Protein AF-A0A820HTX0-F1 (afdb_monomer_lite)

Organism: NCBI:txid392030

Radius of gyration: 24.98 Å; chains: 1; bounding box: 69×53×77 Å

Sequence (394 aa):
MLLFDKSLSQFEWIAYDKIDEIMDRMNAVNGMNCFQKQPSELLLPEEAVYQKPSIEMLKKDIIMRNRTQLLHIRNMAHRNALLFSYLFQRLFDFEEPGLTYILLHNAADITGGRSMINGSGIYFDQDKYYPHWYKNFFNKTISLFGPYAWRADDFYDAFNWKHEWTNQTIQEEDSGAGRNHQYTSRYNRRNEWYSKWLPDQTRNDQGRGKPVHTVQLLLADRMYKLRDVPQNFEFYGPPHPEDPQGPTLWTRPYFDCGRSDKWIISSVSPIVDIYPRHTEYRHLQSMRNLAVAVTHIDFLMTDINQCIEVGQTSAQTNDPQSKQPNLFAGTDKCKPTTRCEPLFGFGFRRGGYQCLCQPGFRYPPYQDGPFKGYVIEKATKEEYQNNFDCIKVE

InterPro domains:
  IPR043458 G-protein coupled receptor 158/179 [PTHR32546] (10-392)
  IPR054714 GPR158/179, extracellular domain [PF22572] (250-361)

Secondary structure (DSSP, 8-state):
---------SSTTS---HHHHHHHHHHT--TTTTTTS-GGGGB--GGGS-S---HHHHHHS---GGGHHHHHHHHHHHHHHHHHHHHHHHS-TTTS--HHHHHHHHHHHHHHTTTT--EEEEEEPTT-B--SS-TT-TT--BS---EEEEE---TT-TT-TT----S--EEEEETTSSTT--TTSTT-TTTHHHHTT-S-----TTS-PPPEEEEEE--EEETTEE-SSPEEEEEE-S--TTSTT-S-EEPPPEE-TTTT-SEEEEEEEEEEEEESSS-S-GGG-EEEEEEEEEEEEEGGGSPP--S--TT--TTS---TTTTS--TTTT-----TTEEEEE-SS--S-TT-EEEEEPTTEE--TT--SSEEHHHHTT--HHHHHHSSPPEEP-

Foldseek 3Di:
DDDPPQPCAPFVPQDDALLSVVVVLQVVAFQVCPVVDDLVSQFDDQLQFAQQDAVVNVVPDDDDQQCPLSVLQQVLQLVVQFVQQCQQAPDDPQRGQAPVNQQVVFVVSLVVCDQRFFKKKKWFAAFQDQHPVDPVRHLGGDGTWMKMKGQDACLPPPVPPVSDGPSPDMDIDGLRDDDPRDLCDPPPSNNQQCVLFPPFVPPDCPDDHQDKDKDWAFDAPDVVRTDPHTDIDIGGGADDSPPPCGQKDKDGFGADHPHRRATKIKIKGFRWDWPPDPDPPPVPTHIGRGIIIMIIGGQQQRFADQAAPVPPPVPPDPDPSSPRNNSNHPSFPADPQWHWDAAHRPGSDWQRIWTHGDPQWAADPPDDGTHTRVVLSVDHPVCNVVDNHTHGDD

Structure (mmCIF, N/CA/C/O backbone):
data_AF-A0A820HTX0-F1
#
_entry.id   AF-A0A820HTX0-F1
#
loop_
_atom_site.group_PDB
_atom_site.id
_atom_site.type_symbol
_atom_site.label_atom_id
_atom_site.label_alt_id
_atom_site.label_comp_id
_atom_site.label_asym_id
_atom_site.label_entity_id
_atom_site.label_seq_id
_atom_site.pdbx_PDB_ins_code
_atom_site.Cartn_x
_atom_site.Cartn_y
_atom_site.Cartn_z
_atom_site.occupancy
_atom_site.B_iso_or_equiv
_atom_site.auth_seq_id
_atom_site.auth_comp_id
_atom_site.auth_asym_id
_atom_site.auth_atom_id
_atom_site.pdbx_PDB_model_num
ATOM 1 N N . MET A 1 1 ? -31.292 -30.244 4.567 1.00 29.84 1 MET A N 1
ATOM 2 C CA . MET A 1 1 ? -31.661 -28.845 4.861 1.00 29.84 1 MET A CA 1
ATOM 3 C C . MET A 1 1 ? -30.712 -28.384 5.961 1.00 29.84 1 MET A C 1
ATOM 5 O O . MET A 1 1 ? -30.989 -28.615 7.125 1.00 29.84 1 MET A O 1
ATOM 9 N N . LEU A 1 2 ? -29.514 -27.923 5.592 1.00 29.38 2 LEU A N 1
ATOM 10 C CA . LEU A 1 2 ? -28.525 -27.430 6.555 1.00 29.38 2 LEU A CA 1
ATOM 11 C C . LEU A 1 2 ? -28.782 -25.934 6.704 1.00 29.38 2 LEU A C 1
ATOM 13 O O . LEU A 1 2 ? -28.629 -25.183 5.743 1.00 29.38 2 LEU A O 1
ATOM 17 N N . LEU A 1 3 ? -29.297 -25.549 7.869 1.00 30.44 3 LEU A N 1
ATOM 18 C CA . LEU A 1 3 ? -29.492 -24.158 8.243 1.00 30.44 3 LEU A CA 1
ATOM 19 C C . LEU A 1 3 ? -28.118 -23.484 8.255 1.00 30.44 3 LEU A C 1
ATOM 21 O O . LEU A 1 3 ? -27.207 -23.924 8.949 1.00 30.44 3 LEU A O 1
ATOM 25 N N . PHE A 1 4 ? -27.978 -22.449 7.431 1.00 32.97 4 PHE A N 1
ATOM 26 C CA . PHE A 1 4 ? -26.896 -21.485 7.536 1.00 32.97 4 PHE A CA 1
ATOM 27 C C . PHE A 1 4 ? -27.087 -20.743 8.860 1.00 32.97 4 PHE A C 1
ATOM 29 O O . PHE A 1 4 ? -27.829 -19.761 8.911 1.00 32.97 4 PHE A O 1
ATOM 36 N N . ASP A 1 5 ? -26.467 -21.237 9.930 1.00 35.94 5 ASP A N 1
ATOM 37 C CA . ASP A 1 5 ? -26.311 -20.444 11.142 1.00 35.94 5 ASP A CA 1
ATOM 38 C C . ASP A 1 5 ? -25.429 -19.250 10.781 1.00 35.94 5 ASP A C 1
ATOM 40 O O . ASP A 1 5 ? -24.233 -19.376 10.507 1.00 35.94 5 ASP A O 1
ATOM 44 N N . LYS A 1 6 ? -26.065 -18.077 10.719 1.00 42.44 6 LYS A N 1
ATOM 45 C CA . LYS A 1 6 ? -25.364 -16.802 10.834 1.00 42.44 6 LYS A CA 1
ATOM 46 C C . LYS A 1 6 ? -24.528 -16.877 12.106 1.00 42.44 6 LYS A C 1
ATOM 48 O O . LYS A 1 6 ? -25.023 -17.362 13.120 1.00 42.44 6 LYS A O 1
ATOM 53 N N . SER A 1 7 ? -23.289 -16.408 12.042 1.00 41.72 7 SER A N 1
ATOM 54 C CA . SER A 1 7 ? -22.406 -16.234 13.192 1.00 41.72 7 SER A CA 1
ATOM 55 C C . SER A 1 7 ? -23.147 -15.460 14.292 1.00 41.72 7 SER A C 1
ATOM 57 O O . SER A 1 7 ? -23.249 -14.237 14.271 1.00 41.72 7 SER A O 1
ATOM 59 N N . LEU A 1 8 ? -23.744 -16.185 15.241 1.00 46.66 8 LEU A N 1
ATOM 60 C CA . LEU A 1 8 ? -24.303 -15.599 16.451 1.00 46.66 8 LEU A CA 1
ATOM 61 C C . LEU A 1 8 ? -23.124 -14.974 17.196 1.00 46.66 8 LEU A C 1
ATOM 63 O O . LEU A 1 8 ? -22.126 -15.649 17.463 1.00 46.66 8 LEU A O 1
ATOM 67 N N . SER A 1 9 ? -23.208 -13.669 17.460 1.00 54.16 9 SER A N 1
ATOM 68 C CA . SER A 1 9 ? -22.199 -12.971 18.249 1.00 54.16 9 SER A CA 1
ATOM 69 C C . SER A 1 9 ? -22.021 -13.699 19.586 1.00 54.16 9 SER A C 1
ATOM 71 O O . SER A 1 9 ? -22.962 -14.283 20.125 1.00 54.16 9 SER A O 1
ATOM 73 N N . GLN A 1 10 ? -20.797 -13.695 20.122 1.00 61.84 10 GLN A N 1
ATOM 74 C CA . GLN A 1 10 ? -20.457 -14.419 21.356 1.00 61.84 10 GLN A CA 1
ATOM 75 C C . GLN A 1 10 ? -21.379 -14.049 22.539 1.00 61.84 10 GLN A C 1
ATOM 77 O O . GLN A 1 10 ? -21.523 -14.837 23.473 1.00 61.84 10 GLN A O 1
ATOM 82 N N . PHE A 1 11 ? -22.027 -12.877 22.482 1.00 66.62 11 PHE A N 1
ATOM 83 C CA . PHE A 1 11 ? -22.972 -12.391 23.478 1.00 66.62 11 PHE A CA 1
ATOM 84 C C . PHE A 1 11 ? -24.242 -11.831 22.829 1.00 66.62 11 PHE A C 1
ATOM 86 O O . PHE A 1 11 ? -24.176 -10.927 22.003 1.00 66.62 11 PHE A O 1
ATOM 93 N N . GLU A 1 12 ? -25.406 -12.279 23.306 1.00 70.69 12 GLU A N 1
ATOM 94 C CA . GLU A 1 12 ? -26.744 -11.952 22.777 1.00 70.69 12 GLU A CA 1
ATOM 95 C C . GLU A 1 12 ? -27.060 -10.441 22.695 1.00 70.69 12 GLU A C 1
ATOM 97 O O . GLU A 1 12 ? -27.929 -10.021 21.935 1.00 70.69 12 GLU A O 1
ATOM 102 N N . TRP A 1 13 ? -26.362 -9.598 23.467 1.00 82.19 13 TRP A N 1
ATOM 103 C CA . TRP A 1 13 ? -26.576 -8.146 23.481 1.00 82.19 13 TRP A CA 1
ATOM 104 C C . TRP A 1 13 ? -25.798 -7.386 22.395 1.00 82.19 13 TRP A C 1
ATOM 106 O O . TRP A 1 13 ? -26.137 -6.238 22.101 1.00 82.19 13 TRP A O 1
ATOM 116 N N . ILE A 1 14 ? -24.774 -8.000 21.796 1.00 82.56 14 ILE A N 1
ATOM 117 C CA . ILE A 1 14 ? -23.995 -7.394 20.713 1.00 82.56 14 ILE A CA 1
ATOM 118 C C . ILE A 1 14 ? -24.735 -7.662 19.405 1.00 82.56 14 ILE A C 1
ATOM 120 O O . ILE A 1 14 ? -24.733 -8.782 18.891 1.00 82.56 14 ILE A O 1
ATOM 124 N N . ALA A 1 15 ? -25.392 -6.626 18.887 1.00 84.44 15 ALA A N 1
ATOM 125 C CA . ALA A 1 15 ? -26.109 -6.692 17.622 1.00 84.44 15 ALA A CA 1
ATOM 126 C C . ALA A 1 15 ? -25.151 -6.772 16.425 1.00 84.44 15 ALA A C 1
ATOM 128 O O . ALA A 1 15 ? -24.056 -6.210 16.456 1.00 84.44 15 ALA A O 1
ATOM 129 N N . TYR A 1 16 ? -25.626 -7.418 15.359 1.00 87.75 16 TYR A N 1
ATOM 130 C CA . TYR A 1 16 ? -24.926 -7.499 14.082 1.00 87.75 16 TYR A CA 1
ATOM 131 C C . TYR A 1 16 ? -24.640 -6.102 13.525 1.00 87.75 16 TYR A C 1
ATOM 133 O O . TYR A 1 16 ? -25.565 -5.298 13.367 1.00 87.75 16 TYR A O 1
ATOM 141 N N . ASP A 1 17 ? -23.379 -5.817 13.208 1.00 89.75 17 ASP A N 1
ATOM 142 C CA . ASP A 1 17 ? -22.950 -4.504 12.723 1.00 89.75 17 ASP A CA 1
ATOM 143 C C . ASP A 1 17 ? -22.108 -4.576 11.434 1.00 89.75 17 ASP A C 1
ATOM 145 O O . ASP A 1 17 ? -21.954 -5.619 10.798 1.00 89.75 17 ASP A O 1
ATOM 149 N N . LYS A 1 18 ? -21.578 -3.424 11.005 1.00 90.62 18 LYS A N 1
ATOM 150 C CA . LYS A 1 18 ? -20.765 -3.312 9.786 1.00 90.62 18 LYS A CA 1
ATOM 151 C C . LYS A 1 18 ? -19.429 -4.043 9.859 1.00 90.62 18 LYS A C 1
ATOM 153 O O . LYS A 1 18 ? -18.885 -4.392 8.814 1.00 90.62 18 LYS A O 1
ATOM 158 N N . ILE A 1 19 ? -18.900 -4.280 11.056 1.00 90.81 19 ILE A N 1
ATOM 159 C CA . ILE A 1 19 ? -17.682 -5.068 11.238 1.00 90.81 19 ILE A CA 1
ATOM 160 C C . ILE A 1 19 ? -17.994 -6.541 10.977 1.00 90.81 19 ILE A C 1
ATOM 162 O O . ILE A 1 19 ? -17.241 -7.166 10.232 1.00 90.81 19 ILE A O 1
ATOM 166 N N . ASP A 1 20 ? -19.113 -7.065 11.495 1.00 90.62 20 ASP A N 1
ATOM 167 C CA . ASP A 1 20 ? -19.547 -8.438 11.185 1.00 90.62 20 ASP A CA 1
ATOM 168 C C . AS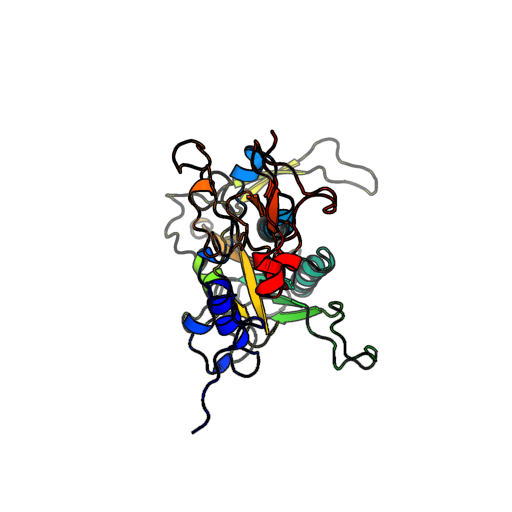P A 1 20 ? -19.765 -8.621 9.683 1.00 90.62 20 ASP A C 1
ATOM 170 O O . ASP A 1 20 ? -19.277 -9.589 9.110 1.00 90.62 20 ASP A O 1
ATOM 174 N N . GLU A 1 21 ? -20.421 -7.660 9.022 1.00 91.75 21 GLU A N 1
ATOM 175 C CA . GLU A 1 21 ? -20.665 -7.723 7.575 1.00 91.75 21 GLU A CA 1
ATOM 176 C C . GLU A 1 21 ? -19.364 -7.891 6.778 1.00 91.75 21 GLU A C 1
ATOM 178 O O . GLU A 1 21 ? -19.291 -8.695 5.846 1.00 91.75 21 GLU A O 1
ATOM 183 N N . ILE A 1 22 ? -18.319 -7.145 7.143 1.00 92.44 22 ILE A N 1
ATOM 184 C CA . ILE A 1 22 ? -17.016 -7.242 6.483 1.00 92.44 22 ILE A CA 1
ATOM 185 C C . ILE A 1 22 ? -16.288 -8.529 6.881 1.00 92.44 22 ILE A C 1
ATOM 187 O O . ILE A 1 22 ? -15.733 -9.187 6.002 1.00 92.44 22 ILE A O 1
ATOM 191 N N . MET A 1 23 ? -16.324 -8.931 8.154 1.00 91.25 23 MET A N 1
ATOM 192 C CA . MET A 1 23 ? -15.717 -10.186 8.612 1.00 91.25 23 MET A CA 1
ATOM 193 C C . MET A 1 23 ? -16.340 -11.407 7.929 1.00 91.25 23 MET A C 1
ATOM 195 O O . MET A 1 23 ? -15.608 -12.272 7.455 1.00 91.25 23 MET A O 1
ATOM 199 N N . ASP A 1 24 ? -17.665 -11.463 7.803 1.00 92.00 24 ASP A N 1
ATOM 200 C CA . ASP A 1 24 ? -18.372 -12.548 7.119 1.00 92.00 24 ASP A CA 1
ATOM 201 C C . ASP A 1 24 ? -17.973 -12.620 5.640 1.00 92.00 24 ASP A C 1
ATOM 203 O O . ASP A 1 24 ? -17.680 -13.702 5.124 1.00 92.00 24 ASP A O 1
ATOM 207 N N . ARG A 1 25 ? -17.891 -11.468 4.954 1.00 91.88 25 ARG A N 1
ATOM 208 C CA . ARG A 1 25 ? -17.400 -11.408 3.565 1.00 91.88 25 ARG A CA 1
ATOM 209 C C . ARG A 1 25 ? -15.956 -11.882 3.455 1.00 91.88 25 ARG A C 1
ATOM 211 O O . ARG A 1 25 ? -15.631 -12.615 2.521 1.00 91.88 25 ARG A O 1
ATOM 218 N N . MET A 1 26 ? -15.106 -11.490 4.402 1.00 92.00 26 MET A N 1
ATOM 219 C CA . MET A 1 26 ? -13.707 -11.900 4.423 1.00 92.00 26 MET A CA 1
ATOM 220 C C . MET A 1 26 ? -13.553 -13.404 4.650 1.00 92.00 26 MET A C 1
ATOM 222 O O . MET A 1 26 ? -12.779 -14.039 3.939 1.00 92.00 26 MET A O 1
ATOM 226 N N . ASN A 1 27 ? -14.323 -13.972 5.579 1.00 91.56 27 ASN A N 1
ATOM 227 C CA . ASN A 1 27 ? -14.307 -15.395 5.922 1.00 91.56 27 ASN A CA 1
ATOM 228 C C . ASN A 1 27 ? -14.944 -16.278 4.836 1.00 91.56 27 ASN A C 1
ATOM 230 O O . ASN A 1 27 ? -14.599 -17.452 4.707 1.00 91.56 27 ASN A O 1
ATOM 234 N N . ALA A 1 28 ? -15.855 -15.729 4.028 1.00 92.50 28 ALA A N 1
ATOM 235 C CA . ALA A 1 28 ? -16.484 -16.444 2.918 1.00 92.50 28 ALA A CA 1
ATOM 236 C C . ALA A 1 28 ? -15.524 -16.747 1.750 1.00 92.50 28 ALA A C 1
ATOM 238 O O . ALA A 1 28 ? -15.861 -17.550 0.867 1.00 92.50 28 ALA A O 1
ATOM 239 N N . VAL A 1 29 ? -14.351 -16.106 1.717 1.00 91.75 29 VAL A N 1
ATOM 240 C CA . VAL A 1 29 ? -13.335 -16.252 0.670 1.00 91.75 29 VAL A CA 1
ATOM 241 C C . VAL A 1 29 ? -12.064 -16.853 1.266 1.00 91.75 29 VAL A C 1
ATOM 243 O O . VAL A 1 29 ? -11.536 -16.377 2.261 1.00 91.75 29 VAL A O 1
ATOM 246 N N . ASN A 1 30 ? -11.544 -17.894 0.620 1.00 90.56 30 ASN A N 1
ATOM 247 C CA . ASN A 1 30 ? -10.256 -18.503 0.943 1.00 90.56 30 ASN A CA 1
ATOM 248 C C . ASN A 1 30 ? -9.488 -18.827 -0.352 1.00 90.56 30 ASN A C 1
ATOM 250 O O . ASN A 1 30 ? -10.059 -18.752 -1.445 1.00 90.56 30 ASN A O 1
ATOM 254 N N . GLY A 1 31 ? -8.218 -19.229 -0.234 1.00 86.88 31 GLY A N 1
ATOM 255 C CA . GLY A 1 31 ? -7.369 -19.569 -1.388 1.00 86.88 31 GLY A CA 1
ATOM 256 C C . GLY A 1 31 ? -7.931 -20.684 -2.284 1.00 86.88 31 GLY A C 1
ATOM 257 O O . GLY A 1 31 ? -7.726 -20.685 -3.493 1.00 86.88 31 GLY A O 1
ATOM 258 N N . MET A 1 32 ? -8.732 -21.602 -1.730 1.00 88.69 32 MET A N 1
ATOM 259 C CA . MET A 1 32 ? -9.348 -22.699 -2.494 1.00 88.69 32 MET A CA 1
ATOM 260 C C . MET A 1 32 ? -10.601 -22.265 -3.277 1.00 88.69 32 MET A C 1
ATOM 262 O O . MET A 1 32 ? -10.863 -22.763 -4.370 1.00 88.69 32 MET A O 1
ATOM 266 N N . ASN A 1 33 ? -11.391 -21.342 -2.727 1.00 91.56 33 ASN A N 1
ATOM 267 C CA . ASN A 1 33 ? -12.686 -20.909 -3.263 1.00 91.56 33 ASN A CA 1
ATOM 268 C C . ASN A 1 33 ? -12.571 -19.648 -4.133 1.00 91.56 33 ASN A C 1
ATOM 270 O O . ASN A 1 33 ? -13.433 -19.378 -4.967 1.00 91.56 33 ASN A O 1
ATOM 274 N N . CYS A 1 34 ? -11.504 -18.862 -3.985 1.00 87.69 34 CYS A N 1
ATOM 275 C CA . CYS A 1 34 ? -11.382 -17.560 -4.643 1.00 87.69 34 CYS A CA 1
ATOM 276 C C . CYS A 1 34 ? -11.518 -17.623 -6.178 1.00 87.69 34 CYS A C 1
ATOM 278 O O . CYS A 1 34 ? -12.058 -16.696 -6.788 1.00 87.69 34 CYS A O 1
ATOM 280 N N . PHE A 1 35 ? -11.140 -18.740 -6.812 1.00 86.31 35 PHE A N 1
ATOM 281 C CA . PHE A 1 35 ? -11.314 -18.961 -8.252 1.00 86.31 35 PHE A CA 1
ATOM 282 C C . PHE A 1 35 ? -12.774 -19.165 -8.695 1.00 86.31 35 PHE A C 1
ATOM 284 O O . PHE A 1 35 ? -13.099 -18.894 -9.854 1.00 86.31 35 PHE A O 1
ATOM 291 N N . GLN A 1 36 ? -13.687 -19.543 -7.801 1.00 89.12 36 GLN A N 1
ATOM 292 C CA . GLN A 1 36 ? -15.114 -19.726 -8.112 1.00 89.12 36 GLN A CA 1
ATOM 293 C C . GLN A 1 36 ? -15.959 -18.474 -7.822 1.00 89.12 36 GLN A C 1
ATOM 295 O O . GLN A 1 36 ? -17.037 -18.312 -8.389 1.00 89.12 36 GLN A O 1
ATOM 300 N N . LYS A 1 37 ? -15.452 -17.568 -6.980 1.00 88.56 37 LYS A N 1
ATOM 301 C CA . LYS A 1 37 ? -16.136 -16.338 -6.554 1.00 88.56 37 LYS A CA 1
ATOM 302 C C . LYS A 1 37 ? -16.203 -15.263 -7.639 1.00 88.56 37 LYS A C 1
ATOM 304 O O . LYS A 1 37 ? -15.333 -15.179 -8.512 1.00 88.56 37 LYS A O 1
ATOM 309 N N . GLN A 1 38 ? -17.225 -14.409 -7.574 1.00 88.19 38 GLN A N 1
ATOM 310 C CA . GLN A 1 38 ? -17.346 -13.272 -8.493 1.00 88.19 38 GLN A CA 1
ATOM 311 C C . GLN A 1 38 ? -16.347 -12.157 -8.137 1.00 88.19 38 GLN A C 1
ATOM 313 O O . GLN A 1 38 ? -16.005 -11.998 -6.967 1.00 88.19 38 GLN A O 1
ATOM 318 N N . PRO A 1 39 ? -15.902 -11.324 -9.103 1.00 84.56 39 PRO A N 1
ATOM 319 C CA . PRO A 1 39 ? -14.959 -10.237 -8.824 1.00 84.56 39 PRO A CA 1
ATOM 320 C C . PRO A 1 39 ? -15.435 -9.264 -7.735 1.00 84.56 39 PRO A C 1
ATOM 322 O O . PRO A 1 39 ? -14.628 -8.801 -6.940 1.00 84.56 39 PRO A O 1
ATOM 325 N N . SER A 1 40 ? -16.740 -8.987 -7.659 1.00 86.56 40 SER A N 1
ATOM 326 C CA . SER A 1 40 ? -17.333 -8.122 -6.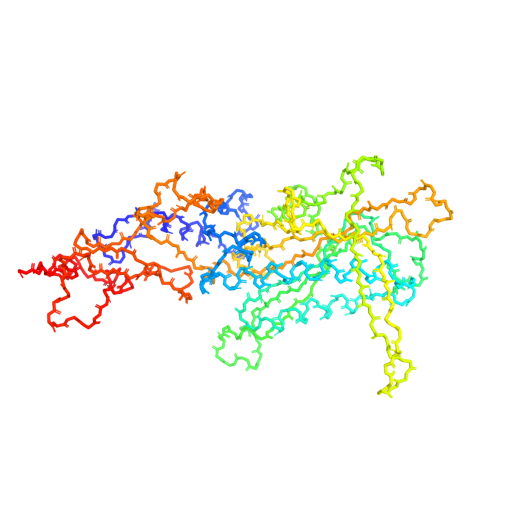630 1.00 86.56 40 SER A CA 1
ATOM 327 C C . SER A 1 40 ? -17.275 -8.711 -5.220 1.00 86.56 40 SER A C 1
ATOM 329 O O . SER A 1 40 ? -17.284 -7.955 -4.258 1.00 86.56 40 SER A O 1
ATOM 331 N N . GLU A 1 41 ? -17.222 -10.038 -5.086 1.00 89.06 41 GLU A N 1
ATOM 332 C CA . GLU A 1 41 ? -17.092 -10.724 -3.793 1.00 89.06 41 GLU A CA 1
ATOM 333 C C . GLU A 1 41 ? -15.640 -10.740 -3.298 1.00 89.06 41 GLU A C 1
ATOM 335 O O . GLU A 1 41 ? -15.399 -10.922 -2.112 1.00 89.06 41 GLU A O 1
ATOM 340 N N . LEU A 1 42 ? -14.675 -10.532 -4.200 1.00 90.19 42 LEU A N 1
ATOM 341 C CA . LEU A 1 42 ? -13.243 -10.451 -3.895 1.00 90.19 42 LEU A CA 1
ATOM 342 C C . LEU A 1 42 ? -12.786 -9.020 -3.577 1.00 90.19 42 LEU A C 1
ATOM 344 O O . LEU A 1 42 ? -11.590 -8.787 -3.413 1.00 90.19 42 LEU A O 1
ATOM 348 N N . LEU A 1 43 ? -13.719 -8.068 -3.526 1.00 91.31 43 LEU A N 1
ATOM 349 C CA . LEU A 1 43 ? -13.472 -6.648 -3.306 1.00 91.31 43 LEU A CA 1
ATOM 350 C C . LEU A 1 43 ? -14.249 -6.171 -2.078 1.00 91.31 43 LEU A C 1
ATOM 352 O O . LEU A 1 43 ? -15.450 -6.415 -1.951 1.00 91.31 43 LEU A O 1
ATOM 356 N N . LEU A 1 44 ? -13.569 -5.441 -1.200 1.00 91.94 44 LEU A N 1
ATOM 357 C CA . LEU A 1 44 ? -14.197 -4.731 -0.092 1.00 91.94 44 LEU A CA 1
ATOM 358 C C . LEU A 1 44 ? -14.527 -3.283 -0.491 1.00 91.94 44 LEU A C 1
ATOM 360 O O . LEU A 1 44 ? -13.916 -2.731 -1.414 1.00 91.94 44 LEU A O 1
ATOM 364 N N . PRO A 1 45 ? -15.504 -2.655 0.188 1.00 91.00 45 PRO A N 1
ATOM 365 C CA . PRO A 1 45 ? -15.792 -1.236 0.018 1.00 91.00 45 PRO A CA 1
ATOM 366 C C . PRO A 1 45 ? -14.558 -0.368 0.282 1.00 91.00 45 PRO A C 1
ATOM 368 O O . PRO A 1 45 ? -13.693 -0.704 1.094 1.00 91.00 45 PRO A O 1
ATOM 371 N N . GLU A 1 46 ? -14.481 0.770 -0.405 1.00 87.25 46 GLU A N 1
ATOM 372 C CA . GLU A 1 46 ? -13.359 1.697 -0.256 1.00 87.25 46 GLU A CA 1
ATOM 373 C C . GLU A 1 46 ? -13.338 2.334 1.141 1.00 87.25 46 GLU A C 1
ATOM 375 O O . GLU A 1 46 ? -12.267 2.580 1.702 1.00 87.25 46 GLU A O 1
ATOM 380 N N . GLU A 1 47 ? -14.528 2.525 1.711 1.00 85.75 47 GLU A N 1
ATOM 381 C CA . GLU A 1 47 ? -14.794 3.121 3.021 1.00 85.75 47 GLU A CA 1
ATOM 382 C C . GLU A 1 47 ? -14.374 2.223 4.195 1.00 85.75 47 GLU A C 1
ATOM 384 O O . GLU A 1 47 ? -14.334 2.675 5.340 1.00 85.75 47 GLU A O 1
ATOM 389 N N . ALA A 1 48 ? -14.038 0.953 3.932 1.00 87.38 48 ALA A N 1
ATOM 390 C CA . ALA A 1 48 ? -13.471 0.058 4.941 1.00 87.38 48 ALA A CA 1
ATOM 391 C C . ALA A 1 48 ? -12.064 0.498 5.380 1.00 87.38 48 ALA A C 1
ATOM 393 O O . ALA A 1 48 ? -11.567 0.073 6.419 1.00 87.38 48 ALA A O 1
ATOM 394 N N . VAL A 1 49 ? -11.399 1.348 4.597 1.00 86.19 49 VAL A N 1
ATOM 395 C CA . VAL A 1 49 ? -10.073 1.868 4.929 1.00 86.19 49 VAL A CA 1
ATOM 396 C C . VAL A 1 49 ? -10.239 3.292 5.417 1.00 86.19 49 VAL A C 1
ATOM 398 O O . VAL A 1 49 ? -10.370 4.230 4.631 1.00 86.19 49 VAL A O 1
ATOM 401 N N . TYR A 1 50 ? -10.209 3.447 6.733 1.00 77.50 50 TYR A N 1
ATOM 402 C CA . TYR A 1 50 ? -10.312 4.750 7.366 1.00 77.50 50 TYR A CA 1
ATOM 403 C C . TYR A 1 50 ? -9.051 5.599 7.136 1.00 77.50 50 TYR A C 1
ATOM 405 O O . TYR A 1 50 ? -7.931 5.111 7.313 1.00 77.50 50 TYR A O 1
ATOM 413 N N . GLN A 1 51 ? -9.251 6.878 6.803 1.00 75.06 51 GLN A N 1
ATOM 414 C CA . GLN A 1 51 ? -8.229 7.930 6.730 1.00 75.06 51 GLN A CA 1
ATOM 415 C C . GLN A 1 51 ? -6.971 7.525 5.941 1.00 75.06 51 GLN A C 1
ATOM 417 O O . GLN A 1 51 ? -5.889 7.292 6.492 1.00 75.06 51 GLN A O 1
ATOM 422 N N . LYS A 1 52 ? -7.105 7.446 4.614 1.00 81.12 52 LYS A N 1
ATOM 423 C CA . LYS A 1 52 ? -5.985 7.122 3.717 1.00 81.12 52 LYS A CA 1
ATOM 424 C C . LYS A 1 52 ? -4.955 8.257 3.734 1.00 81.12 52 LYS A C 1
ATOM 426 O O . LYS A 1 52 ? -5.326 9.394 3.430 1.00 81.12 52 LYS A O 1
ATOM 431 N N . PRO A 1 53 ? -3.667 7.988 4.026 1.00 77.88 53 PRO A N 1
ATOM 432 C CA . PRO A 1 53 ? -2.684 9.053 4.152 1.00 77.88 53 PRO A CA 1
ATOM 433 C C . PRO A 1 53 ? -2.437 9.715 2.792 1.00 77.88 53 PRO A C 1
ATOM 435 O O . PRO A 1 53 ? -2.127 9.046 1.800 1.00 77.88 53 PRO A O 1
ATOM 438 N N . SER A 1 54 ? -2.557 11.041 2.764 1.00 73.88 54 SER A N 1
ATOM 439 C CA . SER A 1 54 ? -2.190 11.898 1.637 1.00 73.88 54 SER A CA 1
ATOM 440 C C . SER A 1 54 ? -0.936 12.706 1.979 1.00 73.88 54 SER A C 1
ATOM 442 O O . SER A 1 54 ? -0.569 12.860 3.141 1.00 73.88 54 SER A O 1
ATOM 444 N N . ILE A 1 55 ? -0.246 13.237 0.970 1.00 71.50 55 ILE A N 1
ATOM 445 C CA . ILE A 1 55 ? 0.946 14.068 1.201 1.00 71.50 55 ILE A CA 1
ATOM 446 C C . ILE A 1 55 ? 0.613 15.399 1.886 1.00 71.50 55 ILE A C 1
ATOM 448 O O . ILE A 1 55 ? 1.421 15.921 2.644 1.00 71.50 55 ILE A O 1
ATOM 452 N N . GLU A 1 56 ? -0.588 15.932 1.656 1.00 67.94 56 GLU A N 1
ATOM 453 C CA . GLU A 1 56 ? -1.064 17.144 2.320 1.00 67.94 56 GLU A CA 1
ATOM 454 C C . GLU A 1 56 ? -1.203 16.936 3.830 1.00 67.94 56 GLU A C 1
ATOM 456 O O . GLU A 1 56 ? -0.935 17.860 4.592 1.00 67.94 56 GLU A O 1
ATOM 461 N N . MET A 1 57 ? -1.527 15.710 4.261 1.00 64.75 57 MET A N 1
ATOM 462 C CA . MET A 1 57 ? -1.542 15.322 5.673 1.00 64.75 57 MET A CA 1
ATOM 463 C C . MET A 1 57 ? -0.172 15.517 6.323 1.00 64.75 57 MET A C 1
ATOM 465 O O . MET A 1 57 ? -0.082 16.036 7.427 1.00 64.75 57 MET A O 1
ATOM 469 N N . LEU A 1 58 ? 0.904 15.158 5.610 1.00 66.44 58 LEU A N 1
ATOM 470 C CA . LEU A 1 58 ? 2.276 15.317 6.103 1.00 66.44 58 LEU A CA 1
ATOM 471 C C . LEU A 1 58 ? 2.669 16.787 6.271 1.00 66.44 58 LEU A C 1
ATOM 473 O O . LEU A 1 58 ? 3.537 17.089 7.082 1.00 66.44 58 LEU A O 1
ATOM 477 N N . LYS A 1 59 ? 2.059 17.687 5.486 1.00 66.38 59 LYS A N 1
ATOM 478 C CA . LYS A 1 59 ? 2.333 19.129 5.528 1.00 66.38 59 LYS A CA 1
ATOM 479 C C . LYS A 1 59 ? 1.565 19.850 6.647 1.00 66.38 59 LYS A C 1
ATOM 481 O O . LYS A 1 59 ? 2.004 20.927 7.035 1.00 66.38 59 LYS A O 1
ATOM 486 N N . LYS A 1 60 ? 0.417 19.320 7.102 1.00 60.00 60 LYS A N 1
ATOM 487 C CA . LYS A 1 60 ? -0.553 20.066 7.926 1.00 60.00 60 LYS A CA 1
ATOM 488 C C . LYS A 1 60 ? -0.529 19.768 9.430 1.00 60.00 60 LYS A C 1
ATOM 490 O O . LYS A 1 60 ? -0.671 20.744 10.146 1.00 60.00 60 LYS A O 1
ATOM 495 N N . ASP A 1 61 ? -0.371 18.522 9.907 1.00 48.44 61 ASP A N 1
ATOM 496 C CA . ASP A 1 61 ? -0.119 18.203 11.336 1.00 48.44 61 ASP A CA 1
ATOM 497 C C . ASP A 1 61 ? -0.068 16.683 11.643 1.00 48.44 61 ASP A C 1
ATOM 499 O O . ASP A 1 61 ? -0.287 15.847 10.767 1.00 48.44 61 ASP A O 1
ATOM 503 N N . ILE A 1 62 ? 0.262 16.356 12.908 1.00 52.22 62 ILE A N 1
ATOM 504 C CA . ILE A 1 62 ? 0.419 15.042 13.579 1.00 52.22 62 ILE A CA 1
ATOM 505 C C . ILE A 1 62 ? -0.182 13.856 12.804 1.00 52.22 62 ILE A C 1
ATOM 507 O O . ILE A 1 62 ? -1.383 13.586 12.840 1.00 52.22 62 ILE A O 1
ATOM 511 N N . ILE A 1 63 ? 0.695 13.053 12.197 1.00 56.19 63 ILE A N 1
ATOM 512 C CA . ILE A 1 63 ? 0.336 11.721 11.705 1.00 56.19 63 ILE A CA 1
ATOM 513 C C . ILE A 1 63 ? -0.079 10.898 12.923 1.00 56.19 63 ILE A C 1
ATOM 515 O O . ILE A 1 63 ? 0.751 10.582 13.782 1.00 56.19 63 ILE A O 1
ATOM 519 N N . MET A 1 64 ? -1.362 10.554 13.013 1.00 57.22 64 MET A N 1
ATOM 520 C CA . MET A 1 64 ? -1.829 9.650 14.055 1.00 57.22 64 MET A CA 1
ATOM 521 C C . MET A 1 64 ? -1.023 8.342 13.977 1.00 57.22 64 MET A C 1
ATOM 523 O O . MET A 1 64 ? -0.777 7.800 12.894 1.00 57.22 64 MET A O 1
ATOM 527 N N . ARG A 1 65 ? -0.576 7.831 15.131 1.00 59.62 65 ARG A N 1
ATOM 528 C CA . ARG A 1 65 ? 0.321 6.661 15.191 1.00 59.62 65 ARG A CA 1
ATOM 529 C C . ARG A 1 65 ? -0.262 5.417 14.494 1.00 59.62 65 ARG A C 1
ATOM 531 O O . ARG A 1 65 ? 0.517 4.620 13.973 1.00 59.62 65 ARG A O 1
ATOM 538 N N . ASN A 1 66 ? -1.591 5.292 14.405 1.00 57.38 66 ASN A N 1
ATOM 539 C CA . ASN A 1 66 ? -2.306 4.232 13.665 1.00 57.38 66 ASN A CA 1
ATOM 540 C C . ASN A 1 66 ? -2.043 4.197 12.155 1.00 57.38 66 ASN A C 1
ATOM 542 O O . ASN A 1 66 ? -2.229 3.157 11.530 1.00 57.38 66 ASN A O 1
ATOM 546 N N . ARG A 1 67 ? -1.628 5.305 11.530 1.00 73.62 67 ARG A N 1
ATOM 547 C CA . ARG A 1 67 ? -1.477 5.377 10.062 1.00 73.62 67 ARG A CA 1
ATOM 548 C C . ARG A 1 67 ? -0.036 5.314 9.584 1.00 73.62 67 ARG A C 1
ATOM 550 O O . ARG A 1 67 ? 0.213 5.405 8.383 1.00 73.62 67 ARG A O 1
ATOM 557 N N . THR A 1 68 ? 0.900 5.070 10.496 1.00 78.50 68 THR A N 1
ATOM 558 C CA . THR A 1 68 ? 2.317 4.874 10.167 1.00 78.50 68 THR A CA 1
ATOM 559 C C . THR A 1 68 ? 2.504 3.750 9.145 1.00 78.50 68 THR A C 1
ATOM 561 O O . THR A 1 68 ? 3.194 3.955 8.153 1.00 78.50 68 THR A O 1
ATOM 564 N N . GLN A 1 69 ? 1.816 2.612 9.296 1.00 82.31 69 GLN A N 1
ATOM 565 C CA . GLN A 1 69 ? 1.894 1.492 8.347 1.00 82.31 69 GLN A CA 1
ATOM 566 C C . GLN A 1 69 ? 1.455 1.870 6.929 1.00 82.31 69 GLN A C 1
ATOM 568 O O . GLN A 1 69 ? 2.230 1.707 5.986 1.00 82.31 69 GLN A O 1
ATOM 573 N N . LEU A 1 70 ? 0.253 2.439 6.779 1.00 86.00 70 LEU A N 1
ATOM 574 C CA . LEU A 1 70 ? -0.255 2.904 5.482 1.00 86.00 70 LEU A CA 1
ATOM 575 C C . LEU A 1 70 ? 0.666 3.960 4.863 1.00 86.00 70 LEU A C 1
ATOM 577 O O . LEU A 1 70 ? 0.922 3.939 3.659 1.00 86.00 70 LEU A O 1
ATOM 581 N N . LEU A 1 71 ? 1.224 4.851 5.681 1.00 87.00 71 LEU A N 1
ATOM 582 C CA . LEU A 1 71 ? 2.181 5.840 5.209 1.00 87.00 71 LEU A CA 1
ATOM 583 C C . LEU A 1 71 ? 3.483 5.195 4.709 1.00 87.00 71 LEU A C 1
ATOM 585 O O . LEU A 1 71 ? 3.991 5.595 3.662 1.00 87.00 71 LEU A O 1
ATOM 589 N N . HIS A 1 72 ? 4.010 4.195 5.415 1.00 87.50 72 HIS A N 1
ATOM 590 C CA . HIS A 1 72 ? 5.217 3.480 5.001 1.00 87.50 72 HIS A CA 1
ATOM 591 C C . HIS A 1 72 ? 5.032 2.793 3.648 1.00 87.50 72 HIS A C 1
ATOM 593 O O . HIS A 1 72 ? 5.872 2.959 2.769 1.00 87.50 72 HIS A O 1
ATOM 599 N N . ILE A 1 73 ? 3.916 2.094 3.442 1.00 90.56 73 ILE A N 1
ATOM 600 C CA . ILE A 1 73 ? 3.623 1.394 2.178 1.00 90.56 73 ILE A CA 1
ATOM 601 C C . ILE A 1 73 ? 3.488 2.389 1.030 1.00 90.56 73 ILE A C 1
ATOM 603 O O . ILE A 1 73 ? 4.066 2.180 -0.038 1.00 90.56 73 ILE A O 1
ATOM 607 N N . ARG A 1 74 ? 2.789 3.503 1.273 1.00 90.25 74 ARG A N 1
ATOM 608 C CA . ARG A 1 74 ? 2.669 4.607 0.318 1.00 90.25 74 ARG A CA 1
ATOM 609 C C . ARG A 1 74 ? 4.028 5.149 -0.094 1.00 90.25 74 ARG A C 1
ATOM 611 O O . ARG A 1 74 ? 4.318 5.259 -1.285 1.00 90.25 74 ARG A O 1
ATOM 618 N N . ASN A 1 75 ? 4.858 5.478 0.891 1.00 90.12 75 ASN A N 1
ATOM 619 C CA . ASN A 1 75 ? 6.195 6.002 0.650 1.00 90.12 75 ASN A CA 1
ATOM 620 C C . ASN A 1 75 ? 7.064 4.975 -0.077 1.00 90.12 75 ASN A C 1
ATOM 622 O O . ASN A 1 75 ? 7.855 5.366 -0.927 1.00 90.12 75 ASN A O 1
ATOM 626 N N . MET A 1 76 ? 6.877 3.682 0.191 1.00 92.31 76 MET A N 1
ATOM 627 C CA . MET A 1 76 ? 7.602 2.615 -0.485 1.00 92.31 76 MET A CA 1
ATOM 628 C C . MET A 1 76 ? 7.236 2.513 -1.971 1.00 92.31 76 MET A C 1
ATOM 630 O O . MET A 1 76 ? 8.129 2.520 -2.817 1.00 92.31 76 MET A O 1
ATOM 634 N N . ALA A 1 77 ? 5.939 2.520 -2.309 1.00 93.56 77 ALA A N 1
ATOM 635 C CA . ALA A 1 77 ? 5.488 2.539 -3.705 1.00 93.56 77 ALA A CA 1
ATOM 636 C C . ALA A 1 77 ? 6.017 3.773 -4.447 1.00 93.56 77 ALA A C 1
ATOM 638 O O . ALA A 1 77 ? 6.543 3.661 -5.554 1.00 93.56 77 ALA A O 1
ATOM 639 N N . HIS A 1 78 ? 5.917 4.950 -3.824 1.00 92.88 78 HIS A N 1
ATOM 640 C CA . HIS A 1 78 ? 6.395 6.195 -4.417 1.00 92.88 78 HIS A CA 1
ATOM 641 C C . HIS A 1 78 ? 7.921 6.217 -4.597 1.00 92.88 78 HIS A C 1
ATOM 643 O O . HIS A 1 78 ? 8.413 6.592 -5.660 1.00 92.88 78 HIS A O 1
ATOM 649 N N . ARG A 1 79 ? 8.675 5.763 -3.588 1.00 93.38 79 ARG A N 1
ATOM 650 C CA . ARG A 1 79 ? 10.138 5.633 -3.639 1.00 93.38 79 ARG A CA 1
ATOM 651 C C . ARG A 1 79 ? 10.567 4.702 -4.764 1.00 93.38 79 ARG A C 1
ATOM 653 O O . ARG A 1 79 ? 11.490 5.041 -5.495 1.00 93.38 79 ARG A O 1
ATOM 660 N N . ASN A 1 80 ? 9.898 3.562 -4.925 1.00 95.12 80 ASN A N 1
ATOM 661 C CA . ASN A 1 80 ? 10.189 2.623 -6.006 1.00 95.12 80 ASN A CA 1
ATOM 662 C C . ASN A 1 80 ? 9.904 3.251 -7.370 1.00 95.12 80 ASN A C 1
ATOM 664 O O . ASN A 1 80 ? 10.747 3.191 -8.260 1.00 95.12 80 ASN A O 1
ATOM 668 N N . ALA A 1 81 ? 8.764 3.925 -7.519 1.00 94.88 81 ALA A N 1
ATOM 669 C CA . ALA A 1 81 ? 8.438 4.630 -8.750 1.00 94.88 81 ALA A CA 1
ATOM 670 C C . ALA A 1 81 ? 9.488 5.684 -9.131 1.00 94.88 81 ALA A C 1
ATOM 672 O O . ALA A 1 81 ? 9.939 5.712 -10.277 1.00 94.88 81 ALA A O 1
ATOM 673 N N . LEU A 1 82 ? 9.916 6.511 -8.173 1.00 93.44 82 LEU A N 1
ATOM 674 C CA . LEU A 1 82 ? 10.977 7.499 -8.380 1.00 93.44 82 LEU A CA 1
ATOM 675 C C . LEU A 1 82 ? 12.311 6.841 -8.742 1.00 93.44 82 LEU A C 1
ATOM 677 O O . LEU A 1 82 ? 12.949 7.255 -9.706 1.00 93.44 82 LEU A O 1
ATOM 681 N N . LEU A 1 83 ? 12.710 5.803 -8.001 1.00 93.50 83 LEU A N 1
ATOM 682 C CA . LEU A 1 83 ? 13.971 5.097 -8.216 1.00 93.50 83 LEU A CA 1
ATOM 683 C C . LEU A 1 83 ? 14.043 4.495 -9.619 1.00 93.50 83 LEU A C 1
ATOM 685 O O . LEU A 1 83 ? 15.016 4.731 -10.326 1.00 93.50 83 LEU A O 1
ATOM 689 N N . PHE A 1 84 ? 13.024 3.742 -10.036 1.00 94.38 84 PHE A N 1
ATOM 690 C CA . PHE A 1 84 ? 13.036 3.098 -11.348 1.00 94.38 84 PHE A CA 1
ATOM 691 C C . PHE A 1 84 ? 12.902 4.104 -12.490 1.00 94.38 84 PHE A C 1
ATOM 693 O O . PHE A 1 84 ? 13.597 3.949 -13.487 1.00 94.38 84 PHE A O 1
ATOM 700 N N . SER A 1 85 ? 12.110 5.171 -12.330 1.00 93.31 85 SER A N 1
ATOM 701 C CA . SER A 1 85 ? 12.044 6.239 -13.343 1.00 93.31 85 SER A CA 1
ATOM 702 C C . SER A 1 85 ? 13.413 6.906 -13.536 1.00 93.31 85 SER A C 1
ATOM 704 O O . SER A 1 85 ? 13.841 7.149 -14.661 1.00 93.31 85 SER A O 1
ATOM 706 N N . TYR A 1 86 ? 14.140 7.131 -12.438 1.00 91.94 86 TYR A N 1
ATOM 707 C CA . TYR A 1 86 ? 15.502 7.654 -12.471 1.00 91.94 86 TYR A CA 1
ATOM 708 C C . TYR A 1 86 ? 16.501 6.669 -13.099 1.00 91.94 86 TYR A C 1
ATOM 710 O O . TYR A 1 86 ? 17.284 7.065 -13.959 1.00 91.94 86 TYR A O 1
ATOM 718 N N . LEU A 1 87 ? 16.485 5.392 -12.696 1.00 91.69 87 LEU A N 1
ATOM 719 C CA . LEU A 1 87 ? 17.413 4.378 -13.214 1.00 91.69 87 LEU A CA 1
ATOM 720 C C . LEU A 1 87 ? 17.245 4.182 -14.724 1.00 91.69 87 LEU A C 1
ATOM 722 O O . LEU A 1 87 ? 18.241 4.180 -15.440 1.00 91.69 87 LEU A O 1
ATOM 726 N N . PHE A 1 88 ? 16.004 4.076 -15.200 1.00 89.25 88 PHE A N 1
ATOM 727 C CA . PHE A 1 88 ? 15.688 3.849 -16.611 1.00 89.25 88 PHE A CA 1
ATOM 728 C C . PHE A 1 88 ? 16.053 5.020 -17.528 1.00 89.25 88 PHE A C 1
ATOM 730 O O . PHE A 1 88 ? 16.414 4.796 -18.677 1.00 89.25 88 PHE A O 1
ATOM 737 N N . GLN A 1 89 ? 16.010 6.257 -17.029 1.00 88.44 89 GLN A N 1
ATOM 738 C CA . GLN A 1 89 ? 16.384 7.435 -17.820 1.00 88.44 89 GLN A CA 1
ATOM 739 C C . GLN A 1 89 ? 17.873 7.784 -17.716 1.00 88.44 89 GLN A C 1
ATOM 741 O O . GLN A 1 89 ? 18.401 8.490 -18.575 1.00 88.44 89 GLN A O 1
ATOM 746 N N . ARG A 1 90 ? 18.555 7.325 -16.660 1.00 86.75 90 ARG A N 1
ATOM 747 C CA . ARG A 1 90 ? 19.977 7.609 -16.433 1.00 86.75 90 ARG A CA 1
ATOM 748 C C . ARG A 1 90 ? 20.903 6.577 -17.060 1.00 86.75 90 ARG A C 1
ATOM 750 O O . ARG A 1 90 ? 21.957 6.954 -17.568 1.00 86.75 90 ARG A O 1
ATOM 757 N N . LEU A 1 91 ? 20.598 5.299 -16.867 1.00 85.19 91 LEU A N 1
ATOM 758 C CA . LEU A 1 91 ? 21.498 4.210 -17.226 1.00 85.19 91 LEU A CA 1
ATOM 759 C C . LEU A 1 91 ? 21.381 3.904 -18.716 1.00 85.19 91 LEU A C 1
ATOM 761 O O . LEU A 1 91 ? 20.317 4.048 -19.308 1.00 85.19 91 LEU A O 1
ATOM 765 N N . PHE A 1 92 ? 22.492 3.482 -19.312 1.00 77.44 92 PHE A N 1
ATOM 766 C CA . PHE A 1 92 ? 22.477 2.930 -20.662 1.00 77.44 92 PHE A CA 1
ATOM 767 C C . PHE A 1 92 ? 21.979 1.480 -20.632 1.00 77.44 92 PHE A C 1
ATOM 769 O O . PHE A 1 92 ? 22.147 0.791 -19.628 1.00 77.44 92 PHE A O 1
ATOM 776 N N . ASP A 1 93 ? 21.462 0.995 -21.761 1.00 74.25 93 ASP A N 1
ATOM 777 C CA . ASP A 1 93 ? 20.788 -0.304 -21.920 1.00 74.25 93 ASP A CA 1
ATOM 778 C C . ASP A 1 93 ? 21.461 -1.506 -21.217 1.00 74.25 93 ASP A C 1
ATOM 780 O O . ASP A 1 93 ? 20.780 -2.388 -20.697 1.00 74.25 93 ASP A O 1
ATOM 784 N N . PHE A 1 94 ? 22.798 -1.569 -21.195 1.00 74.62 94 PHE A N 1
ATOM 785 C CA . PHE A 1 94 ? 23.558 -2.676 -20.586 1.00 74.62 94 PHE A CA 1
ATOM 786 C C . PHE A 1 94 ? 23.792 -2.532 -19.076 1.00 74.62 94 PHE A C 1
ATOM 788 O O . PHE A 1 94 ? 24.145 -3.509 -18.418 1.00 74.62 94 PHE A O 1
ATOM 795 N N . GLU A 1 95 ? 23.645 -1.324 -18.540 1.00 81.94 95 GLU A N 1
ATOM 796 C CA . GLU A 1 95 ? 23.840 -0.999 -17.123 1.00 81.94 95 GLU A CA 1
ATOM 797 C C . GLU A 1 95 ? 22.518 -1.007 -16.345 1.00 81.94 95 GLU A C 1
ATOM 799 O O . GLU A 1 95 ? 22.514 -0.891 -15.120 1.00 81.94 95 GLU A O 1
ATOM 804 N N . GLU A 1 96 ? 21.396 -1.137 -17.050 1.00 83.19 96 GLU A N 1
ATOM 805 C CA . GLU A 1 96 ? 20.058 -1.152 -16.480 1.00 83.19 96 GLU A CA 1
ATOM 806 C C . GLU A 1 96 ? 19.805 -2.301 -15.496 1.00 83.19 96 GLU A C 1
ATOM 808 O O . GLU A 1 96 ? 20.440 -3.357 -15.556 1.00 83.19 96 GLU A O 1
ATOM 813 N N . PRO A 1 97 ? 18.829 -2.129 -14.584 1.00 87.19 97 PRO A N 1
ATOM 814 C CA . PRO A 1 97 ? 18.481 -3.164 -13.623 1.00 87.19 97 PRO A CA 1
ATOM 815 C C . PRO A 1 97 ? 17.949 -4.421 -14.322 1.00 87.19 97 PRO A C 1
ATOM 817 O O . PRO A 1 97 ? 16.839 -4.436 -14.858 1.00 87.19 97 PRO A O 1
ATOM 820 N N . GLY A 1 98 ? 18.746 -5.491 -14.296 1.00 87.75 98 GLY A N 1
ATOM 821 C CA . GLY A 1 98 ? 18.368 -6.798 -14.834 1.00 87.75 98 GLY A CA 1
ATOM 822 C C . GLY A 1 98 ? 17.333 -7.547 -14.024 1.00 87.75 98 GLY A C 1
ATOM 823 O O . GLY A 1 98 ? 16.930 -7.120 -12.945 1.00 87.75 98 GLY A O 1
ATOM 824 N N . LEU A 1 99 ? 16.925 -8.707 -14.547 1.00 88.50 99 LEU A N 1
ATOM 825 C CA . LEU A 1 99 ? 15.895 -9.555 -13.947 1.00 88.50 99 LEU A CA 1
ATOM 826 C C . LEU A 1 99 ? 16.158 -9.785 -12.456 1.00 88.50 99 LEU A C 1
ATOM 828 O O . LEU A 1 99 ? 15.300 -9.513 -11.624 1.00 88.50 99 LEU A O 1
ATOM 832 N N . THR A 1 100 ? 17.376 -10.214 -12.121 1.00 91.19 100 THR A N 1
ATOM 833 C CA . THR A 1 100 ? 17.786 -10.478 -10.740 1.00 91.19 100 THR A CA 1
ATOM 834 C C . THR A 1 100 ? 17.748 -9.223 -9.872 1.00 91.19 100 THR A C 1
ATOM 836 O O . THR A 1 100 ? 17.387 -9.317 -8.707 1.00 91.19 100 THR A O 1
ATOM 839 N N . TYR A 1 101 ? 18.085 -8.049 -10.416 1.00 92.38 101 TYR A N 1
ATOM 840 C CA . TYR A 1 101 ? 18.014 -6.798 -9.659 1.00 92.38 101 TYR A CA 1
ATOM 841 C C . TYR A 1 101 ? 16.567 -6.462 -9.305 1.00 92.38 101 TYR A C 1
ATOM 843 O O . TYR A 1 101 ? 16.282 -6.149 -8.156 1.00 92.38 101 TYR A O 1
ATOM 851 N N . ILE A 1 102 ? 15.653 -6.547 -10.276 1.00 92.56 102 ILE A N 1
ATOM 852 C CA . ILE A 1 102 ? 14.241 -6.212 -10.058 1.00 92.56 102 ILE A CA 1
ATOM 853 C C . ILE A 1 102 ? 13.590 -7.200 -9.082 1.00 92.56 102 ILE A C 1
ATOM 855 O O . ILE A 1 102 ? 12.851 -6.783 -8.193 1.00 92.56 102 ILE A O 1
ATOM 859 N N . LEU A 1 103 ? 13.892 -8.493 -9.222 1.00 92.56 103 LEU A N 1
ATOM 860 C CA . LEU A 1 103 ? 13.431 -9.532 -8.302 1.00 92.56 103 LEU A CA 1
ATOM 861 C C . LEU A 1 103 ? 13.941 -9.267 -6.879 1.00 92.56 103 LEU A C 1
ATOM 863 O O . LEU A 1 103 ? 13.148 -8.960 -5.996 1.00 92.56 103 LEU A O 1
ATOM 867 N N . LEU A 1 104 ? 15.263 -9.206 -6.683 1.00 94.19 104 LEU A N 1
ATOM 868 C CA . LEU A 1 104 ? 15.852 -8.972 -5.361 1.00 94.19 104 LEU A CA 1
ATOM 869 C C . LEU A 1 104 ? 15.468 -7.619 -4.751 1.00 94.19 104 LEU A C 1
ATOM 871 O O . LEU A 1 104 ? 15.427 -7.502 -3.528 1.00 94.19 104 LEU A O 1
ATOM 875 N N . HIS A 1 105 ? 15.181 -6.601 -5.565 1.00 94.69 105 HIS A N 1
ATOM 876 C CA . HIS A 1 105 ? 14.626 -5.330 -5.095 1.00 94.69 105 HIS A CA 1
ATOM 877 C C . HIS A 1 105 ? 13.263 -5.541 -4.425 1.00 94.69 105 HIS A C 1
ATOM 879 O O . HIS A 1 105 ? 13.036 -5.037 -3.326 1.00 94.69 105 HIS A O 1
ATOM 885 N N . ASN A 1 106 ? 12.375 -6.329 -5.033 1.00 94.12 106 ASN A N 1
ATOM 886 C CA . ASN A 1 106 ? 11.058 -6.613 -4.463 1.00 94.12 106 ASN A CA 1
ATOM 887 C C . ASN A 1 106 ? 11.164 -7.415 -3.149 1.00 94.12 106 ASN A C 1
ATOM 889 O O . ASN A 1 106 ? 10.485 -7.068 -2.178 1.00 94.12 106 ASN A O 1
ATOM 893 N N . ALA A 1 107 ? 12.053 -8.414 -3.056 1.00 93.31 107 ALA A N 1
ATOM 894 C CA . ALA A 1 107 ? 12.377 -9.061 -1.777 1.00 93.31 107 ALA A CA 1
ATOM 895 C C . ALA A 1 107 ? 12.970 -8.083 -0.752 1.00 93.31 107 ALA A C 1
ATOM 897 O O . ALA A 1 107 ? 12.610 -8.125 0.431 1.00 93.31 107 ALA A O 1
ATOM 898 N N . ALA A 1 108 ? 13.878 -7.198 -1.172 1.00 93.06 108 ALA A N 1
ATOM 899 C CA . ALA A 1 108 ? 14.504 -6.209 -0.295 1.00 93.06 108 ALA A CA 1
ATOM 900 C C . ALA A 1 108 ? 13.460 -5.273 0.333 1.00 93.06 108 ALA A C 1
ATOM 902 O O . ALA A 1 108 ? 13.535 -4.959 1.522 1.00 93.06 108 ALA A O 1
ATOM 903 N N . ASP A 1 109 ? 12.435 -4.893 -0.427 1.00 92.62 109 ASP A N 1
ATOM 904 C CA . ASP A 1 109 ? 11.342 -4.068 0.079 1.00 92.62 109 ASP A CA 1
ATOM 905 C C . ASP A 1 109 ? 10.559 -4.771 1.200 1.00 92.62 109 ASP A C 1
ATOM 907 O O . ASP A 1 109 ? 10.263 -4.177 2.242 1.00 92.62 109 ASP A O 1
ATOM 911 N N . ILE A 1 110 ? 10.252 -6.058 1.015 1.00 91.62 110 ILE A N 1
ATOM 912 C CA . ILE A 1 110 ? 9.499 -6.864 1.987 1.00 91.62 110 ILE A CA 1
ATOM 913 C C . ILE A 1 110 ? 10.336 -7.133 3.240 1.00 91.62 110 ILE A C 1
ATOM 915 O O . ILE A 1 110 ? 9.821 -7.040 4.359 1.00 91.62 110 ILE A O 1
ATOM 919 N N . THR A 1 111 ? 11.618 -7.466 3.071 1.00 89.75 111 THR A N 1
ATOM 920 C CA . THR A 1 111 ? 12.545 -7.718 4.187 1.00 89.75 111 THR A CA 1
ATOM 921 C C . THR A 1 111 ? 12.818 -6.456 5.002 1.00 89.75 111 THR A C 1
ATOM 923 O O . THR A 1 111 ? 12.837 -6.532 6.233 1.00 89.75 111 THR A O 1
ATOM 926 N N . GLY A 1 112 ? 12.951 -5.295 4.350 1.00 86.69 112 GLY A N 1
ATOM 927 C CA . GLY A 1 112 ? 13.149 -4.004 5.012 1.00 86.69 112 GLY A CA 1
ATOM 928 C C . GLY A 1 112 ? 11.952 -3.567 5.864 1.00 86.69 112 GLY A C 1
ATOM 929 O O . GLY A 1 112 ? 12.132 -2.977 6.928 1.00 86.69 112 GLY A O 1
ATOM 930 N N . GLY A 1 113 ? 10.729 -3.905 5.447 1.00 77.88 113 GLY A N 1
ATOM 931 C CA . GLY A 1 113 ? 9.485 -3.628 6.175 1.00 77.88 113 GLY A CA 1
ATOM 932 C C . GLY A 1 113 ? 8.999 -4.803 7.026 1.00 77.88 113 GLY A C 1
ATOM 933 O O . GLY A 1 113 ? 7.867 -5.262 6.831 1.00 77.88 113 GLY A O 1
ATOM 934 N N . ARG A 1 114 ? 9.835 -5.320 7.943 1.00 69.38 114 ARG A N 1
ATOM 935 C CA . ARG A 1 114 ? 9.520 -6.521 8.745 1.00 69.38 114 ARG A CA 1
ATOM 936 C C . ARG A 1 114 ? 8.156 -6.383 9.434 1.00 69.38 114 ARG A C 1
ATOM 938 O O . ARG A 1 114 ? 7.954 -5.484 10.239 1.00 69.38 114 ARG A O 1
ATOM 945 N N . SER A 1 115 ? 7.240 -7.304 9.123 1.00 69.75 115 SER A N 1
ATOM 946 C CA . SER A 1 115 ? 5.854 -7.368 9.624 1.00 69.75 115 SER A CA 1
ATOM 947 C C . SER A 1 115 ? 4.864 -6.326 9.081 1.00 69.75 115 SER A C 1
ATOM 949 O O . SER A 1 115 ? 3.689 -6.437 9.406 1.00 69.75 115 SER A O 1
ATOM 951 N N . MET A 1 116 ? 5.283 -5.344 8.277 1.00 78.94 116 MET A N 1
ATOM 952 C CA . MET A 1 116 ? 4.387 -4.287 7.769 1.00 78.94 116 MET A CA 1
ATOM 953 C C . MET A 1 116 ? 4.080 -4.456 6.280 1.00 78.94 116 MET A C 1
ATOM 955 O O . MET A 1 116 ? 2.968 -4.184 5.846 1.00 78.94 116 MET A O 1
ATOM 959 N N . ILE A 1 117 ? 5.055 -4.897 5.483 1.00 88.50 117 ILE A N 1
ATOM 960 C CA . ILE A 1 117 ? 4.882 -5.079 4.038 1.00 88.50 117 ILE A CA 1
ATOM 961 C C . ILE A 1 117 ? 4.665 -6.564 3.758 1.00 88.50 117 ILE A C 1
ATOM 963 O O . ILE A 1 117 ? 5.514 -7.396 4.093 1.00 88.50 117 ILE A O 1
ATOM 967 N N . ASN A 1 118 ? 3.522 -6.885 3.149 1.00 89.06 118 ASN A N 1
ATOM 968 C CA . ASN A 1 118 ? 3.167 -8.251 2.764 1.00 89.06 118 ASN A CA 1
ATOM 969 C C . ASN A 1 118 ? 3.673 -8.597 1.357 1.00 89.06 118 ASN A C 1
ATOM 971 O O . ASN A 1 118 ? 4.039 -9.739 1.105 1.00 89.06 118 ASN A O 1
ATOM 975 N N . GLY A 1 119 ? 3.735 -7.614 0.455 1.00 92.00 119 GLY A N 1
ATOM 976 C CA . GLY A 1 119 ? 4.255 -7.813 -0.894 1.00 92.00 119 GLY A CA 1
ATOM 977 C C . GLY A 1 119 ? 4.712 -6.522 -1.562 1.00 92.00 119 GLY A C 1
ATOM 978 O O . GLY A 1 119 ? 4.262 -5.431 -1.203 1.00 92.00 119 GLY A O 1
ATOM 979 N N . SER A 1 120 ? 5.584 -6.663 -2.551 1.00 94.62 120 SER A N 1
ATOM 980 C CA . SER A 1 120 ? 6.076 -5.586 -3.412 1.00 94.62 120 SER A CA 1
ATOM 981 C C . SER A 1 120 ? 6.179 -6.111 -4.838 1.00 94.62 120 SER A C 1
ATOM 983 O O . SER A 1 120 ? 6.549 -7.265 -5.052 1.00 94.62 120 SER A O 1
ATOM 985 N N . GLY A 1 121 ? 5.824 -5.297 -5.821 1.00 94.25 121 GLY A N 1
ATOM 986 C CA . GLY A 1 121 ? 5.904 -5.686 -7.219 1.00 94.25 121 GLY A CA 1
ATOM 987 C C . GLY A 1 121 ? 6.061 -4.507 -8.152 1.00 94.25 121 GLY A C 1
ATOM 988 O O . GLY A 1 121 ? 5.641 -3.384 -7.864 1.00 94.25 121 GLY A O 1
ATOM 989 N N . ILE A 1 122 ? 6.637 -4.801 -9.309 1.00 94.88 122 ILE A N 1
ATOM 990 C CA . ILE A 1 122 ? 6.768 -3.859 -10.412 1.00 94.88 122 ILE A CA 1
ATOM 991 C C . ILE A 1 122 ? 6.107 -4.499 -11.609 1.00 94.88 122 ILE A C 1
ATOM 993 O O . ILE A 1 122 ? 6.530 -5.555 -12.062 1.00 94.88 122 ILE A O 1
ATOM 997 N N . TYR A 1 123 ? 5.063 -3.861 -12.114 1.00 93.62 123 TYR A N 1
ATOM 998 C CA . TYR A 1 123 ? 4.273 -4.393 -13.211 1.00 93.62 123 TYR A CA 1
ATOM 999 C C . TYR A 1 123 ? 4.420 -3.496 -14.424 1.00 93.62 123 TYR A C 1
ATOM 1001 O O . TYR A 1 123 ? 4.030 -2.330 -14.381 1.00 93.62 123 TYR A O 1
ATOM 1009 N N . PHE A 1 124 ? 4.971 -4.041 -15.501 1.00 93.19 124 PHE A N 1
ATOM 1010 C CA . PHE A 1 124 ? 5.114 -3.334 -16.764 1.00 93.19 124 PHE A CA 1
ATOM 1011 C C . PHE A 1 124 ? 3.833 -3.442 -17.584 1.00 93.19 124 PHE A C 1
ATOM 1013 O O . PHE A 1 124 ? 3.097 -4.430 -17.502 1.00 93.19 124 PHE A O 1
ATOM 1020 N N . ASP A 1 125 ? 3.561 -2.413 -18.374 1.00 91.38 125 ASP A N 1
ATOM 1021 C CA . ASP A 1 125 ? 2.477 -2.441 -19.341 1.00 91.38 125 ASP A CA 1
ATOM 1022 C C . ASP A 1 125 ? 2.782 -3.414 -20.494 1.00 91.38 125 ASP A C 1
ATOM 1024 O O . ASP A 1 125 ? 3.921 -3.850 -20.701 1.00 91.38 125 ASP A O 1
ATOM 1028 N N . GLN A 1 126 ? 1.743 -3.788 -21.234 1.00 89.88 126 GLN A N 1
ATOM 1029 C CA . GLN A 1 126 ? 1.838 -4.790 -22.282 1.00 89.88 126 GLN A CA 1
ATOM 1030 C C . GLN A 1 126 ? 2.779 -4.332 -23.408 1.00 89.88 126 GLN A C 1
ATOM 1032 O O . GLN A 1 126 ? 2.644 -3.226 -23.937 1.00 89.88 126 GLN A O 1
ATOM 1037 N N . ASP A 1 127 ? 3.715 -5.205 -23.791 1.00 89.00 127 ASP A N 1
ATOM 1038 C CA . ASP A 1 127 ? 4.697 -4.963 -24.857 1.00 89.00 127 ASP A CA 1
ATOM 1039 C C . ASP A 1 127 ? 5.551 -3.695 -24.623 1.00 89.00 127 ASP A C 1
ATOM 1041 O O . ASP A 1 127 ? 5.918 -2.981 -25.563 1.00 89.00 127 ASP A O 1
ATOM 1045 N N . LYS A 1 128 ? 5.861 -3.380 -23.356 1.00 88.50 128 LYS A N 1
ATOM 1046 C CA . LYS A 1 128 ? 6.613 -2.168 -22.981 1.00 88.50 128 LYS A CA 1
ATOM 1047 C C . LYS A 1 128 ? 8.016 -2.392 -22.438 1.00 88.50 128 LYS A C 1
ATOM 1049 O O . LYS A 1 128 ? 8.829 -1.478 -22.519 1.00 88.50 128 LYS A O 1
ATOM 1054 N N . TYR A 1 129 ? 8.324 -3.572 -21.918 1.00 89.19 129 TYR A N 1
ATOM 1055 C CA . TYR A 1 129 ? 9.624 -3.824 -21.304 1.00 89.19 129 TYR A CA 1
ATOM 1056 C C . TYR A 1 129 ? 10.645 -4.388 -22.299 1.00 89.19 129 TYR A C 1
ATOM 1058 O O . TYR A 1 129 ? 10.348 -5.364 -22.990 1.00 89.19 129 TYR A O 1
ATOM 1066 N N . TYR A 1 130 ? 11.852 -3.816 -22.327 1.00 87.44 130 TYR A N 1
ATOM 1067 C CA . TYR A 1 130 ? 12.985 -4.282 -23.132 1.00 87.44 130 TYR A CA 1
ATOM 1068 C C . TYR A 1 130 ? 13.944 -5.123 -22.268 1.00 87.44 130 TYR A C 1
ATOM 1070 O O . TYR A 1 130 ? 14.666 -4.566 -21.442 1.00 87.44 130 TYR A O 1
ATOM 1078 N N . PRO A 1 131 ? 13.982 -6.461 -22.412 1.00 87.06 131 PRO A N 1
ATOM 1079 C CA . PRO A 1 131 ? 14.889 -7.286 -21.624 1.00 87.06 131 PRO A CA 1
ATOM 1080 C C . PRO A 1 131 ? 16.311 -7.271 -22.191 1.00 87.06 131 PRO A C 1
ATOM 1082 O O . PRO A 1 131 ? 16.560 -7.734 -23.302 1.00 87.06 131 PRO A O 1
ATOM 1085 N N . HIS A 1 132 ? 17.278 -6.852 -21.383 1.00 81.88 132 HIS A N 1
ATOM 1086 C CA . HIS A 1 132 ? 18.699 -6.913 -21.747 1.00 81.88 132 HIS A CA 1
ATOM 1087 C C . HIS A 1 132 ? 19.370 -8.251 -21.371 1.00 81.88 132 HIS A C 1
ATOM 1089 O O . HIS A 1 132 ? 20.469 -8.544 -21.837 1.00 81.88 132 HIS A O 1
ATOM 1095 N N . TRP A 1 133 ? 18.723 -9.115 -20.574 1.00 83.12 133 TRP A N 1
ATOM 1096 C CA . TRP A 1 133 ? 19.256 -10.446 -20.224 1.00 83.12 133 TRP A CA 1
ATOM 1097 C C . TRP A 1 133 ? 19.043 -11.513 -21.308 1.00 83.12 133 TRP A C 1
ATOM 1099 O O . TRP A 1 133 ? 19.642 -12.589 -21.248 1.00 83.12 133 TRP A O 1
ATOM 1109 N N . TYR A 1 134 ? 18.213 -11.237 -22.318 1.00 80.31 134 TYR A N 1
ATOM 1110 C CA . TYR A 1 134 ? 18.006 -12.132 -23.454 1.00 80.31 134 TYR A CA 1
ATOM 1111 C C . TYR A 1 134 ? 18.861 -11.693 -24.650 1.00 80.31 134 TYR A C 1
ATOM 1113 O O . TYR A 1 134 ? 18.511 -10.768 -25.377 1.00 80.31 134 TYR A O 1
ATOM 1121 N N . LYS A 1 135 ? 19.959 -12.418 -24.912 1.00 69.94 135 LYS A N 1
ATOM 1122 C CA . LYS A 1 135 ? 20.946 -12.092 -25.967 1.00 69.94 135 LYS A CA 1
ATOM 1123 C C . LYS A 1 135 ? 20.358 -11.901 -27.377 1.00 69.94 135 LYS A C 1
ATOM 1125 O O . LYS A 1 135 ? 20.886 -11.110 -28.146 1.00 69.94 135 LYS A O 1
ATOM 1130 N N . ASN A 1 136 ? 19.265 -12.593 -27.712 1.00 75.50 136 ASN A N 1
ATOM 1131 C CA . ASN A 1 136 ? 18.623 -12.537 -29.037 1.00 75.50 136 ASN A CA 1
ATOM 1132 C C . ASN A 1 136 ? 17.405 -11.593 -29.091 1.00 75.50 136 ASN A C 1
ATOM 1134 O O . ASN A 1 136 ? 16.616 -11.648 -30.038 1.00 75.50 136 ASN A O 1
ATOM 1138 N N . PHE A 1 137 ? 17.216 -10.769 -28.059 1.00 72.62 137 PHE A N 1
ATOM 1139 C CA . PHE A 1 137 ? 16.017 -9.955 -27.856 1.00 72.62 137 PHE A CA 1
ATOM 1140 C C . PHE A 1 137 ? 16.336 -8.454 -27.793 1.00 72.62 137 PHE A C 1
ATOM 1142 O O . PHE A 1 137 ? 15.668 -7.684 -27.115 1.00 72.62 137 PHE A O 1
ATOM 1149 N N . PHE A 1 138 ? 17.359 -8.023 -28.532 1.00 70.44 138 PHE A N 1
ATOM 1150 C CA . PHE A 1 138 ? 17.693 -6.608 -28.661 1.00 70.44 138 PHE A CA 1
ATOM 1151 C C . PHE A 1 138 ? 16.594 -5.879 -29.455 1.00 70.44 138 PHE A C 1
ATOM 1153 O O . PHE A 1 138 ? 16.192 -6.343 -30.525 1.00 70.44 138 PHE A O 1
ATOM 1160 N N . ASN A 1 139 ? 16.088 -4.761 -28.923 1.00 76.81 139 ASN A N 1
ATOM 1161 C CA . ASN A 1 139 ? 14.999 -3.955 -29.501 1.00 76.81 139 ASN A CA 1
ATOM 1162 C C . ASN A 1 139 ? 13.642 -4.675 -29.670 1.00 76.81 139 ASN A C 1
ATOM 1164 O O . ASN A 1 139 ? 12.793 -4.265 -30.462 1.00 76.81 139 ASN A O 1
ATOM 1168 N N . LYS A 1 140 ? 13.416 -5.761 -28.929 1.00 85.81 140 LYS A N 1
ATOM 1169 C CA . LYS A 1 140 ? 12.107 -6.414 -28.839 1.00 85.81 140 LYS A CA 1
ATOM 1170 C C . LYS A 1 140 ? 11.563 -6.248 -27.430 1.00 85.81 140 LYS A C 1
ATOM 1172 O O . LYS A 1 140 ? 12.322 -6.241 -26.465 1.00 85.81 140 LYS A O 1
ATOM 1177 N N . THR A 1 141 ? 10.247 -6.139 -27.317 1.00 87.75 141 THR A N 1
ATOM 1178 C CA . THR A 1 141 ? 9.557 -6.040 -26.032 1.00 87.75 141 THR A CA 1
ATOM 1179 C C . THR A 1 141 ? 8.951 -7.376 -25.638 1.00 87.75 141 THR A C 1
ATOM 1181 O O . THR A 1 141 ? 8.498 -8.137 -26.497 1.00 87.75 141 THR A O 1
ATOM 1184 N N . ILE A 1 142 ? 8.976 -7.695 -24.346 1.00 87.88 142 ILE A N 1
ATOM 1185 C CA . ILE A 1 142 ? 8.261 -8.867 -23.826 1.00 87.88 142 ILE A CA 1
ATOM 1186 C C . ILE A 1 142 ? 6.801 -8.516 -23.591 1.00 87.88 142 ILE A C 1
ATOM 1188 O O . ILE A 1 142 ? 6.481 -7.391 -23.208 1.00 87.88 142 ILE A O 1
ATOM 1192 N N . SER A 1 143 ? 5.921 -9.487 -23.844 1.00 88.56 143 SER A N 1
ATOM 1193 C CA . SER A 1 143 ? 4.481 -9.239 -23.838 1.00 88.56 143 SER A CA 1
ATOM 1194 C C . SER A 1 143 ? 3.970 -8.822 -22.468 1.00 88.56 143 SER A C 1
ATOM 1196 O O . SER A 1 143 ? 3.260 -7.826 -22.358 1.00 88.56 143 SER A O 1
ATOM 1198 N N . LEU A 1 144 ? 4.374 -9.544 -21.425 1.00 90.06 144 LEU A N 1
ATOM 1199 C CA . LEU A 1 144 ? 4.052 -9.239 -20.039 1.00 90.06 144 LEU A CA 1
ATOM 1200 C C . LEU A 1 144 ? 5.287 -9.469 -19.183 1.00 90.06 144 LEU A C 1
ATOM 1202 O O . LEU A 1 144 ? 6.035 -10.419 -19.412 1.00 90.06 144 LEU A O 1
ATOM 1206 N N . PHE A 1 145 ? 5.476 -8.589 -18.209 1.00 91.69 145 PHE A N 1
ATOM 1207 C CA . PHE A 1 145 ? 6.540 -8.681 -17.225 1.00 91.69 145 PHE A CA 1
ATOM 1208 C C . PHE A 1 145 ? 6.086 -7.982 -15.956 1.00 91.69 145 PHE A C 1
ATOM 1210 O O . PHE A 1 145 ? 5.864 -6.771 -15.934 1.00 91.69 145 PHE A O 1
ATOM 1217 N N . GLY A 1 146 ? 5.898 -8.759 -14.905 1.00 92.50 146 GLY A N 1
ATOM 1218 C CA . GLY A 1 146 ? 5.384 -8.281 -13.635 1.00 92.50 146 GLY A CA 1
ATOM 1219 C C . GLY A 1 146 ? 6.023 -9.013 -12.468 1.00 92.50 146 GLY A C 1
ATOM 1220 O O . GLY A 1 146 ? 5.318 -9.776 -11.804 1.00 92.50 146 GLY A O 1
ATOM 1221 N N . PRO A 1 147 ? 7.330 -8.830 -12.214 1.00 93.19 147 PRO A N 1
ATOM 1222 C CA . PRO A 1 147 ? 7.979 -9.398 -11.043 1.00 93.19 147 PRO A CA 1
ATOM 1223 C C . PRO A 1 147 ? 7.260 -8.940 -9.776 1.00 93.19 147 PRO A C 1
ATOM 1225 O O . PRO A 1 147 ? 7.115 -7.743 -9.507 1.00 93.19 147 PRO A O 1
ATOM 1228 N N . TYR A 1 148 ? 6.807 -9.918 -9.005 1.00 92.19 148 TYR A N 1
ATOM 1229 C CA . TYR A 1 148 ? 6.041 -9.729 -7.791 1.00 92.19 148 TYR A CA 1
ATOM 1230 C C . TYR A 1 148 ? 6.590 -10.631 -6.696 1.00 92.19 148 TYR A C 1
ATOM 1232 O O . TYR A 1 148 ? 6.754 -11.831 -6.900 1.00 92.19 148 TYR A O 1
ATOM 1240 N N . ALA A 1 149 ? 6.847 -10.048 -5.533 1.00 93.75 149 ALA A N 1
ATOM 1241 C CA . ALA A 1 149 ? 7.269 -10.756 -4.340 1.00 93.75 149 ALA A CA 1
ATOM 1242 C C . ALA A 1 149 ? 6.198 -10.628 -3.253 1.00 93.75 149 ALA A C 1
ATOM 1244 O O . ALA A 1 149 ? 5.576 -9.570 -3.089 1.00 93.75 149 ALA A O 1
ATOM 1245 N N . TRP A 1 150 ? 6.004 -11.690 -2.478 1.00 92.06 150 TRP A N 1
ATOM 1246 C CA . TRP A 1 150 ? 5.114 -11.695 -1.320 1.00 92.06 150 TRP A CA 1
ATOM 1247 C C . TRP A 1 150 ? 5.638 -12.603 -0.210 1.00 92.06 150 TRP A C 1
ATOM 1249 O O . TRP A 1 150 ? 6.466 -13.487 -0.436 1.00 92.06 150 TRP A O 1
ATOM 1259 N N . ARG A 1 151 ? 5.147 -12.386 1.012 1.00 88.62 151 ARG A N 1
ATOM 1260 C CA . ARG A 1 151 ? 5.393 -13.289 2.141 1.00 88.62 151 ARG A CA 1
ATOM 1261 C C . ARG A 1 151 ? 4.572 -14.558 1.951 1.00 88.62 151 ARG A C 1
ATOM 1263 O O . ARG A 1 151 ? 3.342 -14.523 2.039 1.00 88.62 151 ARG A O 1
ATOM 1270 N N . ALA A 1 152 ? 5.263 -15.656 1.685 1.00 86.00 152 ALA A N 1
ATOM 1271 C CA . ALA A 1 152 ? 4.662 -16.975 1.604 1.00 86.00 152 ALA A CA 1
ATOM 1272 C C . ALA A 1 152 ? 4.601 -17.613 2.994 1.00 86.00 152 ALA A C 1
ATOM 1274 O O . ALA A 1 152 ? 5.345 -17.238 3.905 1.00 86.00 152 ALA A O 1
ATOM 1275 N N . ASP A 1 153 ? 3.684 -18.560 3.149 1.00 79.00 153 ASP A N 1
ATOM 1276 C CA . ASP A 1 153 ? 3.593 -19.348 4.367 1.00 79.00 153 ASP A CA 1
ATOM 1277 C C . ASP A 1 153 ? 4.574 -20.521 4.334 1.00 79.00 153 ASP A C 1
ATOM 1279 O O . ASP A 1 153 ? 4.725 -21.186 3.309 1.00 79.00 153 ASP A O 1
ATOM 1283 N N . ASP A 1 154 ? 5.233 -20.775 5.457 1.00 78.31 154 ASP A N 1
ATOM 1284 C CA . ASP A 1 154 ? 6.271 -21.789 5.623 1.00 78.31 154 ASP A CA 1
ATOM 1285 C C . ASP A 1 154 ? 5.823 -22.942 6.529 1.00 78.31 154 ASP A C 1
ATOM 1287 O O . ASP A 1 154 ? 6.651 -23.667 7.078 1.00 78.31 154 ASP A O 1
ATOM 1291 N N . PHE A 1 155 ? 4.510 -23.146 6.680 1.00 72.62 155 PHE A N 1
ATOM 1292 C CA . PHE A 1 155 ? 3.942 -24.238 7.478 1.00 72.62 155 PHE A CA 1
ATOM 1293 C C . PHE A 1 155 ? 4.495 -25.627 7.141 1.00 72.62 155 PHE A C 1
ATOM 1295 O O . PHE A 1 155 ? 4.585 -26.467 8.029 1.00 72.62 155 PHE A O 1
ATOM 1302 N N . TYR A 1 156 ? 4.840 -25.882 5.876 1.00 71.00 156 TYR A N 1
ATOM 1303 C CA . TYR A 1 156 ? 5.340 -27.180 5.408 1.00 71.00 156 TYR A CA 1
ATOM 1304 C C . TYR A 1 156 ? 6.869 -27.260 5.329 1.00 71.00 156 TYR A C 1
ATOM 1306 O O . TYR A 1 156 ? 7.398 -28.244 4.808 1.00 71.00 156 TYR A O 1
ATOM 1314 N N . ASP A 1 157 ? 7.589 -26.242 5.806 1.00 78.06 157 ASP A N 1
ATOM 1315 C CA . ASP A 1 157 ? 9.047 -26.286 5.828 1.00 78.06 157 ASP A CA 1
ATOM 1316 C C . ASP A 1 157 ? 9.540 -27.247 6.921 1.00 78.06 157 ASP A C 1
ATOM 1318 O O . ASP A 1 157 ? 9.080 -27.218 8.063 1.00 78.06 157 ASP A O 1
ATOM 1322 N N . ALA A 1 158 ? 10.523 -28.084 6.586 1.00 78.81 158 ALA A N 1
ATOM 1323 C CA . ALA A 1 158 ? 11.096 -29.077 7.493 1.00 78.81 158 ALA A CA 1
ATOM 1324 C C . ALA A 1 158 ? 11.728 -28.439 8.746 1.00 78.81 158 ALA A C 1
ATOM 1326 O O . ALA A 1 158 ? 11.855 -29.095 9.781 1.00 78.81 158 ALA A O 1
ATOM 1327 N N . PHE A 1 159 ? 12.117 -27.163 8.662 1.00 79.88 159 PHE A N 1
ATOM 1328 C CA . PHE A 1 159 ? 12.686 -26.404 9.777 1.00 79.88 159 PHE A CA 1
ATOM 1329 C C . PHE A 1 159 ? 11.625 -25.735 10.669 1.00 79.88 159 PHE A C 1
ATOM 1331 O O . PHE A 1 159 ? 11.927 -25.373 11.812 1.00 79.88 159 PHE A O 1
ATOM 1338 N N . ASN A 1 160 ? 10.376 -25.623 10.205 1.00 80.94 160 ASN A N 1
ATOM 1339 C CA . ASN A 1 160 ? 9.259 -25.072 10.966 1.00 80.94 160 ASN A CA 1
ATOM 1340 C C . ASN A 1 160 ? 8.505 -26.177 11.723 1.00 80.94 160 ASN A C 1
ATOM 1342 O O . ASN A 1 160 ? 7.370 -26.530 11.418 1.00 80.94 160 ASN A O 1
ATOM 1346 N N . TRP A 1 161 ? 9.135 -26.721 12.765 1.00 78.56 161 TRP A N 1
ATOM 1347 C CA . TRP A 1 161 ? 8.565 -27.822 13.556 1.00 78.56 161 TRP A CA 1
ATOM 1348 C C . TRP A 1 161 ? 7.216 -27.487 14.210 1.00 78.56 161 TRP A C 1
ATOM 1350 O O . TRP A 1 161 ? 6.413 -28.385 14.470 1.00 78.56 161 TRP A O 1
ATOM 1360 N N . LYS A 1 162 ? 6.949 -26.204 14.474 1.00 79.75 162 LYS A N 1
ATOM 1361 C CA . LYS A 1 162 ? 5.684 -25.759 15.063 1.00 79.75 162 LYS A CA 1
ATOM 1362 C C . LYS A 1 162 ? 4.541 -25.698 14.061 1.00 79.75 162 LYS A C 1
ATOM 1364 O O . LYS A 1 162 ? 3.398 -25.626 14.497 1.00 79.75 162 LYS A O 1
ATOM 1369 N N . HIS A 1 163 ? 4.841 -25.733 12.759 1.00 77.50 163 HIS A N 1
ATOM 1370 C CA . HIS A 1 163 ? 3.862 -25.475 11.708 1.00 77.50 163 HIS A CA 1
ATOM 1371 C C . HIS A 1 163 ? 3.071 -24.193 12.037 1.00 77.50 163 HIS A C 1
ATOM 1373 O O . HIS A 1 163 ? 1.847 -24.145 11.938 1.00 77.50 163 HIS A O 1
ATOM 1379 N N . GLU A 1 164 ? 3.790 -23.160 12.487 1.00 77.44 164 GLU A N 1
ATOM 1380 C CA . GLU A 1 164 ? 3.257 -21.835 12.809 1.00 77.44 164 GLU A CA 1
ATOM 1381 C C . GLU A 1 164 ? 3.706 -20.843 11.736 1.00 77.44 164 GLU A C 1
ATOM 1383 O O . GLU A 1 164 ? 4.801 -20.963 11.198 1.00 77.44 164 GLU A O 1
ATOM 1388 N N . TRP A 1 165 ? 2.894 -19.831 11.447 1.00 70.50 165 TRP A N 1
ATOM 1389 C CA . TRP A 1 165 ? 3.225 -18.844 10.427 1.00 70.50 165 TRP A CA 1
ATOM 1390 C C . TRP A 1 165 ? 4.407 -17.985 10.903 1.00 70.50 165 TRP A C 1
ATOM 1392 O O . TRP A 1 165 ? 4.261 -17.188 11.836 1.00 70.50 165 TRP A O 1
ATOM 1402 N N . THR A 1 166 ? 5.588 -18.127 10.286 1.00 74.00 166 THR A N 1
ATOM 1403 C CA . THR A 1 166 ? 6.790 -17.411 10.762 1.00 74.00 166 THR A CA 1
ATOM 1404 C C . THR A 1 166 ? 6.986 -16.050 10.101 1.00 74.00 166 THR A C 1
ATOM 1406 O O . THR A 1 166 ? 7.736 -15.211 10.614 1.00 74.00 166 THR A O 1
ATOM 1409 N N . ASN A 1 167 ? 6.313 -15.799 8.972 1.00 76.56 167 ASN A N 1
ATOM 1410 C CA . ASN A 1 167 ? 6.497 -14.603 8.148 1.00 76.56 167 ASN A CA 1
ATOM 1411 C C . ASN A 1 167 ? 7.940 -14.418 7.628 1.00 76.56 167 ASN A C 1
ATOM 1413 O O . ASN A 1 167 ? 8.323 -13.293 7.303 1.00 76.56 167 ASN A O 1
ATOM 1417 N N . GLN A 1 168 ? 8.761 -15.469 7.565 1.00 80.00 168 GLN A N 1
ATOM 1418 C CA . GLN A 1 168 ? 10.177 -15.359 7.172 1.00 80.00 168 GLN A CA 1
ATOM 1419 C C . GLN A 1 168 ? 10.428 -15.683 5.702 1.00 80.00 168 GLN A C 1
ATOM 1421 O O . GLN A 1 168 ? 11.402 -15.193 5.131 1.00 80.00 168 GLN A O 1
ATOM 1426 N N . THR A 1 169 ? 9.536 -16.447 5.083 1.00 86.19 169 THR A N 1
ATOM 1427 C CA . THR A 1 169 ? 9.694 -16.896 3.703 1.00 86.19 169 THR A CA 1
ATOM 1428 C C . THR A 1 169 ? 9.114 -15.881 2.730 1.00 86.19 169 THR A C 1
ATOM 1430 O O . THR A 1 169 ? 7.998 -15.383 2.894 1.00 86.19 169 THR A O 1
ATOM 1433 N N . ILE A 1 170 ? 9.894 -15.564 1.701 1.00 89.62 170 ILE A N 1
ATOM 1434 C CA . ILE A 1 170 ? 9.483 -14.702 0.596 1.00 89.62 170 ILE A CA 1
ATOM 1435 C C . ILE A 1 170 ? 9.487 -15.552 -0.661 1.00 89.62 170 ILE A C 1
ATOM 1437 O O . ILE A 1 170 ? 10.467 -16.239 -0.948 1.00 89.62 170 ILE A O 1
ATOM 1441 N N . GLN A 1 171 ? 8.385 -15.491 -1.393 1.00 90.75 171 GLN A N 1
ATOM 1442 C CA . GLN A 1 171 ? 8.261 -16.098 -2.702 1.00 90.75 171 GLN A CA 1
ATOM 1443 C C . GLN A 1 171 ? 8.185 -14.995 -3.748 1.00 90.75 171 GLN A C 1
ATOM 1445 O O . GLN A 1 171 ? 7.551 -13.961 -3.532 1.00 90.75 171 GLN A O 1
ATOM 1450 N N . GLU A 1 172 ? 8.850 -15.224 -4.873 1.00 91.38 172 GLU A N 1
ATOM 1451 C CA . GLU A 1 172 ? 8.876 -14.301 -5.997 1.00 91.38 172 GLU A CA 1
ATOM 1452 C C . GLU A 1 172 ? 8.437 -15.021 -7.261 1.00 91.38 172 GLU A C 1
ATOM 1454 O O . GLU A 1 172 ? 8.872 -16.139 -7.545 1.00 91.38 172 GLU A O 1
ATOM 1459 N N . GLU A 1 173 ? 7.577 -14.368 -8.031 1.00 90.75 173 GLU A N 1
ATOM 1460 C CA . GLU A 1 173 ? 7.080 -14.880 -9.299 1.00 90.75 173 GLU A CA 1
ATOM 1461 C C . GLU A 1 173 ? 6.920 -13.731 -10.293 1.00 90.75 173 GLU A C 1
ATOM 1463 O O . GLU A 1 173 ? 6.519 -12.617 -9.942 1.00 90.75 173 GLU A O 1
ATOM 1468 N N . ASP A 1 174 ? 7.201 -14.003 -11.565 1.00 90.75 174 ASP A N 1
ATOM 1469 C CA . ASP A 1 174 ? 6.770 -13.115 -12.635 1.00 90.75 174 ASP A CA 1
ATOM 1470 C C . ASP A 1 174 ? 5.278 -13.332 -12.904 1.00 90.75 174 ASP A C 1
ATOM 1472 O O . ASP A 1 174 ? 4.857 -14.304 -13.529 1.00 90.75 174 ASP A O 1
ATOM 1476 N N . SER A 1 175 ? 4.477 -12.364 -12.470 1.00 86.31 175 SER A N 1
ATOM 1477 C CA . SER A 1 175 ? 3.033 -12.320 -12.674 1.00 86.31 175 SER A CA 1
ATOM 1478 C C . SER A 1 175 ? 2.608 -12.266 -14.136 1.00 86.31 175 SER A C 1
ATOM 1480 O O . SER A 1 175 ? 1.412 -12.373 -14.383 1.00 86.31 175 SER A O 1
ATOM 1482 N N . GLY A 1 176 ? 3.525 -12.005 -15.070 1.00 83.75 176 GLY A N 1
ATOM 1483 C CA . GLY A 1 176 ? 3.299 -12.047 -16.515 1.00 83.75 176 GLY A CA 1
ATOM 1484 C C . GLY A 1 176 ? 3.697 -13.373 -17.164 1.00 83.75 176 GLY A C 1
ATOM 1485 O O . GLY A 1 176 ? 3.368 -13.602 -18.330 1.00 83.75 176 GLY A O 1
ATOM 1486 N N . ALA A 1 177 ? 4.380 -14.255 -16.430 1.00 83.56 177 ALA A N 1
ATOM 1487 C CA . ALA A 1 177 ? 4.848 -15.535 -16.933 1.00 83.56 177 ALA A CA 1
ATOM 1488 C C . ALA A 1 177 ? 3.817 -16.644 -16.665 1.00 83.56 177 ALA A C 1
ATOM 1490 O O . ALA A 1 177 ? 3.454 -16.949 -15.531 1.00 83.56 177 ALA A O 1
ATOM 1491 N N . GLY A 1 178 ? 3.354 -17.295 -17.734 1.00 74.81 178 GLY A N 1
ATOM 1492 C CA . GLY A 1 178 ? 2.494 -18.477 -17.651 1.00 74.81 178 GLY A CA 1
ATOM 1493 C C . GLY A 1 178 ? 1.131 -18.320 -18.321 1.00 74.81 178 GLY A C 1
ATOM 1494 O O . GLY A 1 178 ? 0.680 -17.234 -18.675 1.00 74.81 178 GLY A O 1
ATOM 1495 N N . ARG A 1 179 ? 0.455 -19.456 -18.519 1.00 59.34 179 ARG A N 1
ATOM 1496 C CA . ARG A 1 179 ? -0.736 -19.571 -19.381 1.00 59.34 179 ARG A CA 1
ATOM 1497 C C . ARG A 1 179 ? -1.993 -18.884 -18.820 1.00 59.34 179 ARG A C 1
ATOM 1499 O O . ARG A 1 179 ? -2.899 -18.595 -19.589 1.00 59.34 179 ARG A O 1
ATOM 1506 N N . ASN A 1 180 ? -2.023 -18.601 -17.513 1.00 62.94 180 ASN A N 1
ATOM 1507 C CA . ASN A 1 180 ? -3.170 -18.031 -16.788 1.00 62.94 180 ASN A CA 1
ATOM 1508 C C . ASN A 1 180 ? -2.833 -16.721 -16.043 1.00 62.94 180 ASN A C 1
ATOM 1510 O O . ASN A 1 180 ? -3.610 -16.254 -15.209 1.00 62.94 180 ASN A O 1
ATOM 1514 N N . HIS A 1 181 ? -1.680 -16.120 -16.335 1.00 69.81 181 HIS A N 1
ATOM 1515 C CA . HIS A 1 181 ? -1.123 -14.992 -15.588 1.00 69.81 181 HIS A CA 1
ATOM 1516 C C . HIS A 1 181 ? -1.159 -13.693 -16.408 1.00 69.81 181 HIS A C 1
ATOM 1518 O O . HIS A 1 181 ? -0.157 -13.033 -16.641 1.00 69.81 181 HIS A O 1
ATOM 1524 N N . GLN A 1 182 ? -2.355 -13.307 -16.869 1.00 82.44 182 GLN A N 1
ATOM 1525 C CA . GLN A 1 182 ? -2.551 -12.047 -17.591 1.00 82.44 182 GLN A CA 1
ATOM 1526 C C . GLN A 1 182 ? -3.100 -10.966 -16.654 1.00 82.44 182 GLN A C 1
ATOM 1528 O O . GLN A 1 182 ? -4.314 -10.824 -16.492 1.00 82.44 182 GLN A O 1
ATOM 1533 N N . TYR A 1 183 ? -2.217 -10.199 -16.007 1.00 86.06 183 TYR A N 1
ATOM 1534 C CA . TYR A 1 183 ? -2.617 -9.113 -15.095 1.00 86.06 183 TYR A CA 1
ATOM 1535 C C . TYR A 1 183 ? -3.230 -7.893 -15.792 1.00 86.06 183 TYR A C 1
ATOM 1537 O O . TYR A 1 183 ? -3.961 -7.150 -15.151 1.00 86.06 183 TYR A O 1
ATOM 1545 N N . THR A 1 184 ? -3.026 -7.731 -17.100 1.00 86.12 184 THR A N 1
ATOM 1546 C CA . THR A 1 184 ? -3.577 -6.610 -17.885 1.00 86.12 184 THR A CA 1
ATOM 1547 C C . THR A 1 184 ? -5.043 -6.807 -18.283 1.00 86.12 184 THR A C 1
ATOM 1549 O O . THR A 1 184 ? -5.768 -5.845 -18.542 1.00 86.12 184 THR A O 1
ATOM 1552 N N . SER A 1 185 ? -5.519 -8.055 -18.324 1.00 83.62 185 SER A N 1
ATOM 1553 C CA . SER A 1 185 ? -6.872 -8.384 -18.773 1.00 83.62 185 SER A CA 1
ATOM 1554 C C . SER A 1 185 ? -7.926 -7.836 -17.815 1.00 83.62 185 SER A C 1
ATOM 1556 O O . SER A 1 185 ? -7.855 -8.060 -16.607 1.00 83.62 185 SER A O 1
ATOM 1558 N N . ARG A 1 186 ? -8.971 -7.182 -18.337 1.00 73.88 186 ARG A N 1
ATOM 1559 C CA . ARG A 1 186 ? -10.121 -6.724 -17.526 1.00 73.88 186 ARG A CA 1
ATOM 1560 C C . ARG A 1 186 ? -10.849 -7.869 -16.819 1.00 73.88 186 ARG A C 1
ATOM 1562 O O . ARG A 1 186 ? -11.503 -7.642 -15.810 1.00 73.88 186 ARG A O 1
ATOM 1569 N N . TYR A 1 187 ? -10.725 -9.087 -17.343 1.00 72.88 187 TYR A N 1
ATOM 1570 C CA . TYR A 1 187 ? -11.279 -10.292 -16.728 1.00 72.88 187 TYR A CA 1
ATOM 1571 C C . TYR A 1 187 ? -10.441 -10.787 -15.544 1.00 72.88 187 TYR A C 1
ATOM 1573 O O . TYR A 1 187 ? -10.905 -11.630 -14.774 1.00 72.88 187 TYR A O 1
ATOM 1581 N N . ASN A 1 188 ? -9.218 -10.275 -15.372 1.00 75.75 188 ASN A N 1
ATOM 1582 C CA . ASN A 1 188 ? -8.435 -10.560 -14.186 1.00 75.75 188 ASN A CA 1
ATOM 1583 C C . ASN A 1 188 ? -9.045 -9.828 -12.990 1.00 75.75 188 ASN A C 1
ATOM 1585 O O . ASN A 1 188 ? -9.124 -8.602 -12.938 1.00 75.75 188 ASN A O 1
ATOM 1589 N N . ARG A 1 189 ? -9.456 -10.615 -12.000 1.00 69.50 189 ARG A N 1
ATOM 1590 C CA . ARG A 1 189 ? -10.195 -10.154 -10.820 1.00 69.50 189 ARG A CA 1
ATOM 1591 C C . ARG A 1 189 ? -9.370 -9.228 -9.916 1.00 69.50 189 ARG A C 1
ATOM 1593 O O . ARG A 1 189 ? -9.936 -8.548 -9.074 1.00 69.50 189 ARG A O 1
ATOM 1600 N N . ARG A 1 190 ? -8.047 -9.187 -10.120 1.00 72.62 190 ARG A N 1
ATOM 1601 C CA . ARG A 1 190 ? -7.054 -8.444 -9.325 1.00 72.62 190 ARG A CA 1
ATOM 1602 C C . ARG A 1 190 ? -6.610 -7.120 -9.970 1.00 72.62 190 ARG A C 1
ATOM 1604 O O . ARG A 1 190 ? -5.724 -6.468 -9.446 1.00 72.62 190 ARG A O 1
ATOM 1611 N N . ASN A 1 191 ? -7.191 -6.718 -11.103 1.00 74.88 191 ASN A N 1
ATOM 1612 C CA . ASN A 1 191 ? -6.657 -5.688 -12.014 1.00 74.88 191 ASN A CA 1
ATOM 1613 C C . ASN A 1 191 ? -6.864 -4.218 -11.559 1.00 74.88 191 ASN A C 1
ATOM 1615 O O . ASN A 1 191 ? -6.501 -3.284 -12.273 1.00 74.88 191 ASN A O 1
ATOM 1619 N N . GLU A 1 192 ? -7.454 -3.951 -10.386 1.00 85.62 192 GLU A N 1
ATOM 1620 C CA . GLU A 1 192 ? -7.768 -2.559 -10.021 1.00 85.62 192 GLU A CA 1
ATOM 1621 C C . GLU A 1 192 ? -6.507 -1.682 -9.964 1.00 85.62 192 GLU A C 1
ATOM 1623 O O . GLU A 1 192 ? -6.530 -0.579 -10.505 1.00 85.62 192 GLU A O 1
ATOM 1628 N N . TRP A 1 193 ? -5.397 -2.182 -9.403 1.00 88.25 193 TRP A N 1
ATOM 1629 C CA . TRP A 1 193 ? -4.136 -1.434 -9.316 1.00 88.25 193 TRP A CA 1
ATOM 1630 C C . TRP A 1 193 ? -3.562 -1.055 -10.687 1.00 88.25 193 TRP A C 1
ATOM 1632 O O . TRP A 1 193 ? -3.095 0.069 -10.849 1.00 88.25 193 TRP A O 1
ATOM 1642 N N . TYR A 1 194 ? -3.624 -1.944 -11.680 1.00 89.38 194 TYR A N 1
ATOM 1643 C CA . TYR A 1 194 ? -3.078 -1.688 -13.017 1.00 89.38 194 TYR A CA 1
ATOM 1644 C C . TYR A 1 194 ? -3.893 -0.602 -13.719 1.00 89.38 194 TYR A C 1
ATOM 1646 O O . TYR A 1 194 ? -3.322 0.386 -14.176 1.00 89.38 194 TYR A O 1
ATOM 1654 N N . SER A 1 195 ? -5.227 -0.700 -13.666 1.00 88.56 195 SER A N 1
ATOM 1655 C CA . SER A 1 195 ? -6.137 0.268 -14.296 1.00 88.56 195 SER A CA 1
ATOM 1656 C C . SER A 1 195 ? -6.037 1.709 -13.769 1.00 88.56 195 SER A C 1
ATOM 1658 O O . SER A 1 195 ? -6.564 2.623 -14.401 1.00 88.56 195 SER A O 1
ATOM 1660 N N . LYS A 1 196 ? -5.373 1.938 -12.623 1.00 89.56 196 LYS A N 1
ATOM 1661 C CA . LYS A 1 196 ? -5.171 3.286 -12.059 1.00 89.56 196 LYS A CA 1
ATOM 1662 C C . LYS A 1 196 ? -4.218 4.139 -12.899 1.00 89.56 196 LYS A C 1
ATOM 1664 O O . LYS A 1 196 ? -4.424 5.344 -12.988 1.00 89.56 196 LYS A O 1
ATOM 1669 N N . TRP A 1 197 ? -3.191 3.526 -13.490 1.00 89.44 197 TRP A N 1
ATOM 1670 C CA . TRP A 1 197 ? -2.133 4.238 -14.223 1.00 89.44 197 TRP A CA 1
ATOM 1671 C C . TRP A 1 197 ? -1.846 3.673 -15.614 1.00 89.44 197 TRP A C 1
ATOM 1673 O O . TRP A 1 197 ? -1.270 4.393 -16.433 1.00 89.44 197 TRP A O 1
ATOM 1683 N N . LEU A 1 198 ? -2.221 2.415 -15.867 1.00 90.25 198 LEU A N 1
ATOM 1684 C CA . LEU A 1 198 ? -1.946 1.675 -17.094 1.00 90.25 198 LEU A CA 1
ATOM 1685 C C . LEU A 1 198 ? -3.250 1.138 -17.724 1.00 90.25 198 LEU A C 1
ATOM 1687 O O . LEU A 1 198 ? -4.198 0.809 -17.007 1.00 90.25 198 LEU A O 1
ATOM 1691 N N . PRO A 1 199 ? -3.322 1.010 -19.059 1.00 88.50 199 PRO A N 1
ATOM 1692 C CA . PRO A 1 199 ? -2.344 1.508 -20.025 1.00 88.50 199 PRO A CA 1
ATOM 1693 C C . PRO A 1 199 ? -2.341 3.040 -20.064 1.00 88.50 199 PRO A C 1
ATOM 1695 O O . PRO A 1 199 ? -3.376 3.678 -19.848 1.00 88.50 199 PRO A O 1
ATOM 1698 N N . ASP A 1 200 ? -1.188 3.639 -20.357 1.00 84.31 200 ASP A N 1
ATOM 1699 C CA . ASP A 1 200 ? -1.096 5.095 -20.452 1.00 84.31 200 ASP A CA 1
ATOM 1700 C C . ASP A 1 200 ? -1.809 5.601 -21.714 1.00 84.31 200 ASP A C 1
ATOM 1702 O O . ASP A 1 200 ? -1.344 5.418 -22.842 1.00 84.31 200 ASP A O 1
ATOM 1706 N N . GLN A 1 201 ? -2.974 6.223 -21.525 1.00 76.06 201 GLN A N 1
ATOM 1707 C CA . GLN A 1 201 ? -3.800 6.753 -22.612 1.00 76.06 201 GLN A CA 1
ATOM 1708 C C . GLN A 1 201 ? -3.457 8.202 -22.974 1.00 76.06 201 GLN A C 1
ATOM 1710 O O . GLN A 1 201 ? -4.139 8.785 -23.824 1.00 76.06 201 GLN A O 1
ATOM 1715 N N . THR A 1 202 ? -2.444 8.818 -22.349 1.00 70.56 202 THR A N 1
ATOM 1716 C CA . THR A 1 202 ? -2.049 10.194 -22.678 1.00 70.56 202 THR A CA 1
ATOM 1717 C C . THR A 1 202 ? -1.618 10.266 -24.138 1.00 70.56 202 THR A C 1
ATOM 1719 O O . THR A 1 202 ? -0.585 9.730 -24.533 1.00 70.56 202 THR A O 1
ATOM 1722 N N . ARG A 1 203 ? -2.480 10.870 -24.965 1.00 53.56 203 ARG A N 1
ATOM 1723 C CA . ARG A 1 203 ? -2.473 10.643 -26.412 1.00 53.56 203 ARG A CA 1
ATOM 1724 C C . ARG A 1 203 ? -1.500 11.522 -27.191 1.00 53.56 203 ARG A C 1
ATOM 1726 O O . ARG A 1 203 ? -1.326 11.223 -28.356 1.00 53.56 203 ARG A O 1
ATOM 1733 N N . ASN A 1 204 ? -0.887 12.550 -26.595 1.00 49.84 204 ASN A N 1
ATOM 1734 C CA . ASN A 1 204 ? 0.071 13.449 -27.253 1.00 49.84 204 ASN A CA 1
ATOM 1735 C C . ASN A 1 204 ? 0.945 14.183 -26.217 1.00 49.84 204 ASN A C 1
ATOM 1737 O O . ASN A 1 204 ? 0.417 14.703 -25.232 1.00 49.84 204 ASN A O 1
ATOM 1741 N N . ASP A 1 205 ? 2.241 14.316 -26.503 1.00 49.31 205 ASP A N 1
ATOM 1742 C CA . ASP A 1 205 ? 3.274 14.995 -25.694 1.00 49.31 205 ASP A CA 1
ATOM 1743 C C . ASP A 1 205 ? 3.056 16.507 -25.472 1.00 49.31 205 ASP A C 1
ATOM 1745 O O . ASP A 1 205 ? 3.859 17.169 -24.824 1.00 49.31 205 ASP A O 1
ATOM 1749 N N . GLN A 1 206 ? 1.983 17.090 -26.011 1.00 46.69 206 GLN A N 1
ATOM 1750 C CA . GLN A 1 206 ? 1.839 18.546 -26.130 1.00 46.69 206 GLN A CA 1
ATOM 1751 C C . GLN A 1 206 ? 0.906 19.205 -25.101 1.00 46.69 206 GLN A C 1
ATOM 1753 O O . GLN A 1 206 ? 0.793 20.425 -25.096 1.00 46.69 206 GLN A O 1
ATOM 1758 N N . GLY A 1 207 ? 0.224 18.444 -24.235 1.00 43.78 207 GLY A N 1
ATOM 1759 C CA . GLY A 1 207 ? -0.819 19.017 -23.362 1.00 43.78 207 GLY A CA 1
ATOM 1760 C C . GLY A 1 207 ? -0.583 18.929 -21.855 1.00 43.78 207 GLY A C 1
ATOM 1761 O O . GLY A 1 207 ? -1.041 19.792 -21.111 1.00 43.78 207 GLY A O 1
ATOM 1762 N N . ARG A 1 208 ? 0.096 17.881 -21.383 1.00 50.94 208 ARG A N 1
ATOM 1763 C CA . ARG A 1 208 ? 0.438 17.675 -19.967 1.00 50.94 208 ARG A CA 1
ATOM 1764 C C . ARG A 1 208 ? 1.752 16.910 -19.921 1.00 50.94 208 ARG A C 1
ATOM 1766 O O . ARG A 1 208 ? 1.741 15.681 -19.938 1.00 50.94 208 ARG A O 1
ATOM 1773 N N . GLY A 1 209 ? 2.873 17.628 -19.951 1.00 64.31 209 GLY A N 1
ATOM 1774 C CA . GLY A 1 209 ? 4.173 17.007 -19.713 1.00 64.31 209 GLY A CA 1
ATOM 1775 C C . GLY A 1 209 ? 4.127 16.240 -18.391 1.00 64.31 209 GLY A C 1
ATOM 1776 O O . GLY A 1 209 ? 3.541 16.721 -17.419 1.00 64.31 209 GLY A O 1
ATOM 1777 N N . LYS A 1 210 ? 4.690 15.027 -18.365 1.00 79.31 210 LYS A N 1
ATOM 1778 C CA . LYS A 1 210 ? 4.929 14.325 -17.098 1.00 79.31 210 LYS A CA 1
ATOM 1779 C C . LYS A 1 210 ? 5.823 15.230 -16.232 1.00 79.31 210 LYS A C 1
ATOM 1781 O O . LYS A 1 210 ? 6.651 15.953 -16.793 1.00 79.31 210 LYS A O 1
ATOM 1786 N N . PRO A 1 211 ? 5.657 15.246 -14.904 1.00 84.94 211 PRO A N 1
ATOM 1787 C CA . PRO A 1 211 ? 6.449 16.131 -14.063 1.00 84.94 211 PRO A CA 1
ATOM 1788 C C . PRO A 1 211 ? 7.929 15.760 -14.150 1.00 84.94 211 PRO A C 1
ATOM 1790 O O . PRO A 1 211 ? 8.297 14.581 -14.147 1.00 84.94 211 PRO A O 1
ATOM 1793 N N . VAL A 1 212 ? 8.761 16.794 -14.212 1.00 87.81 212 VAL A N 1
ATOM 1794 C CA . VAL A 1 212 ? 10.215 16.676 -14.163 1.00 87.81 212 VAL A CA 1
ATOM 1795 C C . VAL A 1 212 ? 10.648 16.821 -12.712 1.00 87.81 212 VAL A C 1
ATOM 1797 O O . VAL A 1 212 ? 10.287 17.782 -12.035 1.00 87.81 212 VAL A O 1
ATOM 1800 N N . HIS A 1 213 ? 11.418 15.852 -12.238 1.00 88.94 213 HIS A N 1
ATOM 1801 C CA . HIS A 1 213 ? 12.060 15.858 -10.934 1.00 88.94 213 HIS A CA 1
ATOM 1802 C C . HIS A 1 213 ? 13.531 16.208 -11.118 1.00 88.94 213 HIS A C 1
ATOM 1804 O O . HIS A 1 213 ? 14.217 15.620 -11.955 1.00 88.94 213 HIS A O 1
ATOM 1810 N N . THR A 1 214 ? 14.023 17.139 -10.307 1.00 89.88 214 THR A N 1
ATOM 1811 C CA . THR A 1 214 ? 15.438 17.512 -10.278 1.00 89.88 214 THR A CA 1
ATOM 1812 C C . THR A 1 214 ? 16.059 16.973 -8.999 1.00 89.88 214 THR A C 1
ATOM 1814 O O . THR A 1 214 ? 15.635 17.324 -7.898 1.00 89.88 214 THR A O 1
ATOM 1817 N N . VAL A 1 215 ? 17.077 16.125 -9.134 1.00 87.81 215 VAL A N 1
ATOM 1818 C CA . VAL A 1 215 ? 17.853 15.600 -8.005 1.00 87.81 215 VAL A CA 1
ATOM 1819 C C . VAL A 1 215 ? 19.283 16.100 -8.071 1.00 87.81 215 VAL A C 1
ATOM 1821 O O . VAL A 1 215 ? 19.933 16.066 -9.115 1.00 87.81 215 VAL A O 1
ATOM 1824 N N . GLN A 1 216 ? 19.781 16.552 -6.926 1.00 89.25 216 GLN A N 1
ATOM 1825 C CA . GLN A 1 216 ? 21.161 16.973 -6.768 1.00 89.25 216 GLN A CA 1
ATOM 1826 C C . GLN A 1 216 ? 21.964 15.816 -6.170 1.00 89.25 216 GLN A C 1
ATOM 1828 O O . GLN A 1 216 ? 21.715 15.391 -5.042 1.00 89.25 216 GLN A O 1
ATOM 1833 N N . LEU A 1 217 ? 22.910 15.281 -6.941 1.00 85.31 217 LEU A N 1
ATOM 1834 C CA . LEU A 1 217 ? 23.705 14.118 -6.559 1.00 85.31 217 LEU A CA 1
ATOM 1835 C C . LEU A 1 217 ? 25.173 14.493 -6.393 1.00 85.31 217 LEU A C 1
ATOM 1837 O O . LEU A 1 217 ? 25.796 15.085 -7.277 1.00 85.31 217 LEU A O 1
ATOM 1841 N N . LEU A 1 218 ? 25.736 14.085 -5.261 1.00 86.38 218 LEU A N 1
ATOM 1842 C CA . LEU A 1 218 ? 27.157 14.199 -4.970 1.00 86.38 218 LEU A CA 1
ATOM 1843 C C . LEU A 1 218 ? 27.805 12.829 -5.207 1.00 86.38 218 LEU A C 1
ATOM 1845 O O . LEU A 1 218 ? 27.667 11.909 -4.402 1.00 86.38 218 LEU A O 1
ATOM 1849 N N . LEU A 1 219 ? 28.451 12.672 -6.360 1.00 82.69 219 LEU A N 1
ATOM 1850 C CA . LEU A 1 219 ? 29.102 11.421 -6.751 1.00 82.69 219 LEU A CA 1
ATOM 1851 C C . LEU A 1 219 ? 30.516 11.350 -6.165 1.00 82.69 219 LEU A C 1
ATOM 1853 O O . LEU A 1 219 ? 31.183 12.372 -6.004 1.00 82.69 219 LEU A O 1
ATOM 1857 N N . ALA A 1 220 ? 30.985 10.142 -5.862 1.00 83.50 220 ALA A N 1
ATOM 1858 C CA . ALA A 1 220 ? 32.372 9.907 -5.477 1.00 83.50 220 ALA A CA 1
ATOM 1859 C C . ALA A 1 220 ? 33.212 9.565 -6.714 1.00 83.50 220 ALA A C 1
ATOM 1861 O O . ALA A 1 220 ? 32.872 8.641 -7.448 1.00 83.50 220 ALA A O 1
ATOM 1862 N N . ASP A 1 221 ? 34.315 10.286 -6.934 1.00 79.31 221 ASP A N 1
ATOM 1863 C CA . ASP A 1 221 ? 35.257 9.981 -8.024 1.00 79.31 221 ASP A CA 1
ATOM 1864 C C . ASP A 1 221 ? 36.197 8.823 -7.648 1.00 79.31 221 ASP A C 1
ATOM 1866 O O . ASP A 1 221 ? 36.711 8.118 -8.516 1.00 79.31 221 ASP A O 1
ATOM 1870 N N . ARG A 1 222 ? 36.454 8.630 -6.345 1.00 82.38 222 ARG A N 1
ATOM 1871 C CA . ARG A 1 222 ? 37.237 7.515 -5.787 1.00 82.38 222 ARG A CA 1
ATOM 1872 C C . ARG A 1 222 ? 36.653 7.086 -4.447 1.00 82.38 222 ARG A C 1
ATOM 1874 O O . ARG A 1 222 ? 35.930 7.846 -3.804 1.00 82.38 222 ARG A O 1
ATOM 1881 N N . MET A 1 223 ? 37.028 5.894 -3.988 1.00 77.12 223 MET A N 1
ATOM 1882 C CA . MET A 1 223 ? 36.690 5.421 -2.644 1.00 77.12 223 MET A CA 1
ATOM 1883 C C . MET A 1 223 ? 37.107 6.475 -1.602 1.00 77.12 223 MET A C 1
ATOM 1885 O O . MET A 1 223 ? 38.256 6.913 -1.593 1.00 77.12 223 MET A O 1
ATOM 1889 N N . TYR A 1 224 ? 36.152 6.919 -0.780 1.00 79.44 224 TYR A N 1
ATOM 1890 C CA . TYR A 1 224 ? 36.301 7.979 0.233 1.00 79.44 224 TYR A CA 1
ATOM 1891 C C . TYR A 1 224 ? 36.591 9.406 -0.271 1.00 79.44 224 TYR A C 1
ATOM 1893 O O . TYR A 1 224 ? 36.839 10.286 0.552 1.00 79.44 224 TYR A O 1
ATOM 1901 N N . LYS A 1 225 ? 36.522 9.681 -1.581 1.00 85.00 225 LYS A N 1
ATOM 1902 C CA . LYS A 1 225 ? 36.624 11.048 -2.119 1.00 85.00 225 LYS A CA 1
ATOM 1903 C C . LYS A 1 225 ? 35.368 11.423 -2.900 1.00 85.00 225 LYS A C 1
ATOM 1905 O O . LYS A 1 225 ? 35.175 10.991 -4.038 1.00 85.00 225 LYS A O 1
ATOM 1910 N N . LEU A 1 226 ? 34.545 12.258 -2.275 1.00 83.12 226 LEU A N 1
ATOM 1911 C CA . LEU A 1 226 ? 33.390 12.882 -2.910 1.00 83.12 226 LEU A CA 1
ATOM 1912 C C . LEU A 1 226 ? 33.847 13.994 -3.860 1.00 83.12 226 LEU A C 1
ATOM 1914 O O . LEU A 1 226 ? 34.891 14.612 -3.646 1.00 83.12 226 LEU A O 1
ATOM 1918 N N . ARG A 1 227 ? 33.082 14.219 -4.926 1.00 82.94 227 ARG A N 1
ATOM 1919 C CA . ARG A 1 227 ? 33.303 15.329 -5.849 1.00 82.94 227 ARG A CA 1
ATOM 1920 C C . ARG A 1 227 ? 32.879 16.642 -5.189 1.00 82.94 227 ARG A C 1
ATOM 1922 O O . ARG A 1 227 ? 31.851 16.690 -4.521 1.00 82.94 227 ARG A O 1
ATOM 1929 N N . ASP A 1 228 ? 33.643 17.704 -5.430 1.00 80.88 228 ASP A N 1
ATOM 1930 C CA . ASP A 1 228 ? 33.399 19.020 -4.821 1.00 80.88 228 ASP A CA 1
ATOM 1931 C C . ASP A 1 228 ? 32.136 19.703 -5.371 1.00 80.88 228 ASP A C 1
ATOM 1933 O O . ASP A 1 228 ? 31.485 20.478 -4.673 1.00 80.88 228 ASP A O 1
ATOM 1937 N N . VAL A 1 229 ? 31.775 19.406 -6.625 1.00 84.25 229 VAL A N 1
ATOM 1938 C CA . VAL A 1 229 ? 30.617 20.001 -7.299 1.00 84.25 229 VAL A CA 1
ATOM 1939 C C . VAL A 1 229 ? 29.494 18.968 -7.419 1.00 84.25 229 VAL A C 1
ATOM 1941 O O . VAL A 1 229 ? 29.674 17.956 -8.111 1.00 84.25 229 VAL A O 1
ATOM 1944 N N . PRO A 1 230 ? 28.331 19.212 -6.792 1.00 84.75 230 PRO A N 1
ATOM 1945 C CA . PRO A 1 230 ? 27.161 18.373 -6.981 1.00 84.75 230 PRO A CA 1
ATOM 1946 C C . PRO A 1 230 ? 26.627 18.508 -8.411 1.00 84.75 230 PRO A C 1
ATOM 1948 O O . PRO A 1 230 ? 26.610 19.596 -8.986 1.00 84.75 230 PRO A O 1
ATOM 1951 N N . GLN A 1 231 ? 26.171 17.398 -8.983 1.00 85.25 231 GLN A N 1
ATOM 1952 C CA . GLN A 1 231 ? 25.561 17.372 -10.309 1.00 85.25 231 GLN A CA 1
ATOM 1953 C C . GLN A 1 231 ? 24.041 17.334 -10.192 1.00 85.25 231 GLN A C 1
ATOM 1955 O O . GLN A 1 231 ? 23.492 16.513 -9.457 1.00 85.25 231 GLN A O 1
ATOM 1960 N N . ASN A 1 232 ? 23.374 18.205 -10.945 1.00 88.00 232 ASN A N 1
ATOM 1961 C CA . ASN A 1 232 ? 21.923 18.200 -11.060 1.00 88.00 232 ASN A CA 1
ATOM 1962 C C . ASN A 1 232 ? 21.520 17.254 -12.189 1.00 88.00 232 ASN A C 1
ATOM 1964 O O . ASN A 1 232 ? 22.035 17.359 -13.302 1.00 88.00 232 ASN A O 1
ATOM 1968 N N . PHE A 1 233 ? 20.602 16.344 -11.891 1.00 86.12 233 PHE A N 1
ATOM 1969 C CA . PHE A 1 233 ? 20.003 15.445 -12.864 1.00 86.12 233 PHE A CA 1
ATOM 1970 C C . PHE A 1 233 ? 18.505 15.680 -12.899 1.00 86.12 233 PHE A C 1
ATOM 1972 O O . PHE A 1 233 ? 17.847 15.699 -11.859 1.00 86.12 233 PHE A O 1
ATOM 1979 N N . GLU A 1 234 ? 17.984 15.842 -14.105 1.00 89.81 234 GLU A N 1
ATOM 1980 C CA . GLU A 1 234 ? 16.563 16.009 -14.366 1.00 89.81 234 GLU A CA 1
ATOM 1981 C C . GLU A 1 234 ? 16.036 14.730 -15.003 1.00 89.81 234 GLU A C 1
ATOM 1983 O O . GLU A 1 234 ? 16.644 14.197 -15.932 1.00 89.81 234 GLU A O 1
ATOM 1988 N N . PHE A 1 235 ? 14.927 14.218 -14.482 1.00 90.00 235 PHE A N 1
ATOM 1989 C CA . PHE A 1 235 ? 14.264 13.032 -15.010 1.00 90.00 235 PHE A CA 1
ATOM 1990 C C . PHE A 1 235 ? 12.753 13.152 -14.836 1.00 90.00 235 PHE A C 1
ATOM 1992 O O . PHE A 1 235 ? 12.262 13.838 -13.941 1.00 90.00 235 PHE A O 1
ATOM 1999 N N . TYR A 1 236 ? 11.997 12.472 -15.684 1.00 90.00 236 TYR A N 1
ATOM 2000 C CA . TYR A 1 236 ? 10.544 12.418 -15.591 1.00 90.00 236 TYR A CA 1
ATOM 2001 C C . TYR A 1 236 ? 10.128 11.370 -14.568 1.00 90.00 236 TYR A C 1
ATOM 2003 O O . TYR A 1 236 ? 10.701 10.286 -14.525 1.00 90.00 236 TYR A O 1
ATOM 2011 N N . GLY A 1 237 ? 9.130 11.662 -13.745 1.00 90.12 237 GLY A N 1
ATOM 2012 C CA . GLY A 1 237 ? 8.746 10.763 -12.658 1.00 90.12 237 GLY A CA 1
ATOM 2013 C C . GLY A 1 237 ? 7.246 10.729 -12.393 1.00 90.12 237 GLY A C 1
ATOM 2014 O O . GLY A 1 237 ? 6.459 11.273 -13.172 1.00 90.12 237 GLY A O 1
ATOM 2015 N N . PRO A 1 238 ? 6.832 10.082 -11.289 1.00 90.44 238 PRO A N 1
ATOM 2016 C CA . PRO A 1 238 ? 5.443 10.089 -10.855 1.00 90.44 238 PRO A CA 1
ATOM 2017 C C . PRO A 1 238 ? 4.928 11.519 -10.602 1.00 90.44 238 PRO A C 1
ATOM 2019 O O . PRO A 1 238 ? 5.736 12.420 -10.351 1.00 90.44 238 PRO A O 1
ATOM 2022 N N . PRO A 1 239 ? 3.594 11.716 -10.626 1.00 88.19 239 PRO A N 1
ATOM 2023 C CA . PRO A 1 239 ? 2.927 12.988 -10.336 1.00 88.19 239 PRO A CA 1
ATOM 2024 C C . PRO A 1 239 ? 3.465 13.686 -9.088 1.00 88.19 239 PRO A C 1
ATOM 2026 O O . PRO A 1 239 ? 3.859 13.034 -8.116 1.00 88.19 239 PRO A O 1
ATOM 2029 N N . HIS A 1 240 ? 3.444 15.014 -9.092 1.00 83.25 240 HIS A N 1
ATOM 2030 C CA . HIS A 1 240 ? 3.808 15.792 -7.921 1.00 83.25 240 HIS A CA 1
ATOM 2031 C C . HIS A 1 240 ? 2.752 15.606 -6.811 1.00 83.25 240 HIS A C 1
ATOM 2033 O O . HIS A 1 240 ? 1.566 15.425 -7.091 1.00 83.25 240 HIS A O 1
ATOM 2039 N N . PRO A 1 241 ? 3.144 15.694 -5.529 1.00 80.38 241 PRO A N 1
ATOM 2040 C CA . PRO A 1 241 ? 2.251 15.854 -4.382 1.00 80.38 241 PRO A CA 1
ATOM 2041 C C . PRO A 1 241 ? 1.028 16.762 -4.555 1.00 80.38 241 PRO A C 1
ATOM 2043 O O . PRO A 1 241 ? 0.001 16.508 -3.938 1.00 80.38 241 PRO A O 1
ATOM 2046 N N . GLU A 1 242 ? 1.171 17.825 -5.339 1.00 76.12 242 GLU A N 1
ATOM 2047 C CA . GLU A 1 242 ? 0.161 18.875 -5.527 1.00 76.12 242 GLU A CA 1
ATOM 2048 C C . GLU A 1 242 ? -0.741 18.620 -6.738 1.00 76.12 242 GLU A C 1
ATOM 2050 O O . GLU A 1 242 ? -1.733 19.322 -6.929 1.00 76.12 242 GLU A O 1
ATOM 2055 N N . ASP A 1 243 ? -0.424 17.605 -7.544 1.00 78.81 243 ASP A N 1
ATOM 2056 C CA . ASP A 1 243 ? -1.285 17.214 -8.648 1.00 78.81 243 ASP A CA 1
ATOM 2057 C C . ASP A 1 243 ? -2.604 16.644 -8.098 1.00 78.81 243 ASP A C 1
ATOM 2059 O O . ASP A 1 243 ? -2.584 15.914 -7.106 1.00 78.81 243 ASP A O 1
ATOM 2063 N N . PRO A 1 244 ? -3.758 16.872 -8.758 1.00 73.31 244 PRO A N 1
ATOM 2064 C CA . PRO A 1 244 ? -5.063 16.421 -8.257 1.00 73.31 244 PRO A CA 1
ATOM 2065 C C . PRO A 1 244 ? -5.166 14.913 -7.992 1.00 73.31 244 PRO A C 1
ATOM 2067 O O . PRO A 1 244 ? -5.955 14.476 -7.160 1.00 73.31 244 PRO A O 1
ATOM 2070 N N . GLN A 1 245 ? -4.394 14.107 -8.725 1.00 76.00 245 GLN A N 1
ATOM 2071 C CA . GLN A 1 245 ? -4.329 12.653 -8.544 1.00 76.00 245 GLN A CA 1
ATOM 2072 C C . GLN A 1 245 ? -3.364 12.247 -7.420 1.00 76.00 245 GLN A C 1
ATOM 2074 O O . GLN A 1 245 ? -3.485 11.159 -6.862 1.00 76.00 245 GLN A O 1
ATOM 2079 N N . GLY A 1 246 ? -2.415 13.120 -7.084 1.00 83.50 246 GLY A N 1
ATOM 2080 C CA . GLY A 1 246 ? -1.292 12.833 -6.213 1.00 83.50 246 GLY A CA 1
ATOM 2081 C C . GLY A 1 246 ? -0.293 11.828 -6.809 1.00 83.50 246 GLY A C 1
ATOM 2082 O O . GLY A 1 246 ? -0.553 11.174 -7.820 1.00 83.50 246 GLY A O 1
ATOM 2083 N N . PRO A 1 247 ? 0.867 11.655 -6.155 1.00 86.75 247 PRO A N 1
ATOM 2084 C CA . PRO A 1 247 ? 1.934 10.758 -6.603 1.00 86.75 247 PRO A CA 1
ATOM 2085 C C . PRO A 1 247 ? 1.555 9.278 -6.536 1.00 86.75 247 PRO A C 1
ATOM 2087 O O . PRO A 1 247 ? 2.259 8.425 -7.069 1.00 86.75 247 PRO A O 1
ATOM 2090 N N . THR A 1 248 ? 0.514 8.936 -5.779 1.00 89.94 248 THR A N 1
ATOM 2091 C CA . THR A 1 248 ? 0.219 7.558 -5.402 1.00 89.94 248 THR A CA 1
ATOM 2092 C C . THR A 1 248 ? -1.270 7.392 -5.176 1.00 89.94 248 THR A C 1
ATOM 2094 O O . THR A 1 248 ? -1.884 8.195 -4.474 1.00 89.94 248 THR A O 1
ATOM 2097 N N . LEU A 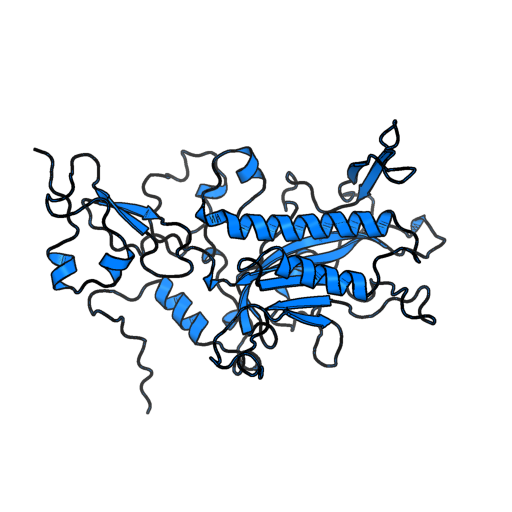1 249 ? -1.827 6.325 -5.740 1.00 91.06 249 LEU A N 1
ATOM 2098 C CA . LEU A 1 249 ? -3.238 5.980 -5.643 1.00 91.06 249 LEU A CA 1
ATOM 2099 C C . LEU A 1 249 ? -3.416 4.718 -4.804 1.00 91.06 249 LEU A C 1
ATOM 2101 O O . LEU A 1 249 ? -2.603 3.797 -4.856 1.00 91.06 249 LEU A O 1
ATOM 2105 N N . TRP A 1 250 ? -4.512 4.670 -4.055 1.00 91.00 250 TRP A N 1
ATOM 2106 C CA . TRP A 1 250 ? -4.905 3.501 -3.276 1.00 91.00 250 TRP A CA 1
ATOM 2107 C C . TRP A 1 250 ? -5.874 2.625 -4.069 1.00 91.00 250 TRP A C 1
ATOM 2109 O O . TRP A 1 250 ? -6.752 3.131 -4.777 1.00 91.00 250 TRP A O 1
ATOM 2119 N N . THR A 1 251 ? -5.747 1.309 -3.925 1.00 91.62 251 THR A N 1
ATOM 2120 C CA . THR A 1 251 ? -6.793 0.376 -4.355 1.00 91.62 251 THR A CA 1
ATOM 2121 C C . THR A 1 251 ? -7.861 0.232 -3.280 1.00 91.62 251 THR A C 1
ATOM 2123 O O . THR A 1 251 ? -7.618 0.495 -2.097 1.00 91.62 251 THR A O 1
ATOM 2126 N N . ARG A 1 252 ? -9.036 -0.262 -3.668 1.00 92.00 252 ARG A N 1
ATOM 2127 C CA . ARG A 1 252 ? -9.913 -0.939 -2.705 1.00 92.00 252 ARG A CA 1
ATOM 2128 C C . ARG A 1 252 ? -9.208 -2.172 -2.126 1.00 92.00 252 ARG A C 1
ATOM 2130 O O . ARG A 1 252 ? -8.342 -2.733 -2.809 1.00 92.00 252 ARG A O 1
ATOM 2137 N N . PRO A 1 253 ? -9.521 -2.594 -0.889 1.00 92.62 253 PRO A N 1
ATOM 2138 C CA . PRO A 1 253 ? -9.004 -3.853 -0.381 1.00 92.62 253 PRO A CA 1
ATOM 2139 C C . PRO A 1 253 ? -9.563 -5.013 -1.208 1.00 92.62 253 PRO A C 1
ATOM 2141 O O . PRO A 1 253 ? -10.755 -5.036 -1.523 1.00 92.62 253 PRO A O 1
ATOM 2144 N N . TYR A 1 254 ? -8.711 -5.962 -1.571 1.00 92.56 254 TYR A N 1
ATOM 2145 C CA . TYR A 1 254 ? -9.096 -7.123 -2.367 1.00 92.56 254 TYR A CA 1
ATOM 2146 C C . TYR A 1 254 ? -8.386 -8.382 -1.891 1.00 92.56 254 TYR A C 1
ATOM 2148 O O . TYR A 1 254 ? -7.359 -8.311 -1.218 1.00 92.56 254 TYR A O 1
ATOM 2156 N N . PHE A 1 255 ? -8.935 -9.539 -2.245 1.00 92.25 255 PHE A N 1
ATOM 2157 C CA . PHE A 1 255 ? -8.333 -10.828 -1.926 1.00 92.25 255 PHE A CA 1
ATOM 2158 C C . PHE A 1 255 ? -7.313 -11.252 -2.994 1.00 92.25 255 PHE A C 1
ATOM 2160 O O . PHE A 1 255 ? -7.647 -11.369 -4.179 1.00 92.25 255 PHE A O 1
ATOM 2167 N N . ASP A 1 256 ? -6.072 -11.507 -2.585 1.00 89.00 256 ASP A N 1
ATOM 2168 C CA . ASP A 1 256 ? -4.990 -11.930 -3.477 1.00 89.00 256 ASP A CA 1
ATOM 2169 C C . ASP A 1 256 ? -4.974 -13.450 -3.686 1.00 89.00 256 ASP A C 1
ATOM 2171 O O . ASP A 1 256 ? -4.238 -14.201 -3.052 1.00 89.00 256 ASP A O 1
ATOM 2175 N N . CYS A 1 257 ? -5.839 -13.891 -4.596 1.00 87.31 257 CYS A N 1
ATOM 2176 C CA . CYS A 1 257 ? -6.072 -15.294 -4.924 1.00 87.31 257 CYS A CA 1
ATOM 2177 C C . CYS A 1 257 ? -4.865 -15.970 -5.605 1.00 87.31 257 CYS A C 1
ATOM 2179 O O . CYS A 1 257 ? -4.434 -15.527 -6.677 1.00 87.31 257 CYS A O 1
ATOM 2181 N N . GLY A 1 258 ? -4.387 -17.082 -5.039 1.00 82.38 258 GLY A N 1
ATOM 2182 C CA . GLY A 1 258 ? -3.355 -17.951 -5.615 1.00 82.38 258 GLY A CA 1
ATOM 2183 C C . GLY A 1 258 ? -1.919 -17.469 -5.405 1.00 82.38 258 GLY A C 1
ATOM 2184 O O . GLY A 1 258 ? -1.030 -17.905 -6.130 1.00 82.38 258 GLY A O 1
ATOM 2185 N N . ARG A 1 259 ? -1.702 -16.536 -4.473 1.00 84.88 259 ARG A N 1
ATOM 2186 C CA . ARG A 1 259 ? -0.379 -15.991 -4.127 1.00 84.88 259 ARG A CA 1
ATOM 2187 C C . ARG A 1 259 ? -0.236 -15.865 -2.618 1.00 84.88 259 ARG A C 1
ATOM 2189 O O . ARG A 1 259 ? 0.162 -16.823 -1.966 1.00 84.88 259 ARG A O 1
ATOM 2196 N N . SER A 1 260 ? -0.571 -14.698 -2.061 1.00 85.25 260 SER A N 1
ATOM 2197 C CA . SER A 1 260 ? -0.543 -14.488 -0.613 1.00 85.25 260 SER A CA 1
ATOM 2198 C C . SER A 1 260 ? -1.798 -15.008 0.095 1.00 85.25 260 SER A C 1
ATOM 2200 O O . SER A 1 260 ? -1.771 -15.126 1.318 1.00 85.25 260 SER A O 1
ATOM 2202 N N . ASP A 1 261 ? -2.874 -15.312 -0.651 1.00 88.06 261 ASP A N 1
ATOM 2203 C CA . ASP A 1 261 ? -4.167 -15.827 -0.167 1.00 88.06 261 ASP A CA 1
ATOM 2204 C C . ASP A 1 261 ? -4.733 -15.033 1.021 1.00 88.06 261 ASP A C 1
ATOM 2206 O O . ASP A 1 261 ? -5.372 -15.567 1.931 1.00 88.06 261 ASP A O 1
ATOM 2210 N N . LYS A 1 262 ? -4.491 -13.718 1.001 1.00 89.62 262 LYS A N 1
ATOM 2211 C CA . LYS A 1 262 ? -4.874 -12.768 2.046 1.00 89.62 262 LYS A CA 1
ATOM 2212 C C . LYS A 1 262 ? -5.642 -11.597 1.461 1.00 89.62 262 LYS A C 1
ATOM 2214 O O . LYS A 1 262 ? -5.509 -11.243 0.287 1.00 89.62 262 LYS A O 1
ATOM 2219 N N . TRP A 1 263 ? -6.436 -10.969 2.317 1.00 92.19 263 TRP A N 1
ATOM 2220 C CA . TRP A 1 263 ? -7.023 -9.671 2.027 1.00 92.19 263 TRP A CA 1
ATOM 2221 C C . TRP A 1 263 ? -5.934 -8.614 2.127 1.00 92.19 263 TRP A C 1
ATOM 2223 O O . TRP A 1 263 ? -5.270 -8.504 3.152 1.00 92.19 263 TRP A O 1
ATOM 2233 N N . ILE A 1 264 ? -5.740 -7.842 1.066 1.00 92.25 264 ILE A N 1
ATOM 2234 C CA . ILE A 1 264 ? -4.672 -6.854 0.984 1.00 92.25 264 ILE A CA 1
ATOM 2235 C C . ILE A 1 264 ? -5.198 -5.509 0.507 1.00 92.25 264 ILE A C 1
ATOM 2237 O O . ILE A 1 264 ? -6.153 -5.419 -0.264 1.00 92.25 264 ILE A O 1
ATOM 2241 N N . ILE A 1 265 ? -4.523 -4.447 0.931 1.00 92.69 265 ILE A N 1
ATOM 2242 C CA . ILE A 1 265 ? -4.657 -3.113 0.347 1.00 92.69 265 ILE A CA 1
ATOM 2243 C C . ILE A 1 265 ? -3.343 -2.727 -0.316 1.00 92.69 265 ILE A C 1
ATOM 2245 O O . ILE A 1 265 ? -2.261 -2.993 0.210 1.00 92.69 265 ILE A O 1
ATOM 2249 N N . SER A 1 266 ? -3.454 -2.109 -1.491 1.00 92.75 266 SER A N 1
ATOM 2250 C CA . SER A 1 266 ? -2.308 -1.789 -2.330 1.00 92.75 266 SER A CA 1
ATOM 2251 C C . SER A 1 266 ? -2.179 -0.291 -2.544 1.00 92.75 266 SER A C 1
ATOM 2253 O O . SER A 1 266 ? -3.164 0.413 -2.784 1.00 92.75 266 SER A O 1
ATOM 2255 N N . SER A 1 267 ? -0.938 0.171 -2.505 1.00 93.50 267 SER A N 1
ATOM 2256 C CA . SER A 1 267 ? -0.537 1.510 -2.902 1.00 93.50 267 SER A CA 1
ATOM 2257 C C . SER A 1 267 ? 0.158 1.441 -4.257 1.00 93.50 267 SER A C 1
ATOM 2259 O O . SER A 1 267 ? 1.039 0.604 -4.444 1.00 93.50 267 SER A O 1
ATOM 2261 N N . VAL A 1 268 ? -0.219 2.312 -5.193 1.00 94.94 268 VAL A N 1
ATOM 2262 C CA . VAL A 1 268 ? 0.209 2.239 -6.598 1.00 94.94 268 VAL A CA 1
ATOM 2263 C C . VAL A 1 268 ? 0.787 3.569 -7.061 1.00 94.94 268 VAL A C 1
ATOM 2265 O O . VAL A 1 268 ? 0.112 4.600 -7.005 1.00 94.94 268 VAL A O 1
ATOM 2268 N N . SER A 1 269 ? 2.012 3.539 -7.580 1.00 94.69 269 SER A N 1
ATOM 2269 C CA . SER A 1 269 ? 2.698 4.705 -8.144 1.00 94.69 269 SER A CA 1
ATOM 2270 C C . SER A 1 269 ? 3.225 4.392 -9.552 1.00 94.69 269 SER A C 1
ATOM 2272 O O . SER A 1 269 ? 3.758 3.301 -9.758 1.00 94.69 269 SER A O 1
ATOM 2274 N N . PRO A 1 270 ? 3.108 5.308 -10.529 1.00 94.25 270 PRO A N 1
ATOM 2275 C CA . PRO A 1 270 ? 3.549 5.059 -11.898 1.00 94.25 270 PRO A CA 1
ATOM 2276 C C . PRO A 1 270 ? 5.063 5.258 -12.043 1.00 94.25 270 PRO A C 1
ATOM 2278 O O . PRO A 1 270 ? 5.632 6.183 -11.466 1.00 94.25 270 PRO A O 1
ATOM 2281 N N . ILE A 1 271 ? 5.698 4.412 -12.847 1.00 94.44 271 ILE A N 1
ATOM 2282 C CA . ILE A 1 271 ? 7.082 4.542 -13.306 1.00 94.44 271 ILE A CA 1
ATOM 2283 C C . ILE A 1 271 ? 7.045 5.141 -14.706 1.00 94.44 271 ILE A C 1
ATOM 2285 O O . ILE A 1 271 ? 6.354 4.621 -15.589 1.00 94.44 271 ILE A O 1
ATOM 2289 N N . VAL A 1 272 ? 7.786 6.226 -14.898 1.00 91.44 272 VAL A N 1
ATOM 2290 C CA . VAL A 1 272 ? 7.809 6.985 -16.147 1.00 91.44 272 VAL A CA 1
ATOM 2291 C C . VAL A 1 272 ? 9.134 6.777 -16.854 1.00 91.44 272 VAL A C 1
ATOM 2293 O O . VAL A 1 272 ? 10.197 6.802 -16.232 1.00 91.44 272 VAL A O 1
ATOM 2296 N N . ASP A 1 273 ? 9.055 6.582 -18.163 1.00 89.19 273 ASP A N 1
ATOM 2297 C CA . ASP A 1 273 ? 10.220 6.404 -19.012 1.00 89.19 273 ASP A CA 1
ATOM 2298 C C . ASP A 1 273 ? 9.954 6.880 -20.449 1.00 89.19 273 ASP A C 1
ATOM 2300 O O . ASP A 1 273 ? 8.807 7.098 -20.860 1.00 89.19 273 ASP A O 1
ATOM 2304 N N . ILE A 1 274 ? 11.035 7.036 -21.209 1.00 85.94 274 ILE A N 1
ATOM 2305 C CA . ILE A 1 274 ? 11.020 7.338 -22.634 1.00 85.94 274 ILE A CA 1
ATOM 2306 C C . ILE A 1 274 ? 10.641 6.074 -23.402 1.00 85.94 274 ILE A C 1
ATOM 2308 O O . ILE A 1 274 ? 11.358 5.076 -23.384 1.00 85.94 274 ILE A O 1
ATOM 2312 N N . TYR A 1 275 ? 9.544 6.132 -24.153 1.00 84.12 275 TYR A N 1
ATOM 2313 C CA . TYR A 1 275 ? 9.116 5.026 -24.998 1.00 84.12 275 TYR A CA 1
ATOM 2314 C C . TYR A 1 275 ? 8.746 5.497 -26.412 1.00 84.12 275 TYR A C 1
ATOM 2316 O O . TYR A 1 275 ? 7.979 6.456 -26.548 1.00 84.12 275 TYR A O 1
ATOM 2324 N N . PRO A 1 276 ? 9.198 4.799 -27.475 1.00 85.06 276 PRO A N 1
ATOM 2325 C CA . PRO A 1 276 ? 10.146 3.673 -27.480 1.00 85.06 276 PRO A CA 1
ATOM 2326 C C . PRO A 1 276 ? 11.602 4.132 -27.267 1.00 85.06 276 PRO A C 1
ATOM 2328 O O . PRO A 1 276 ? 11.990 5.189 -27.757 1.00 85.06 276 PRO A O 1
ATOM 2331 N N . ARG A 1 277 ? 12.427 3.339 -26.567 1.00 78.06 277 ARG A N 1
ATOM 2332 C CA . ARG A 1 277 ? 13.795 3.741 -26.183 1.00 78.06 277 ARG A CA 1
ATOM 2333 C C . ARG A 1 277 ? 14.806 3.623 -27.329 1.00 78.06 277 ARG A C 1
ATOM 2335 O O . ARG A 1 277 ? 15.438 4.609 -27.693 1.00 78.06 277 ARG A O 1
ATOM 2342 N N . HIS A 1 278 ? 14.909 2.453 -27.960 1.00 78.69 278 HIS A N 1
ATOM 2343 C CA . HIS A 1 278 ? 15.927 2.159 -28.986 1.00 78.69 278 HIS A CA 1
ATOM 2344 C C . HIS A 1 278 ? 15.480 2.544 -30.411 1.00 78.69 278 HIS A C 1
ATOM 2346 O O . HIS A 1 278 ? 15.621 1.770 -31.362 1.00 78.69 278 HIS A O 1
ATOM 2352 N N . THR A 1 279 ? 14.896 3.735 -30.561 1.00 79.69 279 THR A N 1
ATOM 2353 C CA . THR A 1 279 ? 14.560 4.314 -31.869 1.00 79.69 279 THR A CA 1
ATOM 2354 C C . THR A 1 279 ? 15.499 5.470 -32.194 1.00 79.69 279 THR A C 1
ATOM 2356 O O . THR A 1 279 ? 15.774 6.316 -31.347 1.00 79.69 279 THR A O 1
ATOM 2359 N N . GLU A 1 280 ? 15.963 5.548 -33.440 1.00 77.31 280 GLU A N 1
ATOM 2360 C CA . GLU A 1 280 ? 16.724 6.706 -33.934 1.00 77.31 280 GLU A CA 1
ATOM 2361 C C . GLU A 1 280 ? 15.815 7.927 -34.164 1.00 77.31 280 GLU A C 1
ATOM 2363 O O . GLU A 1 280 ? 16.258 9.079 -34.188 1.00 77.31 280 GLU A O 1
ATOM 2368 N N . TYR A 1 281 ? 14.507 7.692 -34.290 1.00 79.31 281 TYR A N 1
ATOM 2369 C CA . TYR A 1 281 ? 13.510 8.723 -34.527 1.00 79.31 281 TYR A CA 1
ATOM 2370 C C . TYR A 1 281 ? 13.100 9.403 -33.218 1.00 79.31 281 TYR A C 1
ATOM 2372 O O . TYR A 1 281 ? 12.080 9.069 -32.617 1.00 79.31 281 TYR A O 1
ATOM 2380 N N . ARG A 1 282 ? 13.870 10.416 -32.799 1.00 76.25 282 ARG A N 1
ATOM 2381 C CA . ARG A 1 282 ? 13.607 11.196 -31.569 1.00 76.25 282 ARG A CA 1
ATOM 2382 C C . ARG A 1 282 ? 12.206 11.810 -31.496 1.00 76.25 282 ARG A C 1
ATOM 2384 O O . ARG A 1 282 ? 11.669 11.968 -30.414 1.00 76.25 282 ARG A O 1
ATOM 2391 N N . HIS A 1 283 ? 11.593 12.126 -32.633 1.00 74.94 283 HIS A N 1
ATOM 2392 C CA . HIS A 1 283 ? 10.235 12.677 -32.685 1.00 74.94 283 HIS A CA 1
ATOM 2393 C C . HIS A 1 283 ? 9.133 11.650 -32.360 1.00 74.94 283 HIS A C 1
ATOM 2395 O O . HIS A 1 283 ? 7.981 12.037 -32.200 1.00 74.94 283 HIS A O 1
ATOM 2401 N N . LEU A 1 284 ? 9.467 10.354 -32.298 1.00 77.12 284 LEU A N 1
ATOM 2402 C CA . LEU A 1 284 ? 8.561 9.288 -31.856 1.00 77.12 284 LEU A CA 1
ATOM 2403 C C . LEU A 1 284 ? 8.721 8.968 -30.365 1.00 77.12 284 LEU A C 1
ATOM 2405 O O . LEU A 1 284 ? 7.888 8.252 -29.811 1.00 77.12 284 LEU A O 1
ATOM 2409 N N . GLN A 1 285 ? 9.795 9.453 -29.736 1.00 79.19 285 GLN A N 1
ATOM 2410 C CA . GLN A 1 285 ? 10.067 9.239 -28.321 1.00 79.19 285 GLN A CA 1
ATOM 2411 C C . GLN A 1 285 ? 9.146 10.125 -27.484 1.00 79.19 285 GLN A C 1
ATOM 2413 O O . GLN A 1 285 ? 9.118 11.341 -27.651 1.00 79.19 285 GLN A O 1
ATOM 2418 N N . SER A 1 286 ? 8.402 9.496 -26.582 1.00 80.56 286 SER A N 1
ATOM 2419 C CA . SER A 1 286 ? 7.393 10.136 -25.743 1.00 80.56 286 SER A CA 1
ATOM 2420 C C . SER A 1 286 ? 7.543 9.658 -24.303 1.00 80.56 286 SER A C 1
ATOM 2422 O O . SER A 1 286 ? 7.897 8.501 -24.062 1.00 80.56 286 SER A O 1
ATOM 2424 N N . MET A 1 287 ? 7.267 10.538 -23.340 1.00 84.44 287 MET A N 1
ATOM 2425 C CA . MET A 1 287 ? 7.293 10.189 -21.918 1.00 84.44 287 MET A CA 1
ATOM 2426 C C . MET A 1 287 ? 5.995 9.481 -21.545 1.00 84.44 287 MET A C 1
ATOM 2428 O O . MET A 1 287 ? 4.919 10.084 -21.579 1.00 84.44 287 MET A O 1
ATOM 2432 N N . ARG A 1 288 ? 6.084 8.207 -21.162 1.00 86.25 288 ARG A N 1
ATOM 2433 C CA . ARG A 1 288 ? 4.914 7.377 -20.846 1.00 86.25 288 ARG A CA 1
ATOM 2434 C C . ARG A 1 288 ? 5.055 6.700 -19.495 1.00 86.25 288 ARG A C 1
ATOM 2436 O O . ARG A 1 288 ? 6.159 6.390 -19.056 1.00 86.25 288 ARG A O 1
ATOM 2443 N N . ASN A 1 289 ? 3.921 6.428 -18.854 1.00 89.69 289 ASN A N 1
ATOM 2444 C CA . ASN A 1 289 ? 3.875 5.496 -17.734 1.00 89.69 289 ASN A CA 1
ATOM 2445 C C . ASN A 1 289 ? 4.137 4.095 -18.302 1.00 89.69 289 ASN A C 1
ATOM 2447 O O . ASN A 1 289 ? 3.282 3.520 -18.975 1.00 89.69 289 ASN A O 1
ATOM 2451 N N . LEU A 1 290 ? 5.342 3.580 -18.080 1.00 89.88 290 LEU A N 1
ATOM 2452 C CA . LEU A 1 290 ? 5.784 2.288 -18.601 1.00 89.88 290 LEU A CA 1
ATOM 2453 C C . LEU A 1 290 ? 5.358 1.142 -17.684 1.00 89.88 290 LEU A C 1
ATOM 2455 O O . LEU A 1 290 ? 5.044 0.042 -18.137 1.00 89.88 290 LEU A O 1
ATOM 2459 N N . ALA A 1 291 ? 5.392 1.406 -16.381 1.00 93.38 291 ALA A N 1
ATOM 2460 C CA . ALA A 1 291 ? 5.150 0.425 -15.342 1.00 93.38 291 ALA A CA 1
ATOM 2461 C C . ALA A 1 291 ? 4.487 1.066 -14.125 1.00 93.38 291 ALA A C 1
ATOM 2463 O O . ALA A 1 291 ? 4.368 2.288 -14.023 1.00 93.38 291 ALA A O 1
ATOM 2464 N N . VAL A 1 292 ? 4.065 0.234 -13.183 1.00 95.12 292 VAL A N 1
ATOM 2465 C CA . VAL A 1 292 ? 3.575 0.650 -11.870 1.00 95.12 292 VAL A CA 1
ATOM 2466 C C . VAL A 1 292 ? 4.338 -0.081 -10.780 1.00 95.12 292 VAL A C 1
ATOM 2468 O O . VAL A 1 292 ? 4.501 -1.299 -10.831 1.00 95.12 292 VAL A O 1
ATOM 2471 N N . ALA A 1 293 ? 4.784 0.673 -9.783 1.00 95.94 293 ALA A N 1
ATOM 2472 C CA . ALA A 1 293 ? 5.267 0.135 -8.525 1.00 95.94 293 ALA A CA 1
ATOM 2473 C C . ALA A 1 293 ? 4.072 -0.057 -7.588 1.00 95.94 293 ALA A C 1
ATOM 2475 O O . ALA A 1 293 ? 3.320 0.890 -7.326 1.00 95.94 293 ALA A O 1
ATOM 2476 N N . VAL A 1 294 ? 3.901 -1.280 -7.096 1.00 94.88 294 VAL A N 1
ATOM 2477 C CA . VAL A 1 294 ? 2.802 -1.674 -6.218 1.00 94.88 294 VAL A CA 1
ATOM 2478 C C . VAL A 1 294 ? 3.373 -2.238 -4.930 1.00 94.88 294 VAL A C 1
ATOM 2480 O O . VAL A 1 294 ? 4.218 -3.127 -4.953 1.00 94.88 294 VAL A O 1
ATOM 2483 N N . THR A 1 295 ? 2.894 -1.743 -3.798 1.00 94.19 295 THR A N 1
ATOM 2484 C CA . THR A 1 295 ? 3.244 -2.272 -2.478 1.00 94.19 295 THR A CA 1
ATOM 2485 C C . THR A 1 295 ? 1.978 -2.608 -1.708 1.00 94.19 295 THR A C 1
ATOM 2487 O O . THR A 1 295 ? 0.969 -1.902 -1.804 1.00 94.19 295 THR A O 1
ATOM 2490 N N . HIS A 1 296 ? 2.022 -3.704 -0.956 1.00 91.75 296 HIS A N 1
ATOM 2491 C CA . HIS A 1 296 ? 0.858 -4.299 -0.309 1.00 91.75 296 HIS A CA 1
ATOM 2492 C C . HIS A 1 296 ? 1.072 -4.477 1.191 1.00 91.75 296 HIS A C 1
ATOM 2494 O O . HIS A 1 296 ? 2.162 -4.837 1.643 1.00 91.75 296 HIS A O 1
ATOM 2500 N N . ILE A 1 297 ? -0.011 -4.330 1.944 1.00 91.12 297 ILE A N 1
ATOM 2501 C CA . ILE A 1 297 ? -0.125 -4.782 3.334 1.00 91.12 297 ILE A CA 1
ATOM 2502 C C . ILE A 1 297 ? -1.347 -5.666 3.483 1.00 91.12 297 ILE A C 1
ATOM 2504 O O . ILE A 1 297 ? -2.322 -5.523 2.743 1.00 91.12 297 ILE A O 1
ATOM 2508 N N . ASP A 1 298 ? -1.277 -6.558 4.460 1.00 89.69 298 ASP A N 1
ATOM 2509 C CA . ASP A 1 298 ? -2.426 -7.309 4.933 1.00 89.69 298 ASP A CA 1
ATOM 2510 C C . ASP A 1 298 ? -3.486 -6.348 5.494 1.00 89.69 298 ASP A C 1
ATOM 2512 O O . ASP A 1 298 ? -3.226 -5.537 6.386 1.00 89.69 298 ASP A O 1
ATOM 2516 N N . PHE A 1 299 ? -4.701 -6.436 4.966 1.00 90.69 299 PHE A N 1
ATOM 2517 C CA . PHE A 1 299 ? -5.827 -5.629 5.411 1.00 90.69 299 PHE A CA 1
ATOM 2518 C C . PHE A 1 299 ? -6.115 -5.836 6.905 1.00 90.69 299 PHE A C 1
ATOM 2520 O O . PHE A 1 299 ? -6.478 -4.881 7.593 1.00 90.69 299 PHE A O 1
ATOM 2527 N N . LEU A 1 300 ? -5.854 -7.031 7.445 1.00 88.12 300 LEU A N 1
ATOM 2528 C CA . LEU A 1 300 ? -6.032 -7.324 8.868 1.00 88.12 300 LEU A CA 1
ATOM 2529 C C . LEU A 1 300 ? -5.088 -6.534 9.782 1.00 88.12 300 LEU A C 1
ATOM 2531 O O . LEU A 1 300 ? -5.374 -6.378 10.969 1.00 88.12 300 LEU A O 1
ATOM 2535 N N . MET A 1 301 ? -3.976 -6.024 9.254 1.00 84.94 301 MET A N 1
ATOM 2536 C CA . MET A 1 301 ? -3.056 -5.170 10.008 1.00 84.94 301 MET A CA 1
ATOM 2537 C C . MET A 1 301 ? -3.515 -3.711 10.042 1.00 84.94 301 MET A C 1
ATOM 2539 O O . MET A 1 301 ? -3.022 -2.934 10.855 1.00 84.94 301 MET A O 1
ATOM 2543 N N . THR A 1 302 ? -4.470 -3.328 9.191 1.00 86.06 302 THR A N 1
ATOM 2544 C CA . THR A 1 302 ? -4.976 -1.958 9.169 1.00 86.06 302 THR A CA 1
ATOM 2545 C C . THR A 1 302 ? -5.934 -1.713 10.330 1.00 86.06 302 THR A C 1
ATOM 2547 O O . THR A 1 302 ? -6.878 -2.467 10.552 1.00 86.06 302 THR A O 1
ATOM 2550 N N . ASP A 1 303 ? -5.687 -0.640 11.081 1.00 85.56 303 ASP A N 1
ATOM 2551 C CA . ASP A 1 303 ? -6.557 -0.248 12.188 1.00 85.56 303 ASP A CA 1
ATOM 2552 C C . ASP A 1 303 ? -7.917 0.242 11.673 1.00 85.56 303 ASP A C 1
ATOM 2554 O O . ASP A 1 303 ? -7.985 1.025 10.713 1.00 85.56 303 ASP A O 1
ATOM 2558 N N . ILE A 1 304 ? -8.988 -0.135 12.370 1.00 86.81 304 ILE A N 1
ATOM 2559 C CA . ILE A 1 304 ? -10.340 0.403 12.172 1.00 86.81 304 ILE A CA 1
ATOM 2560 C C . ILE A 1 304 ? -10.631 1.536 13.159 1.00 86.81 304 ILE A C 1
ATOM 2562 O O . ILE A 1 304 ? -10.069 1.579 14.250 1.00 86.81 304 ILE A O 1
ATOM 2566 N N . ASN A 1 305 ? -11.526 2.455 12.791 1.00 85.94 305 ASN A N 1
ATOM 2567 C CA . ASN A 1 305 ? -12.035 3.471 13.711 1.00 85.94 305 ASN A CA 1
ATOM 2568 C C . ASN A 1 305 ? -13.520 3.213 13.986 1.00 85.94 305 ASN A C 1
ATOM 2570 O O . ASN A 1 305 ? -14.352 3.408 13.105 1.00 85.94 305 ASN A O 1
ATOM 2574 N N . GLN A 1 306 ? -13.842 2.776 15.202 1.00 87.75 306 GLN A N 1
ATOM 2575 C CA . GLN A 1 306 ? -15.223 2.490 15.606 1.00 87.75 306 GLN A CA 1
ATOM 2576 C C . GLN A 1 306 ? -15.964 3.728 16.125 1.00 87.75 306 GLN A C 1
ATOM 2578 O O . GLN A 1 306 ? -17.192 3.736 16.166 1.00 87.75 306 GLN A O 1
ATOM 2583 N N . CYS A 1 307 ? -15.227 4.775 16.498 1.00 87.06 307 CYS A N 1
ATOM 2584 C CA . CYS A 1 307 ? -15.793 5.971 17.094 1.00 87.06 307 CYS A CA 1
ATOM 2585 C C . CYS A 1 307 ? -16.505 6.831 16.048 1.00 87.06 307 CYS A C 1
ATOM 2587 O O . CYS A 1 307 ? -16.000 7.053 14.944 1.00 87.06 307 CYS A O 1
ATOM 2589 N N . ILE A 1 308 ? -17.655 7.383 16.430 1.00 81.94 308 ILE A N 1
ATOM 2590 C CA . ILE A 1 308 ? -18.271 8.497 15.704 1.00 81.94 308 ILE A CA 1
ATOM 2591 C C . ILE A 1 308 ? -17.383 9.728 15.891 1.00 81.94 308 ILE A C 1
ATOM 2593 O O . ILE A 1 308 ? -16.959 10.030 17.009 1.00 81.94 308 ILE A O 1
ATOM 2597 N N . GLU A 1 309 ? -17.129 10.479 14.821 1.00 67.12 309 GLU A N 1
ATOM 2598 C CA . GLU A 1 309 ? -16.495 11.795 14.913 1.00 67.12 309 GLU A CA 1
ATOM 2599 C C . GLU A 1 309 ? -17.467 12.813 15.536 1.00 67.12 309 GLU A C 1
ATOM 2601 O O . GLU A 1 309 ? -18.018 13.695 14.879 1.00 67.12 309 GLU A O 1
ATOM 2606 N N . VAL A 1 310 ? -17.724 12.683 16.839 1.00 44.97 310 VAL A N 1
ATOM 2607 C CA . VAL A 1 310 ? -18.548 13.632 17.590 1.00 44.97 310 VAL A CA 1
ATOM 2608 C C . VAL A 1 310 ? -17.754 14.929 17.736 1.00 44.97 310 VAL A C 1
ATOM 2610 O O . VAL A 1 310 ? -16.801 15.006 18.513 1.00 44.97 310 VAL A O 1
ATOM 2613 N N . GLY A 1 311 ? -18.135 15.946 16.962 1.00 40.69 311 GLY A N 1
ATOM 2614 C CA . GLY A 1 311 ? -17.552 17.291 17.023 1.00 40.69 311 GLY A CA 1
ATOM 2615 C C . GLY A 1 311 ? -16.789 17.732 15.776 1.00 40.69 311 GLY A C 1
ATOM 2616 O O . GLY A 1 311 ? -16.424 18.900 15.692 1.00 40.69 311 GLY A O 1
ATOM 2617 N N . GLN A 1 312 ? -16.623 16.869 14.772 1.00 40.09 312 GLN A N 1
ATOM 2618 C CA . GLN A 1 312 ? -16.375 17.351 13.418 1.00 40.09 312 GLN A CA 1
ATOM 2619 C C . GLN A 1 312 ? -17.735 17.543 12.759 1.00 40.09 312 GLN A C 1
ATOM 2621 O O . GLN A 1 312 ? -18.212 16.728 11.976 1.00 40.09 312 GLN A O 1
ATOM 2626 N N . THR A 1 313 ? -18.382 18.677 13.051 1.00 32.44 313 THR A N 1
ATOM 2627 C CA . THR A 1 313 ? -19.145 19.289 11.965 1.00 32.44 313 THR A CA 1
ATOM 2628 C C . THR A 1 313 ? -18.182 19.325 10.791 1.00 32.44 313 THR A C 1
ATOM 2630 O O . THR A 1 313 ? -17.094 19.897 10.913 1.00 32.44 313 THR A O 1
ATOM 2633 N N . SER A 1 314 ? -18.575 18.730 9.679 1.00 38.91 314 SER A N 1
ATOM 2634 C CA . SER A 1 314 ? -17.944 18.760 8.358 1.00 38.91 314 SER A CA 1
ATOM 2635 C C . SER A 1 314 ? -17.787 20.192 7.783 1.00 38.91 314 SER A C 1
ATOM 2637 O O . SER A 1 314 ? -17.739 20.397 6.573 1.00 38.91 314 SER A O 1
ATOM 2639 N N . ALA A 1 315 ? -17.713 21.191 8.670 1.00 35.41 315 ALA A N 1
ATOM 2640 C CA . ALA A 1 315 ? -17.764 22.628 8.478 1.00 35.41 315 ALA A CA 1
ATOM 2641 C C . ALA A 1 315 ? -16.736 23.424 9.323 1.00 35.41 315 ALA A C 1
ATOM 2643 O O . ALA A 1 315 ? -16.663 24.633 9.133 1.00 35.41 315 ALA A O 1
ATOM 2644 N N . GLN A 1 316 ? -15.957 22.822 10.242 1.00 34.97 316 GLN A N 1
ATOM 2645 C CA . GLN A 1 316 ? -15.011 23.588 11.096 1.00 34.97 316 GLN A CA 1
ATOM 2646 C C . GLN A 1 316 ? -13.535 23.186 11.002 1.00 34.97 316 GLN A C 1
ATOM 2648 O O . GLN A 1 316 ? -12.679 23.883 11.543 1.00 34.97 316 GLN A O 1
ATOM 2653 N N . THR A 1 317 ? -13.198 22.153 10.237 1.00 38.97 317 THR A N 1
ATOM 2654 C CA . THR A 1 317 ? -11.822 21.928 9.792 1.00 38.97 317 THR A CA 1
ATOM 2655 C C . THR A 1 317 ? -11.788 22.062 8.273 1.00 38.97 317 THR A C 1
ATOM 2657 O O . THR A 1 317 ? -12.472 21.336 7.556 1.00 38.97 317 THR A O 1
ATOM 2660 N N . ASN A 1 318 ? -10.965 22.974 7.747 1.00 41.75 318 ASN A N 1
ATOM 2661 C CA . ASN A 1 318 ? -10.581 23.004 6.324 1.00 41.75 318 ASN A CA 1
ATOM 2662 C C . ASN A 1 318 ? -9.652 21.816 5.980 1.00 41.75 318 ASN A C 1
ATOM 2664 O O . ASN A 1 318 ? -8.721 21.939 5.177 1.00 41.75 318 ASN A O 1
ATOM 2668 N N . ASP A 1 319 ? -9.858 20.685 6.653 1.00 45.09 319 ASP A N 1
ATOM 2669 C CA . ASP A 1 319 ? -9.093 19.471 6.490 1.00 45.09 319 ASP A CA 1
ATOM 2670 C C . ASP A 1 319 ? -9.856 18.562 5.516 1.00 45.09 319 ASP A C 1
ATOM 2672 O O . ASP A 1 319 ? -10.959 18.115 5.839 1.00 45.09 319 ASP A O 1
ATOM 2676 N N . PRO A 1 320 ? -9.325 18.295 4.310 1.00 45.97 320 PRO A N 1
ATOM 2677 C CA . PRO A 1 320 ? -9.968 17.419 3.331 1.00 45.97 320 PRO A CA 1
ATOM 2678 C C . PRO A 1 320 ? -10.245 15.993 3.845 1.00 45.97 320 PRO A C 1
ATOM 2680 O O . PRO A 1 320 ? -10.957 15.240 3.179 1.00 45.97 320 PRO A O 1
ATOM 2683 N N . GLN A 1 321 ? -9.721 15.615 5.016 1.00 49.09 321 GLN A N 1
ATOM 2684 C CA . GLN A 1 321 ? -9.889 14.292 5.618 1.00 49.09 321 GLN A CA 1
ATOM 2685 C C . GLN A 1 321 ? -11.144 14.119 6.484 1.00 49.09 321 GLN A C 1
ATOM 2687 O O . GLN A 1 321 ? -11.636 12.996 6.551 1.00 49.09 321 GLN A O 1
ATOM 2692 N N . SER A 1 322 ? -11.744 15.191 7.025 1.00 48.88 322 SER A N 1
ATOM 2693 C CA . SER A 1 322 ? -13.035 15.126 7.758 1.00 48.88 322 SER A CA 1
ATOM 2694 C C . SER A 1 322 ? -14.228 14.741 6.868 1.00 48.88 322 SER A C 1
ATOM 2696 O O . SER A 1 322 ? -15.366 14.614 7.317 1.00 48.88 322 SER A O 1
ATOM 2698 N N . LYS A 1 323 ? -13.976 14.581 5.563 1.00 52.81 323 LYS A N 1
ATOM 2699 C CA . LYS A 1 323 ? -14.949 14.179 4.544 1.00 52.81 323 LYS A CA 1
ATOM 2700 C C . LYS A 1 323 ? -14.796 12.728 4.085 1.00 52.81 323 LYS A C 1
ATOM 2702 O O . LYS A 1 323 ? -15.602 12.297 3.262 1.00 52.81 323 LYS A O 1
ATOM 2707 N N . GLN A 1 324 ? -13.784 11.979 4.545 1.00 64.25 324 GLN A N 1
ATOM 2708 C CA . GLN A 1 324 ? -13.660 10.571 4.155 1.00 64.25 324 GLN A CA 1
ATOM 2709 C C . GLN A 1 324 ? -14.686 9.721 4.920 1.00 64.25 324 GLN A C 1
ATOM 2711 O O . GLN A 1 324 ? -14.687 9.733 6.150 1.00 64.25 324 GLN A O 1
ATOM 2716 N N . PRO A 1 325 ? -15.561 8.976 4.223 1.00 71.81 325 PRO A N 1
ATOM 2717 C CA . PRO A 1 325 ? -16.553 8.140 4.883 1.00 71.81 325 PRO A CA 1
ATOM 2718 C C . PRO A 1 325 ? -15.868 7.007 5.656 1.00 71.81 325 PRO A C 1
ATOM 2720 O O . PRO A 1 325 ? -15.092 6.233 5.097 1.00 71.81 325 PRO A O 1
ATOM 2723 N N . ASN A 1 326 ? -16.173 6.909 6.949 1.00 83.81 326 ASN A N 1
ATOM 2724 C CA . ASN A 1 326 ? -15.763 5.799 7.798 1.00 83.81 326 ASN A CA 1
ATOM 2725 C C . ASN A 1 326 ? -16.896 4.772 7.878 1.00 83.81 326 ASN A C 1
ATOM 2727 O O . ASN A 1 326 ? -17.934 5.051 8.480 1.00 83.81 326 ASN A O 1
ATOM 2731 N N . LEU A 1 327 ? -16.693 3.578 7.317 1.00 88.25 327 LEU A N 1
ATOM 2732 C CA . LEU A 1 327 ? -17.702 2.514 7.354 1.00 88.25 327 LEU A CA 1
ATOM 2733 C C . LEU A 1 327 ? -18.010 2.019 8.778 1.00 88.25 327 LEU A C 1
ATOM 2735 O O . LEU A 1 327 ? -19.112 1.537 9.034 1.00 88.25 327 LEU A O 1
ATOM 2739 N N . PHE A 1 328 ? -17.044 2.120 9.695 1.00 89.31 328 PHE A N 1
ATOM 2740 C CA . PHE A 1 328 ? -17.133 1.544 11.040 1.00 89.31 328 PHE A CA 1
ATOM 2741 C C . PHE A 1 328 ? -17.533 2.552 12.120 1.00 89.31 328 PHE A C 1
ATOM 2743 O O . PHE A 1 328 ? -17.647 2.174 13.287 1.00 89.31 328 PHE A O 1
ATOM 2750 N N . ALA A 1 329 ? -17.768 3.816 11.762 1.00 87.56 329 ALA A N 1
ATOM 2751 C CA . ALA A 1 329 ? -18.189 4.835 12.716 1.00 87.56 329 ALA A CA 1
ATOM 2752 C C . ALA A 1 329 ? -19.517 4.450 13.395 1.00 87.56 329 ALA A C 1
ATOM 2754 O O . ALA A 1 329 ? -20.484 4.091 12.724 1.00 87.56 329 ALA A O 1
ATOM 2755 N N . GLY A 1 330 ? -19.571 4.549 14.725 1.00 86.56 330 GLY A N 1
ATOM 2756 C CA . GLY A 1 330 ? -20.769 4.241 15.518 1.00 86.56 330 GLY A CA 1
ATOM 2757 C C . GLY A 1 330 ? -20.981 2.762 15.798 1.00 86.56 330 GLY A C 1
ATOM 2758 O O . GLY A 1 330 ? -22.059 2.367 16.233 1.00 86.56 330 GLY A O 1
ATOM 2759 N N . THR A 1 331 ? -19.962 1.938 15.557 1.00 89.69 331 THR A N 1
ATOM 2760 C CA . THR A 1 331 ? -19.963 0.540 16.007 1.00 89.69 331 THR A CA 1
ATOM 2761 C C . THR A 1 331 ? -19.471 0.396 17.447 1.00 89.69 331 THR A C 1
ATOM 2763 O O . THR A 1 331 ? -19.620 -0.683 18.024 1.00 89.69 331 THR A O 1
ATOM 2766 N N . ASP A 1 332 ? -18.929 1.463 18.044 1.00 91.12 332 ASP A N 1
ATOM 2767 C CA . ASP A 1 332 ? -18.479 1.478 19.429 1.00 91.12 332 ASP A CA 1
ATOM 2768 C C . ASP A 1 332 ? -19.623 1.231 20.423 1.00 91.12 332 ASP A C 1
ATOM 2770 O O . ASP A 1 332 ? -20.784 1.569 20.193 1.00 91.12 332 ASP A O 1
ATOM 2774 N N . LYS A 1 333 ? -19.288 0.606 21.552 1.00 91.25 333 LYS A N 1
ATOM 2775 C CA . LYS A 1 333 ? -20.224 0.308 22.647 1.00 91.25 333 LYS A CA 1
ATOM 2776 C C . LYS A 1 333 ? -20.026 1.237 23.847 1.00 91.25 333 LYS A C 1
ATOM 2778 O O . LYS A 1 333 ? -20.307 0.842 24.980 1.00 91.25 333 LYS A O 1
ATOM 2783 N N . CYS A 1 334 ? -19.503 2.447 23.637 1.00 91.31 334 CYS A N 1
ATOM 2784 C CA . CYS A 1 334 ? -19.334 3.408 24.724 1.00 91.31 334 CYS A CA 1
ATOM 2785 C C . CYS A 1 334 ? -20.693 3.834 25.309 1.00 91.31 334 CYS A C 1
ATOM 2787 O O . CYS A 1 334 ? -21.690 3.971 24.602 1.00 91.31 334 CYS A O 1
ATOM 2789 N N . LYS A 1 335 ? -20.736 4.045 26.628 1.00 91.38 335 LYS A N 1
ATOM 2790 C CA . LYS A 1 335 ? -21.931 4.516 27.341 1.00 91.38 335 LYS A CA 1
ATOM 2791 C C . LYS A 1 335 ? -22.169 6.010 27.096 1.00 91.38 335 LYS A C 1
ATOM 2793 O O . LYS A 1 335 ? -21.199 6.737 26.873 1.00 91.38 335 LYS A O 1
ATOM 2798 N N . PRO A 1 336 ? -23.406 6.521 27.245 1.00 89.75 336 PRO A N 1
ATOM 2799 C CA . PRO A 1 336 ? -23.705 7.946 27.069 1.00 89.75 336 PRO A CA 1
ATOM 2800 C C . PRO A 1 336 ? -22.897 8.893 27.969 1.00 89.75 336 PRO A C 1
ATOM 2802 O O . PRO A 1 336 ? -22.640 10.027 27.579 1.00 89.75 336 PRO A O 1
ATOM 2805 N N . THR A 1 337 ? -22.459 8.440 29.151 1.00 90.81 337 THR A N 1
ATOM 2806 C CA . THR A 1 337 ? -21.600 9.215 30.072 1.00 90.81 337 THR A CA 1
ATOM 2807 C C . THR A 1 337 ? -20.127 9.260 29.646 1.00 90.81 337 THR A C 1
ATOM 2809 O O . THR A 1 337 ? -19.299 9.899 30.300 1.00 90.81 337 THR A O 1
ATOM 2812 N N . THR A 1 338 ? -19.773 8.547 28.577 1.00 91.62 338 THR A N 1
ATOM 2813 C CA . THR A 1 338 ? -18.409 8.410 28.059 1.00 91.62 338 THR A CA 1
ATOM 2814 C C . THR A 1 338 ? -18.289 8.957 26.632 1.00 91.62 338 THR A C 1
ATOM 2816 O O . THR A 1 338 ? -19.279 9.219 25.951 1.00 91.62 338 THR A O 1
ATOM 2819 N N . ARG A 1 339 ? -17.059 9.183 26.180 1.00 90.94 339 ARG A N 1
ATOM 2820 C CA . ARG A 1 339 ? -16.674 9.627 24.842 1.00 90.94 339 ARG A CA 1
ATOM 2821 C C . ARG A 1 339 ? -15.694 8.616 24.257 1.00 90.94 339 ARG A C 1
ATOM 2823 O O . ARG A 1 339 ? -14.722 8.260 24.915 1.00 90.94 339 ARG A O 1
ATOM 2830 N N . CYS A 1 340 ? -15.930 8.198 23.020 1.00 89.81 340 CYS A N 1
ATOM 2831 C CA . CYS A 1 340 ? -15.069 7.261 22.308 1.00 89.81 340 CYS A CA 1
ATOM 2832 C C . CYS A 1 340 ? -13.792 7.944 21.787 1.00 89.81 340 CYS A C 1
ATOM 2834 O O . CYS A 1 340 ? -13.850 9.036 21.216 1.00 89.81 340 CYS A O 1
ATOM 2836 N N . GLU A 1 341 ? -12.653 7.279 21.957 1.00 87.62 341 GLU A N 1
ATOM 2837 C CA . GLU A 1 341 ? -11.367 7.614 21.346 1.00 87.62 341 GLU A CA 1
ATOM 2838 C C . GLU A 1 341 ? -10.756 6.352 20.705 1.00 87.62 341 GLU A C 1
ATOM 2840 O O . GLU A 1 341 ? -10.685 5.313 21.367 1.00 87.62 341 GLU A O 1
ATOM 2845 N N . PRO A 1 342 ? -10.313 6.391 19.435 1.00 85.50 342 PRO A N 1
ATOM 2846 C CA . PRO A 1 342 ? -9.737 5.223 18.774 1.00 85.50 342 PRO A CA 1
ATOM 2847 C C . PRO A 1 342 ? -8.369 4.850 19.359 1.00 85.50 342 PRO A C 1
ATOM 2849 O O . PRO A 1 342 ? -7.548 5.711 19.670 1.00 85.50 342 PRO A O 1
ATOM 2852 N N . LEU A 1 343 ? -8.101 3.548 19.461 1.00 84.56 343 LEU A N 1
ATOM 2853 C CA . LEU A 1 343 ? -6.786 3.002 19.792 1.00 84.56 343 LEU A CA 1
ATOM 2854 C C . LEU A 1 343 ? -6.011 2.668 18.513 1.00 84.56 343 LEU A C 1
ATOM 2856 O O . LEU A 1 343 ? -6.581 2.452 17.446 1.00 84.56 343 LEU A O 1
ATOM 2860 N N . PHE A 1 344 ? -4.687 2.629 18.629 1.00 79.44 344 PHE A N 1
ATOM 2861 C CA . PHE A 1 344 ? -3.773 2.441 17.505 1.00 79.44 344 PHE A CA 1
ATOM 2862 C C . PHE A 1 344 ? -3.004 1.121 17.637 1.00 79.44 344 PHE A C 1
ATOM 2864 O O . PHE A 1 344 ? -2.671 0.716 18.752 1.00 79.44 344 PHE A O 1
ATOM 2871 N N . GLY A 1 345 ? -2.679 0.481 16.512 1.00 79.12 345 GLY A N 1
ATOM 2872 C CA . GLY A 1 345 ? -1.963 -0.798 16.457 1.00 79.12 345 GLY A CA 1
ATOM 2873 C C . GLY A 1 345 ? -2.805 -2.000 16.893 1.00 79.12 345 GLY A C 1
ATOM 2874 O O . GLY A 1 345 ? -2.252 -3.005 17.336 1.00 79.12 345 GLY A O 1
ATOM 2875 N N . PHE A 1 346 ? -4.130 -1.886 16.814 1.00 83.56 346 PHE A N 1
ATOM 2876 C CA . PHE A 1 346 ? -5.070 -2.937 17.203 1.00 83.56 346 PHE A CA 1
ATOM 2877 C C . PHE A 1 346 ? -5.414 -3.879 16.031 1.00 83.56 346 PHE A C 1
ATOM 2879 O O . PHE A 1 346 ? -5.874 -5.004 16.248 1.00 83.56 346 PHE A O 1
ATOM 2886 N N . GLY A 1 347 ? -5.138 -3.439 14.798 1.00 86.06 347 GLY A N 1
ATOM 2887 C CA . GLY A 1 347 ? -5.477 -4.118 13.554 1.00 86.06 347 GLY A CA 1
ATOM 2888 C C . GLY A 1 347 ? -6.978 -4.104 13.271 1.00 86.06 347 GLY A C 1
ATOM 2889 O O . GLY A 1 347 ? -7.755 -3.362 13.880 1.00 86.06 347 GLY A O 1
ATOM 2890 N N . PHE A 1 348 ? -7.400 -4.972 12.356 1.00 88.19 348 PHE A N 1
ATOM 2891 C CA . PHE A 1 348 ? -8.801 -5.172 12.007 1.00 88.19 348 PHE A CA 1
ATOM 2892 C C . PHE A 1 348 ? -9.491 -6.036 13.069 1.00 88.19 348 PHE A C 1
ATOM 2894 O O . PHE A 1 348 ? -9.726 -7.233 12.891 1.00 88.19 348 PHE A O 1
ATOM 2901 N N . ARG A 1 349 ? -9.742 -5.448 14.240 1.00 87.44 349 ARG A N 1
ATOM 2902 C CA . ARG A 1 349 ? -10.368 -6.125 15.380 1.00 87.44 349 ARG A CA 1
ATOM 2903 C C . ARG A 1 349 ? -11.301 -5.184 16.125 1.00 87.44 349 ARG A C 1
ATOM 2905 O O . ARG A 1 349 ? -11.028 -3.995 16.262 1.00 87.44 349 ARG A O 1
ATOM 2912 N N . ARG A 1 350 ? -12.379 -5.754 16.662 1.00 89.19 350 ARG A N 1
ATOM 2913 C CA . ARG A 1 350 ? -13.326 -5.053 17.536 1.00 89.19 350 ARG A CA 1
ATOM 2914 C C . ARG A 1 350 ? -12.703 -4.686 18.871 1.00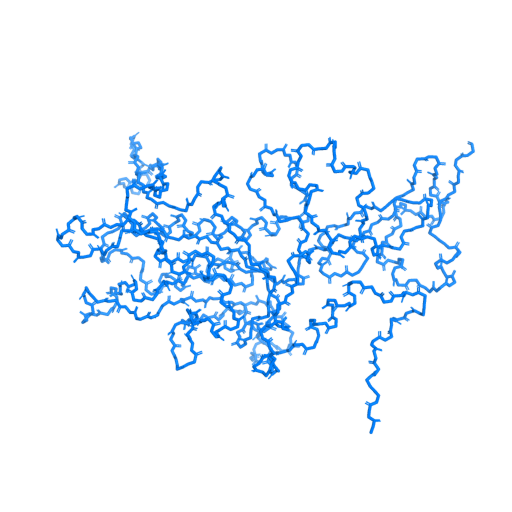 89.19 350 ARG A C 1
ATOM 2916 O O . ARG A 1 350 ? -11.917 -5.454 19.422 1.00 89.19 350 ARG A O 1
ATOM 2923 N N . GLY A 1 351 ? -13.109 -3.546 19.411 1.00 88.56 351 GLY A N 1
ATOM 2924 C CA . GLY A 1 351 ? -12.602 -3.029 20.674 1.00 88.56 351 GLY A CA 1
ATOM 2925 C C . GLY A 1 351 ? -11.332 -2.195 20.528 1.00 88.56 351 GLY A C 1
ATOM 2926 O O . GLY A 1 351 ? -10.689 -1.898 21.537 1.00 88.56 351 GLY A O 1
ATOM 2927 N N . GLY A 1 352 ? -10.992 -1.786 19.301 1.00 89.62 352 GLY A N 1
ATOM 2928 C CA . GLY A 1 352 ? -9.896 -0.867 18.976 1.00 89.62 352 GLY A CA 1
ATOM 2929 C C . GLY A 1 352 ? -10.192 0.587 19.361 1.00 89.62 352 GLY A C 1
ATOM 2930 O O . GLY A 1 352 ? -9.875 1.507 18.617 1.00 89.62 352 GLY A O 1
ATOM 2931 N N . TYR A 1 353 ? -10.829 0.805 20.508 1.00 90.81 353 TYR A N 1
ATOM 2932 C CA . TYR A 1 353 ? -11.193 2.111 21.045 1.00 90.81 353 TYR A CA 1
ATOM 2933 C C . TYR A 1 353 ? -11.123 2.097 22.574 1.00 90.81 353 TYR A C 1
ATOM 2935 O O . TYR A 1 353 ? -11.038 1.045 23.210 1.00 90.81 353 TYR A O 1
ATOM 2943 N N . GLN A 1 354 ? -11.148 3.273 23.181 1.00 92.38 354 GLN A N 1
ATOM 2944 C CA . GLN A 1 354 ? -11.319 3.464 24.612 1.00 92.38 354 GLN A CA 1
ATOM 2945 C C . GLN A 1 354 ? -12.417 4.495 24.868 1.00 92.38 354 GLN A C 1
ATOM 2947 O O . GLN A 1 354 ? -12.567 5.453 24.115 1.00 92.38 354 GLN A O 1
ATOM 2952 N N . CYS A 1 355 ? -13.188 4.294 25.928 1.00 93.00 355 CYS A N 1
ATOM 2953 C CA . CYS A 1 355 ? -14.229 5.211 26.356 1.00 93.00 355 CYS A CA 1
ATOM 2954 C C . CYS A 1 355 ? -13.702 6.049 27.524 1.00 93.00 355 CYS A C 1
ATOM 2956 O O . CYS A 1 355 ? -13.449 5.537 28.620 1.00 93.00 355 CYS A O 1
ATOM 2958 N N . LEU A 1 356 ? -13.520 7.341 27.268 1.00 93.00 356 LEU A N 1
ATOM 2959 C CA . LEU A 1 356 ? -13.137 8.343 28.254 1.00 93.00 356 LEU A CA 1
ATOM 2960 C C . LEU A 1 356 ? -14.376 8.913 28.941 1.00 93.00 356 LEU A C 1
ATOM 2962 O O . LEU A 1 356 ? -15.386 9.117 28.280 1.00 93.00 356 LEU A O 1
ATOM 2966 N N . CYS A 1 357 ? -14.326 9.244 30.229 1.00 93.00 357 CYS A N 1
ATOM 2967 C CA . CYS A 1 357 ? -15.434 9.988 30.839 1.00 93.00 357 CYS A CA 1
ATOM 2968 C C . CYS A 1 357 ? -15.593 11.374 30.198 1.00 93.00 357 CYS A C 1
ATOM 2970 O O . CYS A 1 357 ? -14.607 12.068 29.934 1.00 93.00 357 CYS A O 1
ATOM 2972 N N . GLN A 1 358 ? -16.839 11.778 29.941 1.00 90.81 358 GLN A N 1
ATOM 2973 C CA . GLN A 1 358 ? -17.130 13.122 29.446 1.00 90.81 358 GLN A CA 1
ATOM 2974 C C . GLN A 1 358 ? -16.821 14.185 30.516 1.00 90.81 358 GLN A C 1
ATOM 2976 O O . GLN A 1 358 ? -16.857 13.880 31.712 1.00 90.81 358 GLN A O 1
ATOM 2981 N N . PRO A 1 359 ? -16.550 15.446 30.124 1.00 90.25 359 PRO A N 1
ATOM 2982 C CA . PRO A 1 359 ? -16.409 16.541 31.081 1.00 90.25 359 PRO A CA 1
ATOM 2983 C C . PRO A 1 359 ? -17.617 16.618 32.029 1.00 90.25 359 PRO A C 1
ATOM 2985 O O . PRO A 1 359 ? -18.760 16.554 31.584 1.00 90.25 359 PRO A O 1
ATOM 2988 N N . GLY A 1 360 ? -17.367 16.741 33.336 1.00 89.88 360 GLY A N 1
ATOM 2989 C CA . GLY A 1 360 ? -18.411 16.686 34.374 1.00 89.88 360 GLY A CA 1
ATOM 2990 C C . GLY A 1 360 ? -18.682 15.284 34.933 1.00 89.88 360 GLY A C 1
ATOM 2991 O O . GLY A 1 360 ? -19.465 15.144 35.872 1.00 89.88 360 GLY A O 1
ATOM 2992 N N . PHE A 1 361 ? -18.003 14.258 34.416 1.00 92.62 361 PHE A N 1
ATOM 2993 C CA . PHE A 1 361 ? -18.005 12.906 34.959 1.00 92.62 361 PHE A CA 1
ATOM 2994 C C . PHE A 1 361 ? -16.583 12.459 35.329 1.00 92.62 361 PHE A C 1
ATOM 2996 O O . PHE A 1 361 ? -15.600 12.871 34.713 1.00 92.62 361 PHE A O 1
ATOM 3003 N N . ARG A 1 362 ? -16.473 11.593 36.335 1.00 91.62 362 ARG A N 1
ATOM 3004 C CA . ARG A 1 362 ? -15.233 10.956 36.791 1.00 91.62 362 ARG A CA 1
ATOM 3005 C C . ARG A 1 362 ? -15.347 9.437 36.737 1.00 91.62 362 ARG A C 1
ATOM 3007 O O . ARG A 1 362 ? -16.445 8.882 36.805 1.00 91.62 362 ARG A O 1
ATOM 3014 N N . TYR A 1 363 ? -14.201 8.769 36.658 1.00 93.56 363 TYR A N 1
ATOM 3015 C CA . TYR A 1 363 ? -14.143 7.314 36.754 1.00 93.56 363 TYR A CA 1
ATOM 3016 C C . TYR A 1 363 ? -14.552 6.844 38.159 1.00 93.56 363 TYR A C 1
ATOM 3018 O O . TYR A 1 363 ? -14.271 7.540 39.144 1.00 93.56 363 TYR A O 1
ATOM 3026 N N . PRO A 1 364 ? -15.211 5.679 38.273 1.00 91.50 364 PRO A N 1
ATOM 3027 C CA . PRO A 1 364 ? -15.445 5.041 39.559 1.00 91.50 364 PRO A CA 1
ATOM 3028 C C . PRO A 1 364 ? -14.136 4.753 40.316 1.00 91.50 364 PRO A C 1
ATOM 3030 O O . PRO A 1 364 ? -13.119 4.498 39.676 1.00 91.50 364 PRO A O 1
ATOM 3033 N N . PRO A 1 365 ? -14.142 4.714 41.664 1.00 87.94 365 PRO A N 1
ATOM 3034 C CA . PRO A 1 365 ? -12.921 4.511 42.457 1.00 87.94 365 PRO A CA 1
ATOM 3035 C C . PRO A 1 365 ? -12.193 3.186 42.193 1.00 87.94 365 PRO A C 1
ATOM 3037 O O . PRO A 1 365 ? -11.015 3.068 42.500 1.00 87.94 365 PRO A O 1
ATOM 3040 N N . TYR A 1 366 ? -12.904 2.186 41.670 1.00 87.38 366 TYR A N 1
ATOM 3041 C CA . TYR A 1 366 ? -12.376 0.858 41.355 1.00 87.38 366 TYR A CA 1
ATOM 3042 C C . TYR A 1 366 ? -11.830 0.740 39.922 1.00 87.38 366 TYR A C 1
ATOM 3044 O O . TYR A 1 366 ? -11.321 -0.316 39.556 1.00 87.38 366 TYR A O 1
ATOM 3052 N N . GLN A 1 367 ? -11.981 1.779 39.096 1.00 88.44 367 GLN A N 1
ATOM 3053 C CA . GLN A 1 367 ? -11.582 1.766 37.693 1.00 88.44 367 GLN A CA 1
ATOM 3054 C C . GLN A 1 367 ? -10.320 2.607 37.484 1.00 88.44 367 GLN A C 1
ATOM 3056 O O . GLN A 1 367 ? -10.355 3.836 37.564 1.00 88.44 367 GLN A O 1
ATOM 3061 N N . ASP A 1 368 ? -9.235 1.944 37.093 1.00 84.88 368 ASP A N 1
ATOM 3062 C CA . ASP A 1 368 ? -7.987 2.611 36.735 1.00 84.88 368 ASP A CA 1
ATOM 3063 C C . ASP A 1 368 ? -7.988 3.031 35.260 1.00 84.88 368 ASP A C 1
ATOM 3065 O O . ASP A 1 368 ? -7.666 2.268 34.344 1.00 84.88 368 ASP A O 1
ATOM 3069 N N . GLY A 1 369 ? -8.347 4.293 35.032 1.00 89.00 369 GLY A N 1
ATOM 3070 C CA . GLY A 1 369 ? -8.260 4.937 33.726 1.00 89.00 369 GLY A CA 1
ATOM 3071 C C . GLY A 1 369 ? -9.393 4.579 32.752 1.00 89.00 369 GLY A C 1
ATOM 3072 O O . GLY A 1 369 ? -10.445 4.084 33.157 1.00 89.00 369 GLY A O 1
ATOM 3073 N N . PRO A 1 370 ? -9.205 4.864 31.449 1.00 92.19 370 PRO A N 1
ATOM 3074 C CA . PRO A 1 370 ? -10.253 4.742 30.437 1.00 92.19 370 PRO A CA 1
ATOM 3075 C C . PRO A 1 370 ? -10.776 3.315 30.288 1.00 92.19 370 PRO A C 1
ATOM 3077 O O . PRO A 1 370 ? -9.991 2.362 30.258 1.00 92.19 370 PRO A O 1
ATOM 3080 N N . PHE A 1 371 ? -12.085 3.170 30.083 1.00 93.75 371 PHE A N 1
ATOM 3081 C CA . PHE A 1 371 ? -12.675 1.869 29.788 1.00 93.75 371 PHE A CA 1
ATOM 3082 C C . PHE A 1 371 ? -12.209 1.395 28.412 1.00 93.75 371 PHE A C 1
ATOM 3084 O O . PHE A 1 371 ? -12.382 2.086 27.409 1.00 93.75 371 PHE A O 1
ATOM 3091 N N . LYS A 1 372 ? -11.588 0.219 28.340 1.00 93.00 372 LYS A N 1
ATOM 3092 C CA . LYS A 1 372 ? -11.040 -0.299 27.083 1.00 93.00 372 LYS A CA 1
ATOM 3093 C C . LYS A 1 372 ? -12.122 -1.019 26.281 1.00 93.00 372 LYS A C 1
ATOM 3095 O O . LYS A 1 372 ? -12.790 -1.910 26.802 1.00 93.00 372 LYS A O 1
ATOM 3100 N N . GLY A 1 373 ? -12.244 -0.685 24.999 1.00 91.12 373 GLY A N 1
ATOM 3101 C CA . GLY A 1 373 ? -13.228 -1.263 24.085 1.00 91.12 373 GLY A CA 1
ATOM 3102 C C . GLY A 1 373 ? -13.130 -2.782 24.003 1.00 91.12 373 GLY A C 1
ATOM 3103 O O . GLY A 1 373 ? -14.145 -3.457 24.075 1.00 91.12 373 GLY A O 1
ATOM 3104 N N . TYR A 1 374 ? -11.919 -3.347 23.972 1.00 90.62 374 TYR A N 1
ATOM 3105 C CA . TYR A 1 374 ? -11.736 -4.806 23.942 1.00 90.62 374 TYR A CA 1
ATOM 3106 C C . TYR A 1 374 ? -12.277 -5.538 25.183 1.00 90.62 374 TYR A C 1
ATOM 3108 O O . TYR A 1 374 ? -12.525 -6.740 25.109 1.00 90.62 374 TYR A O 1
ATOM 3116 N N . VAL A 1 375 ? -12.412 -4.845 26.320 1.00 91.50 375 VAL A N 1
ATOM 3117 C CA . VAL A 1 375 ? -13.041 -5.388 27.534 1.00 91.50 375 VAL A CA 1
ATOM 3118 C C . VAL A 1 375 ? -14.554 -5.271 27.412 1.00 91.50 375 VAL A C 1
ATOM 3120 O O . VAL A 1 375 ? -15.258 -6.238 27.673 1.00 91.50 375 VAL A O 1
ATOM 3123 N N . ILE A 1 376 ? -15.043 -4.118 26.947 1.00 91.31 376 ILE A N 1
ATOM 3124 C CA . ILE A 1 376 ? -16.473 -3.861 26.739 1.00 91.31 376 ILE A CA 1
ATOM 3125 C C . ILE A 1 376 ? -17.075 -4.867 25.746 1.00 91.31 376 ILE A C 1
ATOM 3127 O O . ILE A 1 376 ? -18.105 -5.463 26.027 1.00 91.31 376 ILE A O 1
ATOM 3131 N N . GLU A 1 377 ? -16.409 -5.108 24.618 1.00 89.75 377 GLU A N 1
ATOM 3132 C CA . GLU A 1 377 ? -16.863 -6.026 23.558 1.00 89.75 377 GLU A CA 1
ATOM 3133 C C . GLU A 1 377 ? -16.825 -7.507 23.986 1.00 89.75 377 GLU A C 1
ATOM 3135 O O . GLU A 1 377 ? -17.386 -8.367 23.311 1.00 89.75 377 GLU A O 1
ATOM 3140 N N . LYS A 1 378 ? -16.151 -7.823 25.100 1.00 89.44 378 LYS A N 1
ATOM 3141 C CA . LYS A 1 378 ? -16.109 -9.165 25.702 1.00 89.44 378 LYS A CA 1
ATOM 3142 C C . LYS A 1 378 ? -17.007 -9.305 26.931 1.00 89.44 378 LYS A C 1
ATOM 3144 O O . LYS A 1 378 ? -17.088 -10.400 27.482 1.00 89.44 378 LYS A O 1
ATOM 3149 N N . ALA A 1 379 ? -17.618 -8.215 27.386 1.00 88.88 379 ALA A N 1
ATOM 3150 C CA . ALA A 1 379 ? -18.433 -8.215 28.585 1.00 88.88 379 ALA A CA 1
ATOM 3151 C C . ALA A 1 379 ? -19.762 -8.935 28.336 1.00 88.88 379 ALA A C 1
ATOM 3153 O O . ALA A 1 379 ? -20.367 -8.845 27.262 1.00 88.88 379 ALA A O 1
ATOM 3154 N N . THR A 1 380 ? -20.254 -9.620 29.362 1.00 89.25 380 THR A N 1
ATOM 3155 C CA . THR A 1 380 ? -21.624 -10.140 29.363 1.00 89.25 380 THR A CA 1
ATOM 3156 C C . THR A 1 380 ? -22.637 -8.994 29.420 1.00 89.25 380 THR A C 1
ATOM 3158 O O . THR A 1 380 ? -22.311 -7.853 29.753 1.00 89.25 380 THR A O 1
ATOM 3161 N N . LYS A 1 381 ? -23.906 -9.287 29.117 1.00 88.81 381 LYS A N 1
ATOM 3162 C CA . LYS A 1 381 ? -24.979 -8.282 29.169 1.00 88.81 381 LYS A CA 1
ATOM 3163 C C . LYS A 1 381 ? -25.119 -7.667 30.565 1.00 88.81 381 LYS A C 1
ATOM 3165 O O . LYS A 1 381 ? -25.307 -6.460 30.678 1.00 88.81 381 LYS A O 1
ATOM 3170 N N . GLU A 1 382 ? -25.012 -8.489 31.606 1.00 89.12 382 GLU A N 1
ATOM 3171 C CA . GLU A 1 382 ? -25.111 -8.055 33.003 1.00 89.12 382 GLU A CA 1
ATOM 3172 C C . GLU A 1 382 ? -23.934 -7.154 33.393 1.00 89.12 382 GLU A C 1
ATOM 3174 O O . GLU A 1 382 ? -24.137 -6.079 33.955 1.00 89.12 382 GLU A O 1
ATOM 3179 N N . GLU A 1 383 ? -22.708 -7.537 33.026 1.00 89.38 383 GLU A N 1
ATOM 3180 C CA . GLU A 1 383 ? -21.518 -6.709 33.250 1.00 89.38 383 GLU A CA 1
ATOM 3181 C C . GLU A 1 383 ? -21.603 -5.383 32.496 1.00 89.38 383 GLU A C 1
ATOM 3183 O O . GLU A 1 383 ? -21.304 -4.338 33.066 1.00 89.38 383 GLU A O 1
ATOM 3188 N N . TYR A 1 384 ? -22.042 -5.398 31.235 1.00 90.19 384 TYR A N 1
ATOM 3189 C CA . TYR A 1 384 ? -22.188 -4.178 30.449 1.00 90.19 384 TYR A CA 1
ATOM 3190 C C . TYR A 1 384 ? -23.246 -3.238 31.027 1.00 90.19 384 TYR A C 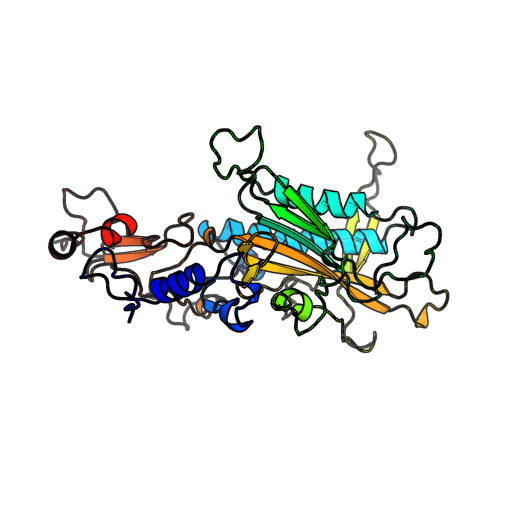1
ATOM 3192 O O . TYR A 1 384 ? -23.085 -2.024 30.970 1.00 90.19 384 TYR A O 1
ATOM 3200 N N . GLN A 1 385 ? -24.350 -3.762 31.560 1.00 90.00 385 GLN A N 1
ATOM 3201 C CA . GLN A 1 385 ? -25.415 -2.940 32.137 1.00 90.00 385 GLN A CA 1
ATOM 3202 C C . GLN A 1 385 ? -25.027 -2.315 33.477 1.00 90.00 385 GLN A C 1
ATOM 3204 O O . GLN A 1 385 ? -25.428 -1.183 33.727 1.00 90.00 385 GLN A O 1
ATOM 3209 N N . ASN A 1 386 ? -24.255 -3.029 34.298 1.00 89.69 386 ASN A N 1
ATOM 3210 C CA . ASN A 1 386 ? -23.895 -2.588 35.646 1.00 89.69 386 ASN A CA 1
ATOM 3211 C C . ASN A 1 386 ? -22.578 -1.793 35.709 1.00 89.69 386 ASN A C 1
ATOM 3213 O O . ASN A 1 386 ? -22.372 -1.044 36.663 1.00 89.69 386 ASN A O 1
ATOM 3217 N N . ASN A 1 387 ? -21.689 -1.957 34.723 1.00 88.94 387 ASN A N 1
ATOM 3218 C CA . ASN A 1 387 ? -20.363 -1.334 34.685 1.00 88.94 387 ASN A CA 1
ATOM 3219 C C . ASN A 1 387 ? -20.196 -0.387 33.477 1.00 88.94 387 ASN A C 1
ATOM 3221 O O . ASN A 1 387 ? -21.089 -0.213 32.652 1.00 88.94 387 ASN A O 1
ATOM 3225 N N . PHE A 1 388 ? -19.000 0.202 33.354 1.00 90.44 388 PHE A N 1
ATOM 3226 C CA . PHE A 1 388 ? -18.582 1.104 32.264 1.00 90.44 388 PHE A CA 1
ATOM 3227 C C . PHE A 1 388 ? -19.269 2.478 32.226 1.00 90.44 388 PHE A C 1
ATOM 3229 O O . PHE A 1 388 ? -19.043 3.254 31.296 1.00 90.44 388 PHE A O 1
ATOM 3236 N N . ASP A 1 389 ? -20.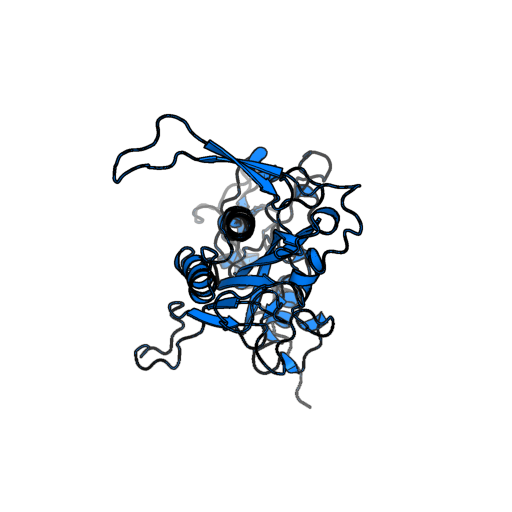059 2.808 33.247 1.00 91.75 389 ASP A N 1
ATOM 3237 C CA . ASP A 1 389 ? -20.633 4.136 33.436 1.00 91.75 389 ASP A CA 1
ATOM 3238 C C . ASP A 1 389 ? -19.689 5.042 34.241 1.00 91.75 389 ASP A C 1
ATOM 3240 O O . ASP A 1 389 ? -18.941 4.601 35.120 1.00 91.75 389 ASP A O 1
ATOM 3244 N N . CYS A 1 390 ? -19.724 6.340 33.940 1.00 92.12 390 CYS A N 1
ATOM 3245 C CA . CYS A 1 390 ? -18.984 7.340 34.703 1.00 92.12 390 CYS A CA 1
ATOM 3246 C C . CYS A 1 390 ? -19.879 7.992 35.755 1.00 92.12 390 CYS A C 1
ATOM 3248 O O . CYS A 1 390 ? -21.067 8.224 35.533 1.00 92.12 390 CYS A O 1
ATOM 3250 N N . ILE A 1 391 ? -19.288 8.349 36.892 1.00 92.56 391 ILE A N 1
ATOM 3251 C CA . ILE A 1 391 ? -19.989 8.984 38.010 1.00 92.56 391 ILE A CA 1
ATOM 3252 C C . ILE A 1 391 ? -19.970 10.494 37.794 1.00 92.56 391 ILE A C 1
ATOM 3254 O O . ILE A 1 391 ? -18.925 11.057 37.475 1.00 92.56 391 ILE A O 1
ATOM 3258 N N . LYS A 1 392 ? -21.100 11.175 37.980 1.00 91.69 392 LYS A N 1
ATOM 3259 C CA . LYS A 1 392 ? -21.148 12.639 37.898 1.00 91.69 392 LYS A CA 1
ATOM 3260 C C . LYS A 1 392 ? -20.263 13.263 38.987 1.00 91.69 392 LYS A C 1
ATOM 3262 O O . LYS A 1 392 ? -20.235 12.781 40.118 1.00 91.69 392 LYS A O 1
ATOM 3267 N N . VAL A 1 393 ? -19.514 14.303 38.634 1.00 87.62 393 VAL A N 1
ATOM 3268 C CA . VAL A 1 393 ? -18.780 15.117 39.610 1.00 87.62 393 VAL A CA 1
ATOM 3269 C C . VAL A 1 393 ? -19.799 16.042 40.276 1.00 87.62 393 VAL A C 1
ATOM 3271 O O . VAL A 1 393 ? -20.465 16.807 39.577 1.00 87.62 393 VAL A O 1
ATOM 3274 N N . GLU A 1 394 ? -19.977 15.884 41.588 1.00 78.31 394 GLU A N 1
ATOM 3275 C CA . GLU A 1 394 ? -20.823 16.753 42.421 1.00 78.31 394 GLU A CA 1
ATOM 3276 C C . GLU A 1 394 ? -20.190 18.126 42.648 1.00 78.31 394 GLU A C 1
ATOM 3278 O O . GLU A 1 394 ? -18.945 18.185 42.805 1.00 78.31 394 GLU A O 1
#

pLDDT: mean 82.15, std 13.91, range [29.38, 95.94]